Protein AF-A0A821N0Z8-F1 (afdb_monomer_lite)

Secondary structure (DSSP, 8-state):
-TTTTHHHH-TT---HHHHHHHHHHHHHHHHHHHHHTTTS-TTS--HHHHHHHHHHHHHHHHHHTTTS-TTSHHHHHHHHHHHHHHHH-GGGHHHHHHHHHHHHHHHHHHHHHHHHHHHHT-HHHHHHHHHHHHHHHHHHHHHH-THHHHHHHHHHHHHHHHHHHHHHHHHHHHTSSS--HHHHHHHHHHHHHHHHHHH-HHHHHHHHHHHHHHHHSSS---TT---HHHHHHHHHHHHHHHHHHHHHHHHHHHHH--TTHHHHHHHHHHHHHHHTTSHHHHHHHHHHHHHHHHHHHHHHHHHHHHHHHHHHHHSSTTS---HHHHHHHHHHHHTTTTHHHHSTTHHHHHHHHHHHHHHHHHHHHHHHHHTS--STT-THHHHHHHHHHHHHHHGGGGTTT-THHHHHHHHHHHHHHHHHHHHHHHHHHHS-SS-HHHHHHHHHHHHHHHHHHHHHHTSHHHHHHHHTT-S-HHHHHHHHHHHHHHHHHHHHHHHHHHHHHHHHHHHHHHHHHHHHHHHHHHHHHHHHTTTS--------SS-HHHHHHHHHTT-SSHHHHHHHHHHHHHHHHHHHHHHHHHHHHHHHHHHHHHHHHHHHHHHHHS-TTS--HHHHHHHHHTT-S-HHHHHHHHHHHHHHHHHHHH--S-----S---HHHHHHHHHHHHHHHTSS-HHHHHHHHHHHHHHHHHHHHHHHHHHHHHHHHHH--

Organism: NCBI:txid392032

Foldseek 3Di:
DVLLCCCQPPLVADDPVSLVVLLVVLVVLVVCCVVQVVPDPPPRCHSVNSVVVVVVSLVVSLVVCPPPQLLPSSNLRSLVSLVSNCVSPVVSVVVSVVSLVVLVVVLVVLLVQLLVCLVVLVQLSNLVSLVSLVSNLVSSCVRNHPVSVVSSVVSVVSSVCSLLVLLVVLVVLLPDLAHDLVSLVSLLVNLVSLVSNVVNVSNQVVLVVVVVVQVVDDDDDPPPSDGSVRSNVSSLVVVLVSLVVLLVVLVVLLVVPDLCSLVSNLRSLVRVVSNCVNPVSVVVNVVSNVVSLVVVLVSLVVLLVVLVVLLVVVVDPDDDNPLVVNLSSLVSLVVNPCNCVSVNPSSVVSLVVSQVSLVVVLVVLLVVLVPQDLALVCLVSLVVLLVSLVVLVSNVSCCVSHVVSVVSNVSSVVVSVVSLVVNLLVLCCVLPLFPNVLNVLVVVLVVLVVLLVVLVCPQPLNVLCVVVVHNDPVRLVVVLVVLVVVLVVLVVVLVVLVVVLVVVLVVLVVLLVVLVVVVVVLVVVVVVPPPDDDDDDDPDPRCPVSQVSCVVVVHRDNVVSVVVNVVSVVVSVVVSVVSVVSSVVSVVVSVVSVVSVVVSVVSVVPDPPDPPPVSCVSCVVVVHNDSVSSVVSSVVSVVVSVVSVVVPDDRDPVDDDDPVSLVSLLSSLVSQCPRPDPVSNVSSVVSNVSSVVSVVVVVVVVVVVVVCVVVVD

Radius of gyration: 53.94 Å; chains: 1; bounding box: 112×85×186 Å

pLDDT: mean 80.47, std 12.53, range [32.78, 97.31]

Structure (mmCIF, N/CA/C/O backbone):
data_AF-A0A821N0Z8-F1
#
_entry.id   AF-A0A821N0Z8-F1
#
loop_
_atom_site.group_PDB
_atom_site.id
_atom_site.type_symbol
_atom_site.label_atom_id
_atom_site.label_alt_id
_atom_site.label_comp_id
_atom_site.label_asym_id
_atom_site.label_entity_id
_atom_site.label_seq_id
_atom_site.pdbx_PDB_ins_code
_atom_site.Cartn_x
_atom_site.Cartn_y
_atom_site.Cartn_z
_atom_site.occupancy
_atom_site.B_iso_or_equiv
_atom_site.auth_seq_id
_atom_site.auth_comp_id
_atom_site.auth_asym_id
_atom_site.auth_atom_id
_atom_site.pdbx_PDB_model_num
ATOM 1 N N . MET A 1 1 ? 40.008 4.912 -78.728 1.00 46.69 1 MET A N 1
ATOM 2 C CA . MET A 1 1 ? 38.656 5.054 -78.137 1.00 46.69 1 MET A CA 1
ATOM 3 C C . MET A 1 1 ? 38.075 3.763 -77.554 1.00 46.69 1 MET A C 1
ATOM 5 O O . MET A 1 1 ? 37.610 3.833 -76.435 1.00 46.69 1 MET A O 1
ATOM 9 N N . LYS A 1 2 ? 38.125 2.577 -78.191 1.00 45.62 2 LYS A N 1
ATOM 10 C CA . LYS A 1 2 ? 37.533 1.353 -77.583 1.00 45.62 2 LYS A CA 1
ATOM 11 C C . LYS A 1 2 ? 38.086 0.972 -76.195 1.00 45.62 2 LYS A C 1
ATOM 13 O O . LYS A 1 2 ? 37.320 0.554 -75.345 1.00 45.62 2 LYS A O 1
ATOM 18 N N . LYS A 1 3 ? 39.383 1.174 -75.940 1.00 52.09 3 LYS A N 1
ATOM 19 C CA . LYS A 1 3 ? 39.965 1.010 -74.593 1.00 52.09 3 LYS A CA 1
ATOM 20 C C . LYS A 1 3 ? 39.626 2.163 -73.639 1.00 52.09 3 LYS A C 1
ATOM 22 O O . LYS A 1 3 ? 39.594 1.949 -72.439 1.00 52.09 3 LYS A O 1
ATOM 27 N N . ILE A 1 4 ? 39.293 3.345 -74.180 1.00 53.09 4 ILE A N 1
ATOM 28 C CA . ILE A 1 4 ? 38.950 4.546 -73.401 1.00 53.09 4 ILE A CA 1
ATOM 29 C C . ILE A 1 4 ? 37.638 4.365 -72.633 1.00 53.09 4 ILE A C 1
ATOM 31 O O . ILE A 1 4 ? 37.491 4.891 -71.535 1.00 53.09 4 ILE A O 1
ATOM 35 N N . ASN A 1 5 ? 36.736 3.545 -73.164 1.00 59.12 5 ASN A N 1
ATOM 36 C CA . ASN A 1 5 ? 35.463 3.237 -72.528 1.00 59.12 5 ASN A CA 1
ATOM 37 C C . ASN A 1 5 ? 35.571 2.193 -71.410 1.00 59.12 5 ASN A C 1
ATOM 39 O O . ASN A 1 5 ? 34.660 2.082 -70.595 1.00 59.12 5 ASN A O 1
ATOM 43 N N . ARG A 1 6 ? 36.689 1.457 -71.318 1.00 64.38 6 ARG A N 1
ATOM 44 C CA . ARG A 1 6 ? 36.864 0.416 -70.298 1.00 64.38 6 ARG A CA 1
ATOM 45 C C . ARG A 1 6 ? 36.821 0.995 -68.879 1.00 64.38 6 ARG A C 1
ATOM 47 O O . ARG A 1 6 ? 36.252 0.356 -68.006 1.00 64.38 6 ARG A O 1
ATOM 54 N N . ALA A 1 7 ? 37.308 2.223 -68.672 1.00 56.59 7 ALA A N 1
ATOM 55 C CA . ALA A 1 7 ? 37.169 2.962 -67.408 1.00 56.59 7 ALA A CA 1
ATOM 56 C C . ALA A 1 7 ? 35.724 3.085 -66.899 1.00 56.59 7 ALA A C 1
ATOM 58 O O . ALA A 1 7 ? 35.495 3.180 -65.693 1.00 56.59 7 ALA A O 1
ATOM 59 N N . PHE A 1 8 ? 34.770 3.120 -67.829 1.00 60.44 8 PHE A N 1
ATOM 60 C CA . PHE A 1 8 ? 33.375 3.467 -67.576 1.00 60.44 8 PHE A CA 1
ATOM 61 C C . PHE A 1 8 ? 32.435 2.260 -67.702 1.00 60.44 8 PHE A C 1
ATOM 63 O O . PHE A 1 8 ? 31.354 2.269 -67.123 1.00 60.44 8 PHE A O 1
ATOM 70 N N . GLU A 1 9 ? 32.858 1.216 -68.421 1.00 64.75 9 GLU A N 1
ATOM 71 C CA . GLU A 1 9 ? 32.050 0.029 -68.737 1.00 64.75 9 GLU A CA 1
ATOM 72 C C . GLU A 1 9 ? 32.566 -1.264 -68.062 1.00 64.75 9 GLU A C 1
ATOM 74 O O . GLU A 1 9 ? 31.839 -2.254 -67.997 1.00 64.75 9 GLU A O 1
ATOM 79 N N . SER A 1 10 ? 33.809 -1.290 -67.557 1.00 67.12 10 SER A N 1
ATOM 80 C CA . SER A 1 10 ? 34.429 -2.492 -66.970 1.00 67.12 10 SER A CA 1
ATOM 81 C C . SER A 1 10 ? 33.934 -2.782 -65.555 1.00 67.12 10 SER A C 1
ATOM 83 O O . SER A 1 10 ? 34.052 -1.943 -64.663 1.00 67.12 10 SER A O 1
ATOM 85 N N . GLN A 1 11 ? 33.482 -4.018 -65.331 1.00 66.31 11 GLN A N 1
ATOM 86 C CA . GLN A 1 11 ? 33.200 -4.555 -63.993 1.00 66.31 11 GLN A CA 1
ATOM 87 C C . GLN A 1 11 ? 34.471 -4.948 -63.222 1.00 66.31 11 GLN A C 1
ATOM 89 O O . GLN A 1 11 ? 34.406 -5.134 -62.015 1.00 66.31 11 GLN A O 1
ATOM 94 N N . ASP A 1 12 ? 35.624 -5.028 -63.892 1.00 69.81 12 ASP A N 1
ATOM 95 C CA . ASP A 1 12 ? 36.908 -5.394 -63.274 1.00 69.81 12 ASP A CA 1
ATOM 96 C C . ASP A 1 12 ? 37.743 -4.166 -62.860 1.00 69.81 12 ASP A C 1
ATOM 98 O O . ASP A 1 12 ? 38.875 -4.310 -62.400 1.00 69.81 12 ASP A O 1
ATOM 102 N N . GLY A 1 13 ? 37.224 -2.951 -63.080 1.00 75.75 13 GLY A N 1
ATOM 103 C CA . GLY A 1 13 ? 37.955 -1.700 -62.859 1.00 75.75 13 GLY A CA 1
ATOM 104 C C . GLY A 1 13 ? 39.044 -1.404 -63.898 1.00 75.75 13 GLY A C 1
ATOM 105 O O . GLY A 1 13 ? 39.190 -2.108 -64.905 1.00 75.75 13 GLY A O 1
ATOM 106 N N . LEU A 1 14 ? 39.765 -0.304 -63.669 1.00 80.31 14 LEU A N 1
ATOM 107 C CA . LEU A 1 14 ? 40.929 0.136 -64.440 1.00 80.31 14 LEU A CA 1
ATOM 108 C C . LEU A 1 14 ? 42.212 -0.559 -63.983 1.00 80.31 14 LEU A C 1
ATOM 110 O O . LEU A 1 14 ? 42.440 -0.743 -62.790 1.00 80.31 14 LEU A O 1
ATOM 114 N N . ARG A 1 15 ? 43.098 -0.884 -64.931 1.00 82.19 15 ARG A N 1
ATOM 115 C CA . ARG A 1 15 ? 44.465 -1.350 -64.647 1.00 82.19 15 ARG A CA 1
ATOM 116 C C . ARG A 1 15 ? 45.470 -0.214 -64.820 1.00 82.19 15 ARG A C 1
ATOM 118 O O . ARG A 1 15 ? 45.232 0.738 -65.560 1.00 82.19 15 ARG A O 1
ATOM 125 N N . GLU A 1 16 ? 46.640 -0.341 -64.198 1.00 79.25 16 GLU A N 1
ATOM 126 C CA . GLU A 1 16 ? 47.729 0.639 -64.350 1.00 79.25 16 GLU A CA 1
ATOM 127 C C . GLU A 1 16 ? 48.162 0.830 -65.812 1.00 79.25 16 GLU A C 1
ATOM 129 O O . GLU A 1 16 ? 48.446 1.951 -66.235 1.00 79.25 16 GLU A O 1
ATOM 134 N N . ASP A 1 17 ? 48.171 -0.248 -66.602 1.00 79.25 17 ASP A N 1
ATOM 135 C CA . ASP A 1 17 ? 48.477 -0.180 -68.033 1.00 79.25 17 ASP A CA 1
ATOM 136 C C . ASP A 1 17 ? 47.422 0.617 -68.806 1.00 79.25 17 ASP A C 1
ATOM 138 O O . ASP A 1 17 ? 47.779 1.374 -69.710 1.00 79.25 17 ASP A O 1
ATOM 142 N N . ASP A 1 18 ? 46.143 0.518 -68.418 1.00 77.12 18 ASP A N 1
ATOM 143 C CA . ASP A 1 18 ? 45.078 1.313 -69.031 1.00 77.12 18 ASP A CA 1
ATOM 144 C C . ASP A 1 18 ? 45.360 2.811 -68.788 1.00 77.12 18 ASP A C 1
ATOM 146 O O . ASP A 1 18 ? 45.341 3.606 -69.726 1.00 77.12 18 ASP A O 1
ATOM 150 N N . ILE A 1 19 ? 45.734 3.196 -67.560 1.00 79.88 19 ILE A N 1
ATOM 151 C CA . ILE A 1 19 ? 46.089 4.581 -67.174 1.00 79.88 19 ILE A CA 1
ATOM 152 C C . ILE A 1 19 ? 47.316 5.091 -67.916 1.00 79.88 19 ILE A C 1
ATOM 154 O O . ILE A 1 19 ? 47.328 6.228 -68.390 1.00 79.88 19 ILE A O 1
ATOM 158 N N . ARG A 1 20 ? 48.341 4.251 -68.059 1.00 80.88 20 ARG A N 1
ATOM 159 C CA . ARG A 1 20 ? 49.542 4.593 -68.823 1.00 80.88 20 ARG A CA 1
ATOM 160 C C . ARG A 1 20 ? 49.211 4.839 -70.291 1.00 80.88 20 ARG A C 1
ATOM 162 O O . ARG A 1 20 ? 49.702 5.803 -70.872 1.00 80.88 20 ARG A O 1
ATOM 169 N N . GLU A 1 21 ? 48.353 4.009 -70.881 1.00 77.38 21 GLU A N 1
ATOM 170 C CA . GLU A 1 21 ? 47.860 4.215 -72.243 1.00 77.38 21 GLU A CA 1
ATOM 171 C C . GLU A 1 21 ? 47.049 5.518 -72.367 1.00 77.38 21 GLU A C 1
ATOM 173 O O . GLU A 1 21 ? 47.262 6.265 -73.325 1.00 77.38 21 GLU A O 1
ATOM 178 N N . TYR A 1 22 ? 46.179 5.838 -71.398 1.00 77.25 22 TYR A N 1
ATOM 179 C CA . TYR A 1 22 ? 45.447 7.113 -71.366 1.00 77.25 22 TYR A CA 1
ATOM 180 C C . TYR A 1 22 ? 46.391 8.313 -71.320 1.00 77.25 22 TYR A C 1
ATOM 182 O O . TYR A 1 22 ? 46.238 9.250 -72.107 1.00 77.25 22 TYR A O 1
ATOM 190 N N . LYS A 1 23 ? 47.380 8.274 -70.424 1.00 80.94 23 LYS A N 1
ATOM 191 C CA . LYS A 1 23 ? 48.368 9.339 -70.259 1.00 80.94 23 LYS A CA 1
ATOM 192 C C . LYS A 1 23 ? 49.187 9.540 -71.535 1.00 80.94 23 LYS A C 1
ATOM 194 O O . LYS A 1 23 ? 49.240 10.654 -72.046 1.00 80.94 23 LYS A O 1
ATOM 199 N N . ASN A 1 24 ? 49.702 8.457 -72.120 1.00 82.62 24 ASN A N 1
ATOM 200 C CA . ASN A 1 24 ? 50.444 8.500 -73.383 1.00 82.62 24 ASN A CA 1
ATOM 201 C C . ASN A 1 24 ? 49.599 9.074 -74.532 1.00 82.62 24 ASN A C 1
ATOM 203 O O . ASN A 1 24 ? 50.109 9.831 -75.355 1.00 82.62 24 ASN A O 1
ATOM 207 N N . ALA A 1 25 ? 48.307 8.732 -74.601 1.00 77.12 25 ALA A N 1
ATOM 208 C CA . ALA A 1 25 ? 47.406 9.262 -75.621 1.00 77.12 25 ALA A CA 1
ATOM 209 C C . ALA A 1 25 ? 47.174 10.773 -75.457 1.00 77.12 25 ALA A C 1
ATOM 211 O O . ALA A 1 25 ? 47.201 11.501 -76.450 1.00 77.12 25 ALA A O 1
ATOM 212 N N . VAL A 1 26 ? 46.982 11.254 -74.224 1.00 77.25 26 VAL A N 1
ATOM 213 C CA . VAL A 1 26 ? 46.831 12.689 -73.931 1.00 77.25 26 VAL A CA 1
ATOM 214 C C . VAL A 1 26 ? 48.116 13.452 -74.247 1.00 77.25 26 VAL A C 1
ATOM 216 O O . VAL A 1 26 ? 48.057 14.456 -74.954 1.00 77.25 26 VAL A O 1
ATOM 219 N N . GLU A 1 27 ? 49.269 12.959 -73.795 1.00 80.56 27 GLU A N 1
ATOM 220 C CA . GLU A 1 27 ? 50.579 13.575 -74.045 1.00 80.56 27 GLU A CA 1
ATOM 221 C C . GLU A 1 27 ? 50.912 13.616 -75.544 1.00 80.56 27 GLU A C 1
ATOM 223 O O . GLU A 1 27 ? 51.384 14.633 -76.051 1.00 80.56 27 GLU A O 1
ATOM 228 N N . TYR A 1 28 ? 50.597 12.548 -76.285 1.00 80.44 28 TYR A N 1
ATOM 229 C CA . TYR A 1 28 ? 50.764 12.498 -77.738 1.00 80.44 28 TYR A CA 1
ATOM 230 C C . TYR A 1 28 ? 49.886 13.532 -78.458 1.00 80.44 28 TYR A C 1
ATOM 232 O O . TYR A 1 28 ? 50.368 14.258 -79.329 1.00 80.44 28 TYR A O 1
ATOM 240 N N . ILE A 1 29 ? 48.612 13.652 -78.065 1.00 76.00 29 ILE A N 1
ATOM 241 C CA . ILE A 1 29 ? 47.689 14.656 -78.614 1.00 76.00 29 ILE A CA 1
ATOM 242 C C . ILE A 1 29 ? 48.183 16.075 -78.296 1.00 76.00 29 ILE A C 1
ATOM 244 O O . ILE A 1 29 ? 48.187 16.931 -79.180 1.00 76.00 29 ILE A O 1
ATOM 248 N N . GLN A 1 30 ? 48.648 16.325 -77.068 1.00 76.50 30 GLN A N 1
ATOM 249 C CA . GLN A 1 30 ? 49.231 17.612 -76.674 1.00 76.50 30 GLN A CA 1
ATOM 250 C C . GLN A 1 30 ? 50.494 17.941 -77.487 1.00 76.50 30 GLN A C 1
ATOM 252 O O . GLN A 1 30 ? 50.648 19.073 -77.950 1.00 76.50 30 GLN A O 1
ATOM 257 N N . ALA A 1 31 ? 51.376 16.962 -77.710 1.00 76.88 31 ALA A N 1
ATOM 258 C CA . ALA A 1 31 ? 52.597 17.133 -78.494 1.00 76.88 31 ALA A CA 1
ATOM 259 C C . ALA A 1 31 ? 52.301 17.474 -79.965 1.00 76.88 31 ALA A C 1
ATOM 261 O O . ALA A 1 31 ? 52.900 18.405 -80.505 1.00 76.88 31 ALA A O 1
ATOM 262 N N . ILE A 1 32 ? 51.335 16.788 -80.589 1.00 73.56 32 ILE A N 1
ATOM 263 C CA . ILE A 1 32 ? 50.876 17.094 -81.954 1.00 73.56 32 ILE A CA 1
ATOM 264 C C . ILE A 1 32 ? 50.281 18.498 -82.025 1.00 73.56 32 ILE A C 1
ATOM 266 O O . ILE A 1 32 ? 50.625 19.268 -82.921 1.00 73.56 32 ILE A O 1
ATOM 270 N N . HIS A 1 33 ? 49.414 18.853 -81.075 1.00 70.75 33 HIS A N 1
ATOM 271 C CA . HIS A 1 33 ? 48.772 20.165 -81.046 1.00 70.75 33 HIS A CA 1
ATOM 272 C C . HIS A 1 33 ? 49.801 21.297 -80.889 1.00 70.75 33 HIS A C 1
ATOM 274 O O . HIS A 1 33 ? 49.669 22.345 -81.513 1.00 70.75 33 HIS A O 1
ATOM 280 N N . LYS A 1 34 ? 50.876 21.062 -80.124 1.00 71.81 34 LYS A N 1
ATOM 281 C CA . LYS A 1 34 ? 51.997 22.000 -79.965 1.00 71.81 34 LYS A CA 1
ATOM 282 C C . LYS A 1 34 ? 52.867 22.131 -81.223 1.00 71.81 34 LYS A C 1
ATOM 284 O O . LYS A 1 34 ? 53.392 23.209 -81.472 1.00 71.81 34 LYS A O 1
ATOM 289 N N . GLN A 1 35 ? 53.048 21.056 -81.993 1.00 70.38 35 GLN A N 1
ATOM 290 C CA . GLN A 1 35 ? 53.911 21.045 -83.186 1.00 70.38 35 GLN A CA 1
ATOM 291 C C . GLN A 1 35 ? 53.212 21.521 -84.465 1.00 70.38 35 GLN A C 1
ATOM 293 O O . GLN A 1 35 ? 53.870 22.041 -85.359 1.00 70.38 35 GLN A O 1
ATOM 298 N N . LEU A 1 36 ? 51.899 21.315 -84.573 1.00 65.75 36 LEU A N 1
ATOM 299 C CA . LEU A 1 36 ? 51.142 21.504 -85.814 1.00 65.75 36 LEU A CA 1
ATOM 300 C C . LEU A 1 36 ? 49.908 22.406 -85.633 1.00 65.75 36 LEU A C 1
ATOM 302 O O . LEU A 1 36 ? 49.113 22.540 -86.560 1.00 65.75 36 LEU A O 1
ATOM 306 N N . GLY A 1 37 ? 49.730 23.028 -84.462 1.00 61.16 37 GLY A N 1
ATOM 307 C CA . GLY A 1 37 ? 48.524 23.783 -84.097 1.00 61.16 37 GLY A CA 1
ATOM 308 C C . GLY A 1 37 ? 48.148 24.922 -85.052 1.00 61.16 37 GLY A C 1
ATOM 309 O O . GLY A 1 37 ? 46.964 25.164 -85.253 1.00 61.16 37 GLY A O 1
ATOM 310 N N . GLU A 1 38 ? 49.123 25.564 -85.705 1.00 59.81 38 GLU A N 1
ATOM 311 C CA . GLU A 1 38 ? 48.873 26.615 -86.710 1.00 59.81 38 GLU A CA 1
ATOM 312 C C . GLU A 1 38 ? 48.444 26.065 -88.088 1.00 59.81 38 GLU A C 1
ATOM 314 O O . GLU A 1 38 ? 47.926 26.806 -88.922 1.00 59.81 38 GLU A O 1
ATOM 319 N N . HIS A 1 39 ? 48.638 24.765 -88.341 1.00 60.44 39 HIS A N 1
ATOM 320 C CA . HIS A 1 39 ? 48.408 24.116 -89.641 1.00 60.44 39 HIS A CA 1
ATOM 321 C C . HIS A 1 39 ? 47.260 23.100 -89.643 1.00 60.44 39 HIS A C 1
ATOM 323 O O . HIS A 1 39 ? 46.876 22.601 -90.703 1.00 60.44 39 HIS A O 1
ATOM 329 N N . LEU A 1 40 ? 46.700 22.779 -88.478 1.00 58.94 40 LEU A N 1
ATOM 330 C CA . LEU A 1 40 ? 45.617 21.811 -88.344 1.00 58.94 40 LEU A CA 1
ATOM 331 C C . LEU A 1 40 ? 44.264 22.532 -88.309 1.00 58.94 40 LEU A C 1
ATOM 333 O O . LEU A 1 40 ? 43.976 23.299 -87.395 1.00 58.94 40 LEU A O 1
ATOM 337 N N . GLN A 1 41 ? 43.414 22.265 -89.308 1.00 55.91 41 GLN A N 1
ATOM 338 C CA . GLN A 1 41 ? 42.005 22.675 -89.285 1.00 55.91 41 GLN A CA 1
ATOM 339 C C . GLN A 1 41 ? 41.284 22.078 -88.063 1.00 55.91 41 GLN A C 1
ATOM 341 O O . GLN A 1 41 ? 41.662 21.018 -87.563 1.00 55.91 41 GLN A O 1
ATOM 346 N N . SER A 1 42 ? 40.217 22.756 -87.627 1.00 54.50 42 SER A N 1
ATOM 347 C CA . SER A 1 42 ? 39.401 22.591 -86.405 1.00 54.50 42 SER A CA 1
ATOM 348 C C . SER A 1 42 ? 38.807 21.197 -86.092 1.00 54.50 42 SER A C 1
ATOM 350 O O . SER A 1 42 ? 37.934 21.089 -85.235 1.00 54.50 42 SER A O 1
ATOM 352 N N . GLY A 1 43 ? 39.253 20.127 -86.754 1.00 55.53 43 GLY A N 1
ATOM 353 C CA . GLY A 1 43 ? 38.762 18.756 -86.600 1.00 55.53 43 GLY A CA 1
ATOM 354 C C . GLY A 1 43 ? 39.635 17.805 -85.767 1.00 55.53 43 GLY A C 1
ATOM 355 O O . GLY A 1 43 ? 39.252 16.646 -85.619 1.00 55.53 43 GLY A O 1
ATOM 356 N N . LEU A 1 44 ? 40.791 18.225 -85.229 1.00 58.38 44 LEU A N 1
ATOM 357 C CA . LEU A 1 44 ? 41.584 17.357 -84.342 1.00 58.38 44 LEU A CA 1
ATOM 358 C C . LEU A 1 44 ? 41.008 17.330 -82.919 1.00 58.38 44 LEU A C 1
ATOM 360 O O . LEU A 1 44 ? 40.762 18.376 -82.322 1.00 58.38 44 LEU A O 1
ATOM 364 N N . VAL A 1 45 ? 40.857 16.127 -82.354 1.00 62.16 45 VAL A N 1
ATOM 365 C CA . VAL A 1 45 ? 40.473 15.929 -80.947 1.00 62.16 45 VAL A CA 1
ATOM 366 C C . VAL A 1 45 ? 41.530 16.582 -80.059 1.00 62.16 45 VAL A C 1
ATOM 368 O O . VAL A 1 45 ? 42.670 16.125 -80.021 1.00 62.16 45 VAL A O 1
ATOM 371 N N . SER A 1 46 ? 41.167 17.659 -79.363 1.00 70.56 46 SER A N 1
ATOM 372 C CA . SER A 1 46 ? 42.049 18.296 -78.386 1.00 70.56 46 SER A CA 1
ATOM 373 C C . SER A 1 46 ? 42.134 17.453 -77.112 1.00 70.56 46 SER A C 1
ATOM 375 O O . SER A 1 46 ? 41.203 16.724 -76.762 1.00 70.56 46 SER A O 1
ATOM 377 N N . SER A 1 47 ? 43.241 17.570 -76.378 1.00 70.94 47 SER A N 1
ATOM 378 C CA . SER A 1 47 ? 43.378 16.964 -75.046 1.00 70.94 47 SER A CA 1
ATOM 379 C C . SER A 1 47 ? 42.265 17.424 -74.098 1.00 70.94 47 SER A C 1
ATOM 381 O O . SER A 1 47 ? 41.722 16.615 -73.351 1.00 70.94 47 SER A O 1
ATOM 383 N N . ALA A 1 48 ? 41.856 18.693 -74.203 1.00 74.12 48 ALA A N 1
ATOM 384 C CA . ALA A 1 48 ? 40.726 19.254 -73.469 1.00 74.12 48 ALA A CA 1
ATOM 385 C C . ALA A 1 48 ? 39.396 18.561 -73.815 1.00 74.12 48 ALA A C 1
ATOM 387 O O . ALA A 1 48 ? 38.618 18.260 -72.918 1.00 74.12 48 ALA A O 1
ATOM 388 N N . ALA A 1 49 ? 39.144 18.241 -75.090 1.00 75.88 49 ALA A N 1
ATOM 389 C CA . ALA A 1 49 ? 37.946 17.503 -75.492 1.00 75.88 49 ALA A CA 1
ATOM 390 C C . ALA A 1 49 ? 37.939 16.062 -74.950 1.00 75.88 49 ALA A C 1
ATOM 392 O O . ALA A 1 49 ? 36.875 15.529 -74.631 1.00 75.88 49 ALA A O 1
ATOM 393 N N . LEU A 1 50 ? 39.113 15.432 -74.815 1.00 76.88 50 LEU A N 1
ATOM 394 C CA . LEU A 1 50 ? 39.224 14.097 -74.229 1.00 76.88 50 LEU A CA 1
ATOM 395 C C . LEU A 1 50 ? 38.985 14.110 -72.713 1.00 76.88 50 LEU A C 1
ATOM 397 O O . LEU A 1 50 ? 38.220 13.282 -72.222 1.00 76.88 50 LEU A O 1
ATOM 401 N N . LEU A 1 51 ? 39.578 15.064 -71.989 1.00 78.88 51 LEU A N 1
ATOM 402 C CA . LEU A 1 51 ? 39.309 15.264 -70.561 1.00 78.88 51 LEU A CA 1
ATOM 403 C C . LEU A 1 51 ? 37.837 15.615 -70.317 1.00 78.88 51 LEU A C 1
ATOM 405 O O . LEU A 1 51 ? 37.210 15.029 -69.441 1.00 78.88 51 LEU A O 1
ATOM 409 N N . GLN A 1 52 ? 37.239 16.473 -71.149 1.00 82.44 52 GLN A N 1
ATOM 410 C CA . GLN A 1 52 ? 35.811 16.794 -71.071 1.00 82.44 52 GLN A CA 1
ATOM 411 C C . GLN A 1 52 ? 34.925 15.551 -71.251 1.00 82.44 52 GLN A C 1
ATOM 413 O O . GLN A 1 52 ? 33.917 15.407 -70.563 1.00 82.44 52 GLN A O 1
ATOM 418 N N . ASN A 1 53 ? 35.299 14.632 -72.146 1.00 82.00 53 ASN A N 1
ATOM 419 C CA . ASN A 1 53 ? 34.597 13.359 -72.307 1.00 82.00 53 ASN A CA 1
ATOM 420 C C . ASN A 1 53 ? 34.717 12.491 -71.041 1.00 82.00 53 ASN A C 1
ATOM 422 O O . ASN A 1 53 ? 33.716 11.955 -70.573 1.00 82.00 53 ASN A O 1
ATOM 426 N N . ILE A 1 54 ? 35.907 12.427 -70.433 1.00 82.56 54 ILE A N 1
ATOM 427 C CA . ILE A 1 54 ? 36.119 11.733 -69.153 1.00 82.56 54 ILE A CA 1
ATOM 428 C C . ILE A 1 54 ? 35.240 12.340 -68.049 1.00 82.56 54 ILE A C 1
ATOM 430 O O . ILE A 1 54 ? 34.552 11.587 -67.364 1.00 82.56 54 ILE A O 1
ATOM 434 N N . HIS A 1 55 ? 35.181 13.671 -67.920 1.00 84.62 55 HIS A N 1
ATOM 435 C CA . HIS A 1 55 ? 34.291 14.346 -66.964 1.00 84.62 55 HIS A CA 1
ATOM 436 C C . HIS A 1 55 ? 32.821 13.959 -67.171 1.00 84.62 55 HIS A C 1
ATOM 438 O O . HIS A 1 55 ? 32.144 13.579 -66.218 1.00 84.62 55 HIS A O 1
ATOM 444 N N . ILE A 1 56 ? 32.329 14.008 -68.416 1.00 84.62 56 ILE A N 1
ATOM 445 C CA . ILE A 1 56 ? 30.940 13.644 -68.741 1.00 84.62 56 ILE A CA 1
ATOM 446 C C . ILE A 1 56 ? 30.667 12.185 -68.364 1.00 84.62 56 ILE A C 1
ATOM 448 O O . ILE A 1 56 ? 29.655 11.896 -67.735 1.00 84.62 56 ILE A O 1
ATOM 452 N N . LYS A 1 57 ? 31.582 11.267 -68.689 1.00 84.75 57 LYS A N 1
ATOM 453 C CA . LYS A 1 57 ? 31.411 9.838 -68.403 1.00 84.75 57 LYS A CA 1
ATOM 454 C C . LYS A 1 57 ? 31.487 9.508 -66.914 1.00 84.75 57 LYS A C 1
ATOM 456 O O . LYS A 1 57 ? 30.722 8.668 -66.445 1.00 84.75 57 LYS A O 1
ATOM 461 N N . LEU A 1 58 ? 32.357 10.178 -66.157 1.00 86.44 58 LEU A N 1
ATOM 462 C CA . LEU A 1 58 ? 32.382 10.075 -64.694 1.00 86.44 58 LEU A CA 1
ATOM 463 C C . LEU A 1 58 ? 31.085 10.603 -64.080 1.00 86.44 58 LEU A C 1
ATOM 465 O O . LEU A 1 58 ? 30.559 9.993 -63.152 1.00 86.44 58 LEU A O 1
ATOM 469 N N . TRP A 1 59 ? 30.554 11.704 -64.615 1.00 86.56 59 TRP A N 1
ATOM 470 C CA . TRP A 1 59 ? 29.293 12.280 -64.164 1.00 86.56 59 TRP A CA 1
ATOM 471 C C . TRP A 1 59 ? 28.095 11.363 -64.449 1.00 86.56 59 TRP A C 1
ATOM 473 O O . TRP A 1 59 ? 27.331 11.081 -63.529 1.00 86.56 59 TRP A O 1
ATOM 483 N N . GLU A 1 60 ? 27.970 10.839 -65.673 1.00 86.00 60 GLU A N 1
ATOM 484 C CA . GLU A 1 60 ? 26.937 9.858 -66.046 1.00 86.00 60 GLU A CA 1
ATOM 485 C C . GLU A 1 60 ? 27.004 8.631 -65.132 1.00 86.00 60 GLU A C 1
ATOM 487 O O . GLU A 1 60 ? 26.010 8.244 -64.520 1.00 86.00 60 GLU A O 1
ATOM 492 N N . ARG A 1 61 ? 28.208 8.069 -64.954 1.00 85.69 61 ARG A N 1
ATOM 493 C CA . ARG A 1 61 ? 28.390 6.883 -64.117 1.00 85.69 61 ARG A CA 1
ATOM 494 C C . ARG A 1 61 ? 28.062 7.149 -62.652 1.00 85.69 61 ARG A C 1
ATOM 496 O O . ARG A 1 61 ? 27.491 6.286 -61.995 1.00 85.69 61 ARG A O 1
ATOM 503 N N . ARG A 1 62 ? 28.415 8.320 -62.125 1.00 86.62 62 ARG A N 1
ATOM 504 C CA . ARG A 1 62 ? 28.040 8.722 -60.766 1.00 86.62 62 ARG A CA 1
ATOM 505 C C . ARG A 1 62 ? 26.523 8.799 -60.616 1.00 86.62 62 ARG A C 1
ATOM 507 O O . ARG A 1 62 ? 26.014 8.293 -59.622 1.00 86.62 62 ARG A O 1
ATOM 514 N N . HIS A 1 63 ? 25.828 9.381 -61.591 1.00 86.69 63 HIS A N 1
ATOM 515 C CA . HIS A 1 63 ? 24.371 9.488 -61.573 1.00 86.69 63 HIS A CA 1
ATOM 516 C C . HIS A 1 63 ? 23.701 8.103 -61.589 1.00 86.69 63 HIS A C 1
ATOM 518 O O . HIS A 1 63 ? 22.810 7.847 -60.783 1.00 86.69 63 HIS A O 1
ATOM 524 N N . ASP A 1 64 ? 24.215 7.156 -62.382 1.00 86.69 64 ASP A N 1
ATOM 525 C CA . ASP A 1 64 ? 23.747 5.759 -62.369 1.00 86.69 64 ASP A CA 1
ATOM 526 C C . ASP A 1 64 ? 23.911 5.078 -60.994 1.00 86.69 64 ASP A C 1
ATOM 528 O O . ASP A 1 64 ? 23.182 4.145 -60.653 1.00 86.69 64 ASP A O 1
ATOM 532 N N . LEU A 1 65 ? 24.887 5.518 -60.193 1.00 88.19 65 LEU A N 1
ATOM 533 C CA . LEU A 1 65 ? 25.173 4.978 -58.862 1.00 88.19 65 LEU A CA 1
ATOM 534 C C . LEU A 1 65 ? 24.401 5.681 -57.733 1.00 88.19 65 LEU A C 1
ATOM 536 O O . LEU A 1 65 ? 24.464 5.225 -56.587 1.00 88.19 65 LEU A O 1
ATOM 540 N N . GLU A 1 66 ? 23.662 6.759 -58.011 1.00 84.06 66 GLU A N 1
ATOM 541 C CA . GLU A 1 66 ? 22.866 7.467 -56.997 1.00 84.06 66 GLU A CA 1
ATOM 542 C C . GLU A 1 66 ? 21.755 6.576 -56.418 1.00 84.06 66 GLU A C 1
ATOM 544 O O . GLU A 1 66 ? 21.497 6.632 -55.217 1.00 84.06 66 GLU A O 1
ATOM 549 N N . GLY A 1 67 ? 21.168 5.694 -57.237 1.00 80.44 67 GLY A N 1
ATOM 550 C CA . GLY A 1 67 ? 20.118 4.753 -56.823 1.00 80.44 67 GLY A CA 1
ATOM 551 C C . GLY A 1 67 ? 20.608 3.433 -56.214 1.00 80.44 67 GLY A C 1
ATOM 552 O O . GLY A 1 67 ? 19.793 2.658 -55.723 1.00 80.44 67 GLY A O 1
ATOM 553 N N . ASN A 1 68 ? 21.915 3.160 -56.236 1.00 87.31 68 ASN A N 1
ATOM 554 C CA . ASN A 1 68 ? 22.483 1.896 -55.752 1.00 87.31 68 ASN A CA 1
ATOM 555 C C . ASN A 1 68 ? 22.943 1.997 -54.303 1.00 87.31 68 ASN A C 1
ATOM 557 O O . ASN A 1 68 ? 23.421 3.047 -53.892 1.00 87.31 68 ASN A O 1
ATOM 561 N N . ASP A 1 69 ? 22.924 0.897 -53.555 1.00 89.12 69 ASP A N 1
ATOM 562 C CA . ASP A 1 69 ? 23.523 0.853 -52.218 1.00 89.12 69 ASP A CA 1
ATOM 563 C C . ASP A 1 69 ? 25.008 1.249 -52.233 1.00 89.12 69 ASP A C 1
ATOM 565 O O . ASP A 1 69 ? 25.768 0.843 -53.114 1.00 89.12 69 ASP A O 1
ATOM 569 N N . ILE A 1 70 ? 25.442 2.004 -51.216 1.00 91.31 70 ILE A N 1
ATOM 570 C CA . ILE A 1 70 ? 26.833 2.483 -51.096 1.00 91.31 70 ILE A CA 1
ATOM 571 C C . ILE A 1 70 ? 27.820 1.309 -51.070 1.00 91.31 70 ILE A C 1
ATOM 573 O O . ILE A 1 70 ? 28.913 1.396 -51.619 1.00 91.31 70 ILE A O 1
ATOM 577 N N . TYR A 1 71 ? 27.426 0.192 -50.459 1.00 90.62 71 TYR A N 1
ATOM 578 C CA . TYR A 1 71 ? 28.250 -1.007 -50.352 1.00 90.62 71 TYR A CA 1
ATOM 579 C C . TYR A 1 71 ? 28.210 -1.916 -51.593 1.00 90.62 71 TYR A C 1
ATOM 581 O O . TYR A 1 71 ? 28.708 -3.043 -51.552 1.00 90.62 71 TYR A O 1
ATOM 589 N N . CYS A 1 72 ? 27.600 -1.471 -52.694 1.00 89.50 72 CYS A N 1
ATOM 590 C CA . CYS A 1 72 ? 27.639 -2.197 -53.956 1.00 89.50 72 CYS A CA 1
ATOM 591 C C . CYS A 1 72 ? 29.075 -2.206 -54.521 1.00 89.50 72 CYS A C 1
ATOM 593 O O . CYS A 1 72 ? 29.700 -1.144 -54.580 1.00 89.50 72 CYS A O 1
ATOM 595 N N . PRO A 1 73 ? 29.585 -3.343 -55.043 1.00 87.19 73 PRO A N 1
ATOM 596 C CA . PRO A 1 73 ? 30.916 -3.408 -55.660 1.00 87.19 73 PRO A CA 1
ATOM 597 C C . PRO A 1 73 ? 31.147 -2.356 -56.756 1.00 87.19 73 PRO A C 1
ATOM 599 O O . PRO A 1 73 ? 32.260 -1.875 -56.945 1.00 87.19 73 PRO A O 1
ATOM 602 N N . SER A 1 74 ? 30.085 -1.941 -57.458 1.00 88.00 74 SER A N 1
ATOM 603 C CA . SER A 1 74 ? 30.175 -0.905 -58.496 1.00 88.00 74 SER A CA 1
ATOM 604 C C . SER A 1 74 ? 30.585 0.470 -57.954 1.00 88.00 74 SER A C 1
ATOM 606 O O . SER A 1 74 ? 31.191 1.241 -58.694 1.00 88.00 74 SER A O 1
ATOM 608 N N . VAL A 1 75 ? 30.266 0.781 -56.692 1.00 89.88 75 VAL A N 1
ATOM 609 C CA . VAL A 1 75 ? 30.666 2.033 -56.027 1.00 89.88 75 VAL A CA 1
ATOM 610 C C . VAL A 1 75 ? 32.152 2.001 -55.680 1.00 89.88 75 VAL A C 1
ATOM 612 O O . VAL A 1 75 ? 32.857 2.966 -55.967 1.00 89.88 75 VAL A O 1
ATOM 615 N N . GLU A 1 76 ? 32.639 0.881 -55.139 1.00 89.31 76 GLU A N 1
ATOM 616 C CA . GLU A 1 76 ? 34.062 0.668 -54.840 1.00 89.31 76 GLU A CA 1
ATOM 617 C C . GLU A 1 76 ? 34.916 0.797 -56.106 1.00 89.31 76 GLU A C 1
ATOM 619 O O . GLU A 1 76 ? 35.861 1.583 -56.152 1.00 89.31 76 GLU A O 1
ATOM 624 N N . ILE A 1 77 ? 34.522 0.097 -57.174 1.00 88.19 77 ILE A N 1
ATOM 625 C CA . ILE A 1 77 ? 35.214 0.145 -58.466 1.00 88.19 77 ILE A CA 1
ATOM 626 C C . ILE A 1 77 ? 35.180 1.555 -59.058 1.00 88.19 77 ILE A C 1
ATOM 628 O O . ILE A 1 77 ? 36.186 2.027 -59.582 1.00 88.19 77 ILE A O 1
ATOM 632 N N . PHE A 1 78 ? 34.039 2.248 -58.979 1.00 90.19 78 PHE A N 1
ATOM 633 C CA . PHE A 1 78 ? 33.929 3.619 -59.469 1.00 90.19 78 PHE A CA 1
ATOM 634 C C . PHE A 1 78 ? 34.890 4.557 -58.734 1.00 90.19 78 PHE A C 1
ATOM 636 O O . PHE A 1 78 ? 35.656 5.256 -59.398 1.00 90.19 78 PHE A O 1
ATOM 643 N N . LEU A 1 79 ? 34.890 4.538 -57.394 1.00 90.50 79 LEU A N 1
ATOM 644 C CA . LEU A 1 79 ? 35.773 5.363 -56.563 1.00 90.50 79 LEU A CA 1
ATOM 645 C C . LEU A 1 79 ? 37.254 5.045 -56.796 1.00 90.50 79 LEU A C 1
ATOM 647 O O . LEU A 1 79 ? 38.067 5.967 -56.886 1.00 90.50 79 LEU A O 1
ATOM 651 N N . LEU A 1 80 ? 37.602 3.769 -56.971 1.00 89.69 80 LEU A N 1
ATOM 652 C CA . LEU A 1 80 ? 38.952 3.353 -57.339 1.00 89.69 80 LEU A CA 1
ATOM 653 C C . LEU A 1 80 ? 39.344 3.888 -58.722 1.00 89.69 80 LEU A C 1
ATOM 655 O O . LEU A 1 80 ? 40.409 4.484 -58.865 1.00 89.69 80 LEU A O 1
ATOM 659 N N . ASN A 1 81 ? 38.475 3.756 -59.727 1.00 88.75 81 ASN A N 1
ATOM 660 C CA . ASN A 1 81 ? 38.752 4.234 -61.082 1.00 88.75 81 ASN A CA 1
ATOM 661 C C . ASN A 1 81 ? 38.984 5.751 -61.114 1.00 88.75 81 ASN A C 1
ATOM 663 O O . ASN A 1 81 ? 39.969 6.200 -61.700 1.00 88.75 81 ASN A O 1
ATOM 667 N N . ILE A 1 82 ? 38.121 6.547 -60.470 1.00 89.44 82 ILE A N 1
ATOM 668 C CA . ILE A 1 82 ? 38.300 8.006 -60.423 1.00 89.44 82 ILE A CA 1
ATOM 669 C C . ILE A 1 82 ? 39.541 8.398 -59.606 1.00 89.44 82 ILE A C 1
ATOM 671 O O . ILE A 1 82 ? 40.246 9.329 -59.988 1.00 89.44 82 ILE A O 1
ATOM 675 N N . TYR A 1 83 ? 39.872 7.651 -58.545 1.00 90.69 83 TYR A N 1
ATOM 676 C CA . TYR A 1 83 ? 41.100 7.848 -57.775 1.00 90.69 83 TYR A CA 1
ATOM 677 C C . TYR A 1 83 ? 42.349 7.608 -58.625 1.00 90.69 83 TYR A C 1
ATOM 679 O O . TYR A 1 83 ? 43.276 8.415 -58.614 1.00 90.69 83 TYR A O 1
ATOM 687 N N . MET A 1 84 ? 42.381 6.526 -59.401 1.00 88.25 84 MET A N 1
ATOM 688 C CA . MET A 1 84 ? 43.537 6.237 -60.240 1.00 88.25 84 MET A CA 1
ATOM 689 C C . MET A 1 84 ? 43.640 7.209 -61.432 1.00 88.25 84 MET A C 1
ATOM 691 O O . MET A 1 84 ? 44.743 7.606 -61.805 1.00 88.25 84 MET A O 1
ATOM 695 N N . LEU A 1 85 ? 42.509 7.643 -62.004 1.00 87.44 85 LEU A N 1
ATOM 696 C CA . LEU A 1 85 ? 42.486 8.658 -63.063 1.00 87.44 85 LEU A CA 1
ATOM 697 C C . LEU A 1 85 ? 42.981 10.022 -62.563 1.00 87.44 85 LEU A C 1
ATOM 699 O O . LEU A 1 85 ? 43.775 10.652 -63.260 1.00 87.44 85 LEU A O 1
ATOM 703 N N . LYS A 1 86 ? 42.592 10.456 -61.354 1.00 89.56 86 LYS A N 1
ATOM 704 C CA . LYS A 1 86 ? 43.055 11.737 -60.786 1.00 89.56 86 LYS A CA 1
ATOM 705 C C . LYS A 1 86 ? 44.566 11.765 -60.539 1.00 89.56 86 LYS A C 1
ATOM 707 O O . LYS A 1 86 ? 45.196 12.806 -60.660 1.00 89.56 86 LYS A O 1
ATOM 712 N N . ALA A 1 87 ? 45.169 10.610 -60.243 1.00 87.12 87 ALA A N 1
ATOM 713 C CA . ALA A 1 87 ? 46.617 10.497 -60.080 1.00 87.12 87 ALA A CA 1
ATOM 714 C C . ALA A 1 87 ? 47.382 10.725 -61.401 1.00 87.12 87 ALA A C 1
ATOM 716 O O . ALA A 1 87 ? 48.552 11.103 -61.378 1.00 87.12 87 ALA A O 1
ATOM 717 N N . ALA A 1 88 ? 46.733 10.495 -62.548 1.00 84.88 88 ALA A N 1
ATOM 718 C CA . ALA A 1 88 ? 47.291 10.767 -63.872 1.00 84.88 88 ALA A CA 1
ATOM 719 C C . ALA A 1 88 ? 46.890 12.142 -64.434 1.00 84.88 88 ALA A C 1
ATOM 721 O O . ALA A 1 88 ? 47.654 12.699 -65.224 1.00 84.88 88 ALA A O 1
ATOM 722 N N . PHE A 1 89 ? 45.731 12.673 -64.028 1.00 86.75 89 PHE A N 1
ATOM 723 C CA . PHE A 1 89 ? 45.146 13.932 -64.502 1.00 86.75 89 PHE A CA 1
ATOM 724 C C . PHE A 1 89 ? 44.629 14.760 -63.316 1.00 86.75 89 PHE A C 1
ATOM 726 O O . PHE A 1 89 ? 43.556 14.483 -62.776 1.00 86.75 89 PHE A O 1
ATOM 733 N N . GLU A 1 90 ? 45.387 15.782 -62.912 1.00 86.38 90 GLU A N 1
ATOM 734 C CA . GLU A 1 90 ? 45.078 16.623 -61.744 1.00 86.38 90 GLU A CA 1
ATOM 735 C C . GLU A 1 90 ? 43.738 17.367 -61.895 1.00 86.38 90 GLU A C 1
ATOM 737 O O . GLU A 1 90 ? 43.051 17.635 -60.909 1.00 86.38 90 GLU A O 1
ATOM 742 N N . GLU A 1 91 ? 43.300 17.624 -63.131 1.00 87.12 91 GLU A N 1
ATOM 743 C CA . GLU A 1 91 ? 42.019 18.261 -63.447 1.00 87.12 91 GLU A CA 1
ATOM 744 C C . GLU A 1 91 ? 40.802 17.482 -62.908 1.00 87.12 91 GLU A C 1
ATOM 746 O O . GLU A 1 91 ? 39.742 18.070 -62.692 1.00 87.12 91 GLU A O 1
ATOM 751 N N . LEU A 1 92 ? 40.955 16.178 -62.640 1.00 89.00 92 LEU A N 1
ATOM 752 C CA . LEU A 1 92 ? 39.903 15.305 -62.103 1.00 89.00 92 LEU A CA 1
ATOM 753 C C . LEU A 1 92 ? 39.824 15.308 -60.566 1.00 89.00 92 LEU A C 1
ATOM 755 O O . LEU A 1 92 ? 38.960 14.634 -59.995 1.00 89.00 92 LEU A O 1
ATOM 759 N N . GLU A 1 93 ? 40.691 16.052 -59.868 1.00 91.50 93 GLU A N 1
ATOM 760 C CA . GLU A 1 93 ? 40.674 16.123 -58.400 1.00 91.50 93 GLU A CA 1
ATOM 761 C C . GLU A 1 93 ? 39.325 16.640 -57.879 1.00 91.50 93 GLU A C 1
ATOM 763 O O . GLU A 1 93 ? 38.800 16.132 -56.884 1.00 91.50 93 GLU A O 1
ATOM 768 N N . LEU A 1 94 ? 38.723 17.607 -58.580 1.00 90.75 94 LEU A N 1
ATOM 769 C CA . LEU A 1 94 ? 37.422 18.167 -58.217 1.00 90.75 94 LEU A CA 1
ATOM 770 C C . LEU A 1 94 ? 36.301 17.125 -58.326 1.00 90.75 94 LEU A C 1
ATOM 772 O O . LEU A 1 94 ? 35.478 17.036 -57.414 1.00 90.75 94 LEU A O 1
ATOM 776 N N . ASP A 1 95 ? 36.272 16.308 -59.382 1.00 90.19 95 ASP A N 1
ATOM 777 C CA . ASP A 1 95 ? 35.267 15.250 -59.549 1.00 90.19 95 ASP A CA 1
ATOM 778 C C . ASP A 1 95 ? 35.433 14.126 -58.528 1.00 90.19 95 ASP A C 1
ATOM 780 O O . ASP A 1 95 ? 34.435 13.612 -58.006 1.00 90.19 95 ASP A O 1
ATOM 784 N N . TYR A 1 96 ? 36.681 13.776 -58.197 1.00 92.50 96 TYR A N 1
ATOM 785 C CA . TYR A 1 96 ? 36.979 12.840 -57.117 1.00 92.50 96 TYR A CA 1
ATOM 786 C C . TYR A 1 96 ? 36.462 13.369 -55.780 1.00 92.50 96 TYR A C 1
ATOM 788 O O . TYR A 1 96 ? 35.670 12.700 -55.116 1.00 92.50 96 TYR A O 1
ATOM 796 N N . CYS A 1 97 ? 36.838 14.597 -55.413 1.00 91.75 97 CYS A N 1
ATOM 797 C CA . CYS A 1 97 ? 36.398 15.236 -54.175 1.00 91.75 97 CYS A CA 1
ATOM 798 C C . CYS A 1 97 ? 34.871 15.333 -54.097 1.00 91.75 97 CYS A C 1
ATOM 800 O O . CYS A 1 97 ? 34.287 15.046 -53.051 1.00 91.75 97 CYS A O 1
ATOM 802 N N . LYS A 1 98 ? 34.212 15.689 -55.206 1.00 91.50 98 LYS A N 1
ATOM 803 C CA . LYS A 1 98 ? 32.752 15.758 -55.286 1.00 91.50 98 LYS A CA 1
ATOM 804 C C . LYS A 1 98 ? 32.126 14.381 -55.072 1.00 91.50 98 LYS A C 1
ATOM 806 O O . LYS A 1 98 ? 31.190 14.261 -54.292 1.00 91.50 98 LYS A O 1
ATOM 811 N N . SER A 1 99 ? 32.643 13.337 -55.720 1.00 91.44 99 SER A N 1
ATOM 812 C CA . SER A 1 99 ? 32.157 11.955 -55.571 1.00 91.44 99 SER A CA 1
ATOM 813 C C . SER A 1 99 ? 32.319 11.435 -54.150 1.00 91.44 99 SER A C 1
ATOM 815 O O . SER A 1 99 ? 31.359 10.941 -53.566 1.00 91.44 99 SER A O 1
ATOM 817 N N . CYS A 1 100 ? 33.497 11.633 -53.564 1.00 92.25 100 CYS A N 1
ATOM 818 C CA . CYS A 1 100 ? 33.773 11.332 -52.166 1.00 92.25 100 CYS A CA 1
ATOM 819 C C . CYS A 1 100 ? 32.796 12.049 -51.225 1.00 92.25 100 CYS A C 1
ATOM 821 O O . CYS A 1 100 ? 32.235 11.419 -50.330 1.00 92.25 100 CYS A O 1
ATOM 823 N N . LYS A 1 101 ? 32.540 13.343 -51.448 1.00 92.44 101 LYS A N 1
ATOM 824 C CA . LYS A 1 101 ? 31.582 14.108 -50.647 1.00 92.44 101 LYS A CA 1
ATOM 825 C C . LYS A 1 101 ? 30.165 13.541 -50.748 1.00 92.44 101 LYS A C 1
ATOM 827 O O . LYS A 1 101 ? 29.549 13.303 -49.720 1.00 92.44 101 LYS A O 1
ATOM 832 N N . ASP A 1 102 ? 29.671 13.270 -51.952 1.00 91.75 102 ASP A N 1
ATOM 833 C CA . ASP A 1 102 ? 28.319 12.732 -52.145 1.00 91.75 102 ASP A CA 1
ATOM 834 C C . ASP A 1 102 ? 28.118 11.375 -51.455 1.00 91.75 102 ASP A C 1
ATOM 836 O O . ASP A 1 102 ? 27.107 11.162 -50.788 1.00 91.75 102 ASP A O 1
ATOM 840 N N . PHE A 1 103 ? 29.082 10.456 -51.570 1.00 93.06 103 PHE A N 1
ATOM 841 C CA . PHE A 1 103 ? 28.988 9.174 -50.869 1.00 93.06 103 PHE A CA 1
ATOM 842 C C . PHE A 1 103 ? 29.134 9.325 -49.352 1.00 93.06 103 PHE A C 1
ATOM 844 O O . PHE A 1 103 ? 28.458 8.601 -48.622 1.00 93.06 103 PHE A O 1
ATOM 851 N N . ASN A 1 104 ? 29.942 10.277 -48.868 1.00 93.06 104 ASN A N 1
ATOM 852 C CA . ASN A 1 104 ? 29.969 10.616 -47.445 1.00 93.06 104 ASN A CA 1
ATOM 853 C C . ASN A 1 104 ? 28.602 11.128 -46.968 1.00 93.06 104 ASN A C 1
ATOM 855 O O . ASN A 1 104 ? 28.104 10.653 -45.954 1.00 93.06 104 ASN A O 1
ATOM 859 N N . ASP A 1 105 ? 27.979 12.053 -47.700 1.00 93.50 105 ASP A N 1
ATOM 860 C CA . ASP A 1 105 ? 26.686 12.634 -47.325 1.00 93.50 105 ASP A CA 1
ATOM 861 C C . ASP A 1 105 ? 25.594 11.547 -47.280 1.00 93.50 105 ASP A C 1
ATOM 863 O O . ASP A 1 105 ? 24.782 11.500 -46.357 1.00 93.50 105 ASP A O 1
ATOM 867 N N . ARG A 1 106 ? 25.615 10.599 -48.225 1.00 93.50 106 ARG A N 1
ATOM 868 C CA . ARG A 1 106 ? 24.720 9.429 -48.215 1.00 93.50 106 ARG A CA 1
ATOM 869 C C . ARG A 1 106 ? 24.999 8.480 -47.048 1.00 93.50 106 ARG A C 1
ATOM 871 O O . ARG A 1 106 ? 24.064 7.939 -46.464 1.00 93.50 106 ARG A O 1
ATOM 878 N N . PHE A 1 107 ? 26.266 8.276 -46.696 1.00 94.69 107 PHE A N 1
ATOM 879 C CA . PHE A 1 107 ? 26.643 7.489 -45.523 1.00 94.69 107 PHE A CA 1
ATOM 880 C C . PHE A 1 107 ? 26.158 8.156 -44.226 1.00 94.69 107 PHE A C 1
ATOM 882 O O . PHE A 1 107 ? 25.627 7.480 -43.348 1.00 94.69 107 PHE A O 1
ATOM 889 N N . ASP A 1 108 ? 26.255 9.483 -44.134 1.00 94.75 108 ASP A N 1
ATOM 890 C CA . ASP A 1 108 ? 25.734 10.263 -43.008 1.00 94.75 108 ASP A CA 1
ATOM 891 C C . ASP A 1 108 ? 24.208 10.150 -42.878 1.00 94.75 108 ASP A C 1
ATOM 893 O O . ASP A 1 108 ? 23.688 10.084 -41.763 1.00 94.75 108 ASP A O 1
ATOM 897 N N . VAL A 1 109 ? 23.484 10.041 -43.998 1.00 95.50 109 VAL A N 1
ATOM 898 C CA . VAL A 1 109 ? 22.046 9.727 -43.984 1.00 95.50 109 VAL A CA 1
ATOM 899 C C . VAL A 1 109 ? 21.784 8.345 -43.379 1.00 95.50 109 VAL A C 1
ATOM 901 O O . VAL A 1 109 ? 20.896 8.238 -42.539 1.00 95.50 109 VAL A O 1
ATOM 904 N N . LEU A 1 110 ? 22.567 7.313 -43.723 1.00 95.50 110 LEU A N 1
ATOM 905 C CA . LEU A 1 110 ? 22.413 5.979 -43.119 1.00 95.50 110 LEU A CA 1
ATOM 906 C C . LEU A 1 110 ? 22.645 6.004 -41.604 1.00 95.50 110 LEU A C 1
ATOM 908 O O . LEU A 1 110 ? 21.850 5.439 -40.856 1.00 95.50 110 LEU A O 1
ATOM 912 N N . VAL A 1 111 ? 23.704 6.681 -41.148 1.00 96.00 111 VAL A N 1
ATOM 913 C CA . VAL A 1 111 ? 24.001 6.844 -39.712 1.00 96.00 111 VAL A CA 1
ATOM 914 C C . VAL A 1 111 ? 22.850 7.555 -39.002 1.00 96.00 111 VAL A C 1
ATOM 916 O O . VAL A 1 111 ? 22.399 7.109 -37.948 1.00 96.00 111 VAL A O 1
ATOM 919 N N . LYS A 1 112 ? 22.311 8.622 -39.602 1.00 96.31 112 LYS A N 1
ATOM 920 C CA . LYS A 1 112 ? 21.155 9.334 -39.051 1.00 96.31 112 LYS A CA 1
ATOM 921 C C . LYS A 1 112 ? 19.912 8.442 -38.977 1.00 96.31 112 LYS A C 1
ATOM 923 O O . LYS A 1 112 ? 19.268 8.407 -37.935 1.00 96.31 112 LYS A O 1
ATOM 928 N N . SER A 1 113 ? 19.608 7.687 -40.032 1.00 96.69 113 SER A N 1
ATOM 929 C CA . SER A 1 113 ? 18.497 6.729 -40.025 1.00 96.69 113 SER A CA 1
ATOM 930 C C . SER A 1 113 ? 18.669 5.670 -38.938 1.00 96.69 113 SER A C 1
ATOM 932 O O . SER A 1 113 ? 17.707 5.350 -38.248 1.00 96.69 113 SER A O 1
ATOM 934 N N . ALA A 1 114 ? 19.890 5.175 -38.716 1.00 96.75 114 ALA A N 1
ATOM 935 C CA . ALA A 1 114 ? 20.163 4.259 -37.613 1.00 96.75 114 ALA A CA 1
ATOM 936 C C . ALA A 1 114 ? 19.851 4.887 -36.252 1.00 96.75 114 ALA A C 1
ATOM 938 O O . ALA A 1 114 ? 19.227 4.238 -35.419 1.00 96.75 114 ALA A O 1
ATOM 939 N N . HIS A 1 115 ? 20.234 6.146 -36.031 1.00 96.00 115 HIS A N 1
ATOM 940 C CA . HIS A 1 115 ? 19.908 6.849 -34.789 1.00 96.00 115 HIS A CA 1
ATOM 941 C C . HIS A 1 115 ? 18.391 6.955 -34.578 1.00 96.00 115 HIS A C 1
ATOM 943 O O . HIS A 1 115 ? 17.912 6.677 -33.478 1.00 96.00 115 HIS A O 1
ATOM 949 N N . ASP A 1 116 ? 17.638 7.301 -35.623 1.00 96.25 116 ASP A N 1
ATOM 950 C CA . ASP A 1 116 ? 16.180 7.430 -35.555 1.00 96.25 116 ASP A CA 1
ATOM 951 C C . ASP A 1 116 ? 15.505 6.075 -35.245 1.00 96.25 116 ASP A C 1
ATOM 953 O O . ASP A 1 116 ? 14.639 5.999 -34.367 1.00 96.25 116 ASP A O 1
ATOM 957 N N . PHE A 1 117 ? 15.957 4.984 -35.879 1.00 97.31 117 PHE A N 1
ATOM 958 C CA . PHE A 1 117 ? 15.460 3.626 -35.609 1.00 97.31 117 PHE A CA 1
ATOM 959 C C . PHE A 1 117 ? 15.832 3.112 -34.210 1.00 97.31 117 PHE A C 1
ATOM 961 O O . PHE A 1 117 ? 15.024 2.459 -33.548 1.00 97.31 117 PHE A O 1
ATOM 968 N N . ILE A 1 118 ? 17.028 3.448 -33.708 1.00 96.06 118 ILE A N 1
ATOM 969 C CA . ILE A 1 118 ? 17.443 3.114 -32.336 1.00 96.06 118 ILE A CA 1
ATOM 970 C C . ILE A 1 118 ? 16.508 3.787 -31.325 1.00 96.06 118 ILE A C 1
ATOM 972 O O . ILE A 1 118 ? 16.025 3.130 -30.405 1.00 96.06 118 ILE A O 1
ATOM 976 N N . LEU A 1 119 ? 16.213 5.079 -31.507 1.00 93.88 119 LEU A N 1
ATOM 977 C CA . LEU A 1 119 ? 15.358 5.842 -30.592 1.00 93.88 119 LEU A CA 1
ATOM 978 C C . LEU A 1 119 ? 13.895 5.376 -30.599 1.00 93.88 119 LEU A C 1
ATOM 980 O O . LEU A 1 119 ? 13.216 5.488 -29.578 1.00 93.88 119 LEU A O 1
ATOM 984 N N . THR A 1 120 ? 13.419 4.852 -31.728 1.00 94.69 120 THR A N 1
ATOM 985 C CA . THR A 1 120 ? 12.055 4.319 -31.897 1.00 94.69 120 THR A CA 1
ATOM 986 C C . THR A 1 120 ? 11.931 2.829 -31.554 1.00 94.69 120 THR A C 1
ATOM 988 O O . THR A 1 120 ? 10.816 2.319 -31.483 1.00 94.69 120 THR A O 1
ATOM 991 N N . ASN A 1 121 ? 13.042 2.157 -31.220 1.00 95.38 121 ASN A N 1
ATOM 992 C CA . ASN A 1 121 ? 13.121 0.725 -30.889 1.00 95.38 121 ASN A CA 1
ATOM 993 C C . ASN A 1 121 ? 12.705 -0.213 -32.045 1.00 95.38 121 ASN A C 1
ATOM 995 O O . ASN A 1 121 ? 12.234 -1.328 -31.812 1.00 95.38 121 ASN A O 1
ATOM 999 N N . GLU A 1 122 ? 12.904 0.218 -33.291 1.00 95.38 122 GLU A N 1
ATOM 1000 C CA . GLU A 1 122 ? 12.635 -0.562 -34.508 1.00 95.38 122 GLU A CA 1
ATOM 1001 C C . GLU A 1 122 ? 13.812 -1.517 -34.796 1.00 95.38 122 GLU A C 1
ATOM 1003 O O . GLU A 1 122 ? 14.665 -1.285 -35.650 1.00 95.38 122 GLU A O 1
ATOM 1008 N N . PHE A 1 123 ? 13.948 -2.574 -33.986 1.00 95.62 123 PHE A N 1
ATOM 1009 C CA . PHE A 1 123 ? 15.185 -3.369 -33.922 1.00 95.62 123 PHE A CA 1
ATOM 1010 C C . PHE A 1 123 ? 15.521 -4.180 -35.182 1.00 95.62 123 PHE A C 1
ATOM 1012 O O . PHE A 1 123 ? 16.704 -4.445 -35.422 1.00 95.62 123 PHE A O 1
ATOM 1019 N N . ASN A 1 124 ? 14.531 -4.552 -35.998 1.00 94.25 124 ASN A N 1
ATOM 1020 C CA . ASN A 1 124 ? 14.790 -5.216 -37.279 1.00 94.25 124 ASN A CA 1
ATOM 1021 C C . ASN A 1 124 ? 15.457 -4.239 -38.256 1.00 94.25 124 ASN A C 1
ATOM 1023 O O . ASN A 1 124 ? 16.463 -4.558 -38.887 1.00 94.25 124 ASN A O 1
ATOM 1027 N N . GLU A 1 125 ? 14.934 -3.021 -38.310 1.00 95.62 125 GLU A N 1
ATOM 1028 C CA . GLU A 1 125 ? 15.405 -1.912 -39.124 1.00 95.62 125 GLU A CA 1
ATOM 1029 C C . GLU A 1 125 ? 16.801 -1.473 -38.664 1.00 95.62 125 GLU A C 1
ATOM 1031 O O . GLU A 1 125 ? 17.699 -1.294 -39.491 1.00 95.62 125 GLU A O 1
ATOM 1036 N N . VAL A 1 126 ? 17.032 -1.415 -37.344 1.00 96.19 126 VAL A N 1
ATOM 1037 C CA . VAL A 1 126 ? 18.363 -1.200 -36.749 1.00 96.19 126 VAL A CA 1
ATOM 1038 C C . VAL A 1 126 ? 19.363 -2.269 -37.209 1.00 96.19 126 VAL A C 1
ATOM 1040 O O . VAL A 1 126 ? 20.496 -1.940 -37.564 1.00 96.19 126 VAL A O 1
ATOM 1043 N N . ALA A 1 127 ? 18.985 -3.550 -37.229 1.00 94.69 127 ALA A N 1
ATOM 1044 C CA . ALA A 1 127 ? 19.893 -4.626 -37.630 1.00 94.69 127 ALA A CA 1
ATOM 1045 C C . ALA A 1 127 ? 20.312 -4.535 -39.111 1.00 94.69 127 ALA A C 1
ATOM 1047 O O . ALA A 1 127 ? 21.475 -4.808 -39.444 1.00 94.69 127 ALA A O 1
ATOM 1048 N N . GLU A 1 128 ? 19.387 -4.135 -39.986 1.00 94.31 128 GLU A N 1
ATOM 1049 C CA . GLU A 1 128 ? 19.638 -3.958 -41.418 1.00 94.31 128 GLU A CA 1
ATOM 1050 C C . GLU A 1 128 ? 20.464 -2.699 -41.708 1.00 94.31 128 GLU A C 1
ATOM 1052 O O . GLU A 1 128 ? 21.471 -2.766 -42.420 1.00 94.31 128 GLU A O 1
ATOM 1057 N N . ILE A 1 129 ? 20.122 -1.559 -41.099 1.00 95.44 129 ILE A N 1
ATOM 1058 C CA . ILE A 1 129 ? 20.862 -0.308 -41.314 1.00 95.44 129 ILE A CA 1
ATOM 1059 C C . ILE A 1 129 ? 22.285 -0.390 -40.738 1.00 95.44 129 ILE A C 1
ATOM 1061 O O . ILE A 1 129 ? 23.227 0.063 -41.384 1.00 95.44 129 ILE A O 1
ATOM 1065 N N . ILE A 1 130 ? 22.492 -1.040 -39.583 1.00 94.44 130 ILE A N 1
ATOM 1066 C CA . ILE A 1 130 ? 23.834 -1.262 -3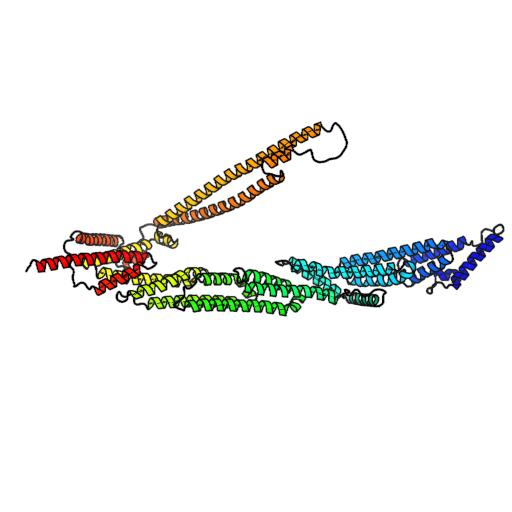9.015 1.00 94.44 130 ILE A CA 1
ATOM 1067 C C . ILE A 1 130 ? 24.681 -2.128 -39.953 1.00 94.44 130 ILE A C 1
ATOM 1069 O O . ILE A 1 130 ? 25.876 -1.867 -40.117 1.00 94.44 130 ILE A O 1
ATOM 1073 N N . LEU A 1 131 ? 24.085 -3.131 -40.608 1.00 93.50 131 LEU A N 1
ATOM 1074 C CA . LEU A 1 131 ? 24.783 -3.922 -41.621 1.00 93.50 131 LEU A CA 1
ATOM 1075 C C . LEU A 1 131 ? 25.165 -3.071 -42.833 1.00 93.50 131 LEU A C 1
ATOM 1077 O O . LEU A 1 131 ? 26.293 -3.176 -43.319 1.00 93.50 131 LEU A O 1
ATOM 1081 N N . ALA A 1 132 ? 24.243 -2.239 -43.320 1.00 93.94 132 ALA A N 1
ATOM 1082 C CA . ALA A 1 132 ? 24.501 -1.336 -44.434 1.00 93.94 132 ALA A CA 1
ATOM 1083 C C . ALA A 1 132 ? 25.629 -0.350 -44.098 1.00 93.94 132 ALA A C 1
ATOM 1085 O O . ALA A 1 132 ? 26.540 -0.180 -44.908 1.00 93.94 132 ALA A O 1
ATOM 1086 N N . ILE A 1 133 ? 25.634 0.229 -42.892 1.0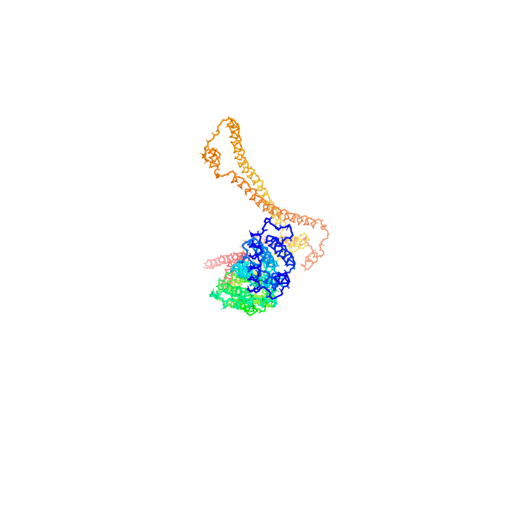0 94.62 133 ILE A N 1
ATOM 1087 C CA . ILE A 1 133 ? 26.706 1.103 -42.393 1.00 94.62 133 ILE A CA 1
ATOM 1088 C C . ILE A 1 133 ? 28.034 0.340 -42.338 1.00 94.62 133 ILE A C 1
ATOM 1090 O O . ILE A 1 133 ? 29.031 0.827 -42.862 1.00 94.62 133 ILE A O 1
ATOM 1094 N N . TYR A 1 134 ? 28.057 -0.873 -41.776 1.00 92.38 134 TYR A N 1
ATOM 1095 C CA . TYR A 1 134 ? 29.268 -1.697 -41.714 1.00 92.38 134 TYR A CA 1
ATOM 1096 C C . TYR A 1 134 ? 29.850 -1.995 -43.103 1.00 92.38 134 TYR A C 1
ATOM 1098 O O . TYR A 1 134 ? 31.044 -1.821 -43.342 1.00 92.38 134 TYR A O 1
ATOM 1106 N N . LYS A 1 135 ? 29.018 -2.443 -44.047 1.00 92.12 135 LYS A N 1
ATOM 1107 C CA . LYS A 1 135 ? 29.491 -2.755 -45.400 1.00 92.12 135 LYS A CA 1
ATOM 1108 C C . LYS A 1 135 ? 29.944 -1.489 -46.137 1.00 92.12 135 LYS A C 1
ATOM 1110 O O . LYS A 1 135 ? 30.959 -1.514 -46.828 1.00 92.12 135 LYS A O 1
ATOM 1115 N N . SER A 1 136 ? 29.225 -0.380 -45.961 1.00 93.44 136 SER A N 1
ATOM 1116 C CA . SER A 1 136 ? 29.538 0.896 -46.614 1.00 93.44 136 SER A CA 1
ATOM 1117 C C . SER A 1 136 ? 30.820 1.518 -46.063 1.00 93.44 136 SER A C 1
ATOM 1119 O O . SER A 1 136 ? 31.610 2.059 -46.832 1.00 93.44 136 SER A O 1
ATOM 1121 N N . SER A 1 137 ? 31.077 1.398 -44.755 1.00 92.06 137 SER A N 1
ATOM 1122 C CA . SER A 1 137 ? 32.302 1.923 -44.146 1.00 92.06 137 SER A CA 1
ATOM 1123 C C . SER A 1 137 ? 33.543 1.227 -44.701 1.00 92.06 137 SER A C 1
ATOM 1125 O O . SER A 1 137 ? 34.538 1.897 -44.971 1.00 92.06 137 SER A O 1
ATOM 1127 N N . ARG A 1 138 ? 33.466 -0.083 -44.980 1.00 89.12 138 ARG A N 1
ATOM 1128 C CA . ARG A 1 138 ? 34.554 -0.838 -45.624 1.00 89.12 138 ARG A CA 1
ATOM 1129 C C . ARG A 1 138 ? 34.861 -0.350 -47.037 1.00 89.12 138 ARG A C 1
ATOM 1131 O O . ARG A 1 138 ? 36.032 -0.164 -47.349 1.00 89.12 138 ARG A O 1
ATOM 1138 N N . VAL A 1 139 ? 33.831 -0.113 -47.852 1.00 90.25 139 VAL A N 1
ATOM 1139 C CA . VAL A 1 139 ? 33.989 0.412 -49.222 1.00 90.25 139 VAL A CA 1
ATOM 1140 C C . VAL A 1 139 ? 34.585 1.822 -49.208 1.00 90.25 139 VAL A C 1
ATOM 1142 O O . VAL A 1 139 ? 35.473 2.144 -49.992 1.00 90.25 139 VAL A O 1
ATOM 1145 N N . LEU A 1 140 ? 34.129 2.676 -48.291 1.00 91.50 140 LEU A N 1
ATOM 1146 C CA . LEU A 1 140 ? 34.522 4.084 -48.256 1.00 91.50 140 LEU A CA 1
ATOM 1147 C C . LEU A 1 140 ? 35.853 4.352 -47.538 1.00 91.50 140 LEU A C 1
ATOM 1149 O O . LEU A 1 140 ? 36.470 5.390 -47.785 1.00 91.50 140 LEU A O 1
ATOM 1153 N N . LYS A 1 141 ? 36.325 3.439 -46.678 1.00 90.06 141 LYS A N 1
ATOM 1154 C CA . LYS A 1 141 ? 37.531 3.619 -45.848 1.00 90.06 141 LYS A CA 1
ATOM 1155 C C . LYS A 1 141 ? 38.763 4.037 -46.650 1.00 90.06 141 LYS A C 1
ATOM 1157 O O . LYS A 1 141 ? 39.471 4.957 -46.240 1.00 90.06 141 LYS A O 1
ATOM 1162 N N . ALA A 1 142 ? 39.005 3.395 -47.794 1.00 86.94 142 ALA A N 1
ATOM 1163 C CA . ALA A 1 142 ? 40.170 3.671 -48.638 1.00 86.94 142 ALA A CA 1
ATOM 1164 C C . ALA A 1 142 ? 40.166 5.089 -49.244 1.00 86.94 142 ALA A C 1
ATOM 1166 O O . ALA A 1 142 ? 41.217 5.605 -49.616 1.00 86.94 142 ALA A O 1
ATOM 1167 N N . HIS A 1 143 ? 38.996 5.732 -49.312 1.00 89.00 143 HIS A N 1
ATOM 1168 C CA . HIS A 1 143 ? 38.795 7.007 -50.001 1.00 89.00 143 HIS A CA 1
ATOM 1169 C C . HIS A 1 143 ? 38.521 8.181 -49.056 1.00 89.00 143 HIS A C 1
ATOM 1171 O O . HIS A 1 143 ? 38.887 9.316 -49.363 1.00 89.00 143 HIS A O 1
AT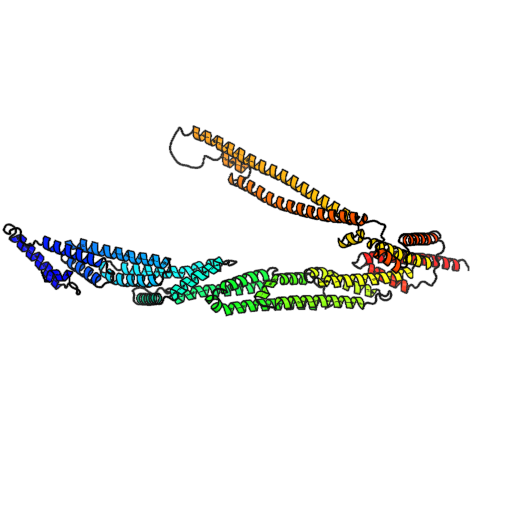OM 1177 N N . LEU A 1 144 ? 37.880 7.914 -47.915 1.00 86.00 144 LEU A N 1
ATOM 1178 C CA . LEU A 1 144 ? 37.328 8.922 -47.006 1.00 86.00 144 LEU A CA 1
ATOM 1179 C C . LEU A 1 144 ? 37.892 8.857 -45.578 1.00 86.00 144 LEU A C 1
ATOM 1181 O O . LEU A 1 144 ? 37.410 9.586 -44.710 1.00 86.00 144 LEU A O 1
ATOM 1185 N N . SER A 1 145 ? 38.944 8.060 -45.354 1.00 85.50 145 SER A N 1
ATOM 1186 C CA . SER A 1 145 ? 39.654 7.817 -44.083 1.00 85.50 145 SER A CA 1
ATOM 1187 C C . SER A 1 145 ? 39.015 6.794 -43.135 1.00 85.50 145 SER A C 1
ATOM 1189 O O . SER A 1 145 ? 37.860 6.394 -43.281 1.00 85.50 145 SER A O 1
ATOM 1191 N N . GLU A 1 146 ? 39.784 6.409 -42.108 1.00 79.50 146 GLU A N 1
ATOM 1192 C CA . GLU A 1 146 ? 39.363 5.491 -41.037 1.00 79.50 146 GLU A CA 1
ATOM 1193 C C . GLU A 1 146 ? 38.169 6.006 -40.219 1.00 79.50 146 GLU A C 1
ATOM 1195 O O . GLU A 1 146 ? 37.457 5.208 -39.616 1.00 79.50 146 GLU A O 1
ATOM 1200 N N . LYS A 1 147 ? 37.855 7.309 -40.296 1.00 83.69 147 LYS A N 1
ATOM 1201 C CA . LYS A 1 147 ? 36.692 7.921 -39.629 1.00 83.69 147 LYS A CA 1
ATOM 1202 C C . LYS A 1 147 ? 35.351 7.279 -40.010 1.00 83.69 147 LYS A C 1
ATOM 1204 O O . LYS A 1 147 ? 34.368 7.448 -39.294 1.00 83.69 147 LYS A O 1
ATOM 1209 N N . MET A 1 148 ? 35.283 6.553 -41.131 1.00 87.56 148 MET A N 1
ATOM 1210 C CA . MET A 1 148 ? 34.087 5.788 -41.510 1.00 87.56 148 MET A CA 1
ATOM 1211 C C . MET A 1 148 ? 33.845 4.585 -40.594 1.00 87.56 148 MET A C 1
ATOM 1213 O O . MET A 1 148 ? 32.696 4.274 -40.277 1.00 87.56 148 MET A O 1
ATOM 1217 N N . GLU A 1 149 ? 34.909 3.919 -40.144 1.00 85.12 149 GLU A N 1
ATOM 1218 C CA . GLU A 1 149 ? 34.805 2.837 -39.161 1.00 85.12 149 GLU A CA 1
ATOM 1219 C C . GLU A 1 149 ? 34.462 3.384 -37.771 1.00 85.12 149 GLU A C 1
ATOM 1221 O O . GLU A 1 149 ? 33.706 2.741 -37.042 1.00 85.12 149 GLU A O 1
ATOM 1226 N N . ASP A 1 150 ? 34.935 4.589 -37.434 1.00 86.75 150 ASP A N 1
ATOM 1227 C CA . ASP A 1 150 ? 34.560 5.274 -36.191 1.00 86.75 150 ASP A CA 1
ATOM 1228 C C . ASP A 1 150 ? 33.057 5.571 -36.151 1.00 86.75 150 ASP A C 1
ATOM 1230 O O . ASP A 1 150 ? 32.397 5.203 -35.188 1.00 86.75 150 ASP A O 1
ATOM 1234 N N . LYS A 1 151 ? 32.468 6.106 -37.230 1.00 89.44 151 LYS A N 1
ATOM 1235 C CA . LYS A 1 151 ? 31.010 6.337 -37.309 1.00 89.44 151 LYS A CA 1
ATOM 1236 C C . LYS A 1 151 ? 30.189 5.052 -37.123 1.00 89.44 151 LYS A C 1
ATOM 1238 O O . LYS A 1 151 ? 29.153 5.068 -36.457 1.00 89.44 151 LYS A O 1
ATOM 1243 N N . TYR A 1 152 ? 30.642 3.930 -37.690 1.00 90.12 152 TYR A N 1
ATOM 1244 C CA . TYR A 1 152 ? 30.022 2.619 -37.457 1.00 90.12 152 TYR A CA 1
ATOM 1245 C C . TYR A 1 152 ? 30.102 2.213 -35.978 1.00 90.12 152 TYR A C 1
ATOM 1247 O O . TYR A 1 152 ? 29.090 1.836 -35.384 1.00 90.12 152 TYR A O 1
ATOM 1255 N N . ARG A 1 153 ? 31.291 2.334 -35.376 1.00 88.00 153 ARG A N 1
ATOM 1256 C CA . ARG A 1 153 ? 31.530 2.043 -33.958 1.00 88.00 153 ARG A CA 1
ATOM 1257 C C . ARG A 1 153 ? 30.649 2.907 -33.057 1.00 88.00 153 ARG A C 1
ATOM 1259 O O . ARG A 1 153 ? 29.993 2.372 -32.169 1.00 88.00 153 ARG A O 1
ATOM 1266 N N . ASP A 1 154 ? 30.585 4.205 -33.323 1.00 90.25 154 ASP A N 1
ATOM 1267 C CA . ASP A 1 154 ? 29.790 5.175 -32.571 1.00 90.25 154 ASP A CA 1
ATOM 1268 C C . ASP A 1 154 ? 28.293 4.857 -32.651 1.00 90.25 154 ASP A C 1
ATOM 1270 O O . ASP A 1 154 ? 27.608 4.871 -31.630 1.00 90.25 154 ASP A O 1
ATOM 1274 N N . THR A 1 155 ? 27.796 4.473 -33.833 1.00 91.94 155 THR A N 1
ATOM 1275 C CA . THR A 1 155 ? 26.404 4.018 -34.015 1.00 91.94 155 THR A CA 1
ATOM 1276 C C . THR A 1 155 ? 26.115 2.777 -33.163 1.00 91.94 155 THR A C 1
ATOM 1278 O O . THR A 1 155 ? 25.066 2.668 -32.527 1.00 91.94 155 THR A O 1
ATOM 1281 N N . PHE A 1 156 ? 27.063 1.838 -33.104 1.00 90.31 156 PHE A N 1
ATOM 1282 C CA . PHE A 1 156 ? 26.923 0.627 -32.298 1.00 90.31 156 PHE A CA 1
ATOM 1283 C C . PHE A 1 156 ? 26.959 0.924 -30.790 1.00 90.31 156 PHE A C 1
ATOM 1285 O O . PHE A 1 156 ? 26.169 0.381 -30.015 1.00 90.31 156 PHE A O 1
ATOM 1292 N N . VAL A 1 157 ? 27.854 1.819 -30.364 1.00 89.00 157 VAL A N 1
ATOM 1293 C CA . VAL A 1 157 ? 27.944 2.304 -28.980 1.00 89.00 157 VAL A CA 1
ATOM 1294 C C . VAL A 1 157 ? 26.672 3.052 -28.579 1.00 89.00 157 VAL A C 1
ATOM 1296 O O . VAL A 1 157 ? 26.199 2.875 -27.458 1.00 89.00 157 VAL A O 1
ATOM 1299 N N . LEU A 1 158 ? 26.070 3.829 -29.484 1.00 92.25 158 LEU A N 1
ATOM 1300 C CA . LEU A 1 158 ? 24.783 4.483 -29.252 1.00 92.25 158 LEU A CA 1
ATOM 1301 C C . LEU A 1 158 ? 23.687 3.458 -28.933 1.00 92.25 158 LEU A C 1
ATOM 1303 O O . LEU A 1 158 ? 22.980 3.624 -27.942 1.00 92.25 158 LEU A O 1
ATOM 1307 N N . LEU A 1 159 ? 23.575 2.384 -29.724 1.00 93.62 159 LEU A N 1
ATOM 1308 C CA . LEU A 1 159 ? 22.608 1.311 -29.475 1.00 93.62 159 LEU A CA 1
ATOM 1309 C C . LEU A 1 159 ? 22.843 0.638 -28.114 1.00 93.62 159 LEU A C 1
ATOM 1311 O O . LEU A 1 159 ? 21.903 0.457 -27.342 1.00 93.62 159 LEU A O 1
ATOM 1315 N N . LEU A 1 160 ? 24.097 0.302 -27.796 1.00 90.31 160 LEU A N 1
ATOM 1316 C CA . LEU A 1 160 ? 24.469 -0.270 -26.498 1.00 90.31 160 LEU A CA 1
ATOM 1317 C C . LEU A 1 160 ? 24.068 0.641 -25.335 1.00 90.31 160 LEU A C 1
ATOM 1319 O O . LEU A 1 160 ? 23.467 0.182 -24.364 1.00 90.31 160 LEU A O 1
ATOM 1323 N N . ASN A 1 161 ? 24.387 1.931 -25.434 1.00 91.12 161 ASN A N 1
ATOM 1324 C CA . ASN A 1 161 ? 24.061 2.914 -24.407 1.00 91.12 161 ASN A CA 1
ATOM 1325 C C . ASN A 1 161 ? 22.549 3.100 -24.274 1.00 91.12 161 ASN A C 1
ATOM 1327 O O . ASN A 1 161 ? 22.048 3.157 -23.156 1.00 91.12 161 ASN A O 1
ATOM 1331 N N . HIS A 1 162 ? 21.813 3.139 -25.387 1.00 93.88 162 HIS A N 1
ATOM 1332 C CA . HIS A 1 162 ? 20.352 3.232 -25.387 1.00 93.88 162 HIS A CA 1
ATOM 1333 C C . HIS A 1 162 ? 19.708 2.066 -24.631 1.00 93.88 162 HIS A C 1
ATOM 1335 O O . HIS A 1 162 ? 18.881 2.290 -23.749 1.00 93.88 162 HIS A O 1
ATOM 1341 N N . LEU A 1 163 ? 20.148 0.833 -24.898 1.00 94.25 163 LEU A N 1
ATOM 1342 C CA . LEU A 1 163 ? 19.637 -0.354 -24.209 1.00 94.25 163 LEU A CA 1
ATOM 1343 C C . LEU A 1 163 ? 20.049 -0.391 -22.726 1.00 94.25 163 LEU A C 1
ATOM 1345 O O . LEU A 1 163 ? 19.224 -0.675 -21.858 1.00 94.25 163 LEU A O 1
ATOM 1349 N N . ASN A 1 164 ? 21.302 -0.052 -22.406 1.00 90.75 164 ASN A N 1
ATOM 1350 C CA . ASN A 1 164 ? 21.774 0.008 -21.017 1.00 90.75 164 ASN A CA 1
ATOM 1351 C C . ASN A 1 164 ? 21.053 1.089 -20.193 1.00 90.75 164 ASN A C 1
ATOM 1353 O O . ASN A 1 164 ? 20.785 0.876 -19.010 1.00 90.75 164 ASN A O 1
ATOM 1357 N N . ASN A 1 165 ? 20.669 2.206 -20.813 1.00 91.69 165 ASN A N 1
ATOM 1358 C CA . ASN A 1 165 ? 19.969 3.312 -20.158 1.00 91.69 165 ASN A CA 1
ATOM 1359 C C . ASN A 1 165 ? 18.618 2.881 -19.557 1.00 91.69 165 ASN A C 1
ATOM 1361 O O . ASN A 1 165 ? 18.191 3.435 -18.548 1.00 91.69 165 ASN A O 1
ATOM 1365 N N . PHE A 1 166 ? 17.947 1.855 -20.095 1.00 93.06 166 PHE A N 1
ATOM 1366 C CA . PHE A 1 166 ? 16.742 1.311 -19.451 1.00 93.06 166 PHE A CA 1
ATOM 1367 C C . PHE A 1 166 ? 17.042 0.732 -18.062 1.00 93.06 166 PHE A C 1
ATOM 1369 O O . PHE A 1 166 ? 16.261 0.927 -17.132 1.00 93.06 166 PHE A O 1
ATOM 1376 N N . SER A 1 167 ? 18.207 0.099 -17.889 1.00 87.31 167 SER A N 1
ATOM 1377 C CA . SER A 1 167 ? 18.654 -0.401 -16.582 1.00 87.31 167 SER A CA 1
ATOM 1378 C C . SER A 1 167 ? 18.980 0.720 -15.599 1.00 87.31 167 SER A C 1
ATOM 1380 O O . SER A 1 167 ? 18.815 0.528 -14.397 1.00 87.31 167 SER A O 1
ATOM 1382 N N . GLU A 1 168 ? 19.463 1.867 -16.073 1.00 89.06 168 GLU A N 1
ATOM 1383 C CA . GLU A 1 168 ? 19.727 3.049 -15.238 1.00 89.06 168 GLU A CA 1
ATOM 1384 C C . GLU A 1 168 ? 18.419 3.756 -14.859 1.00 89.06 168 GLU A C 1
ATOM 1386 O O . GLU A 1 168 ? 18.193 4.077 -13.696 1.00 89.06 168 GLU A O 1
ATOM 1391 N N . LYS A 1 169 ? 17.491 3.905 -15.810 1.00 91.38 169 LYS A N 1
ATOM 1392 C CA . LYS A 1 169 ? 16.163 4.498 -15.582 1.00 91.38 169 LYS A CA 1
ATOM 1393 C C . LYS A 1 169 ? 15.272 3.681 -14.646 1.00 91.38 169 LYS A C 1
ATOM 1395 O O . LYS A 1 169 ? 14.348 4.245 -14.063 1.00 91.38 169 LYS A O 1
ATOM 1400 N N . ALA A 1 170 ? 15.518 2.380 -14.504 1.00 89.81 170 ALA A N 1
ATOM 1401 C CA . ALA A 1 170 ? 14.777 1.526 -13.581 1.00 89.81 170 ALA A CA 1
ATOM 1402 C C . ALA A 1 170 ? 15.167 1.740 -12.108 1.00 89.81 170 ALA A C 1
ATOM 1404 O O . ALA A 1 170 ? 14.311 1.595 -11.239 1.00 89.81 170 ALA A O 1
ATOM 1405 N N . GLU A 1 171 ? 16.413 2.122 -11.807 1.00 88.44 171 GLU A N 1
ATOM 1406 C CA . GLU A 1 171 ? 16.882 2.336 -10.426 1.00 88.44 171 GLU A CA 1
ATOM 1407 C C . GLU A 1 171 ? 16.027 3.333 -9.630 1.00 88.44 171 GLU A C 1
ATOM 1409 O O . GLU A 1 171 ? 15.487 2.938 -8.597 1.00 88.44 171 GLU A O 1
ATOM 1414 N N . PRO A 1 172 ? 15.782 4.573 -10.099 1.00 89.69 172 PRO A N 1
ATOM 1415 C CA . PRO A 1 172 ? 14.977 5.530 -9.343 1.00 89.69 172 PRO A CA 1
ATOM 1416 C C . PRO A 1 172 ? 13.511 5.106 -9.202 1.00 89.69 172 PRO A C 1
ATOM 1418 O O . PRO A 1 172 ? 12.810 5.647 -8.350 1.00 89.69 172 PRO A O 1
ATOM 1421 N N . ILE A 1 173 ? 13.022 4.179 -10.036 1.00 90.31 173 ILE A N 1
ATOM 1422 C CA . ILE A 1 173 ? 11.690 3.589 -9.877 1.00 90.31 173 ILE A CA 1
ATOM 1423 C C . ILE A 1 173 ? 11.721 2.597 -8.715 1.00 90.31 173 ILE A C 1
ATOM 1425 O O . ILE A 1 173 ? 10.898 2.704 -7.810 1.00 90.31 173 ILE A O 1
ATOM 1429 N N . LEU A 1 174 ? 12.690 1.680 -8.713 1.00 87.56 174 LEU A N 1
ATOM 1430 C CA . LEU A 1 174 ? 12.849 0.657 -7.677 1.00 87.56 174 LEU A CA 1
ATOM 1431 C C . LEU A 1 174 ? 13.232 1.252 -6.310 1.00 87.56 174 LEU A C 1
ATOM 1433 O O . LEU A 1 174 ? 12.849 0.711 -5.280 1.00 87.56 174 LEU A O 1
ATOM 1437 N N . ASP A 1 175 ? 13.906 2.400 -6.270 1.00 85.00 175 ASP A N 1
ATOM 1438 C CA . ASP A 1 175 ? 14.260 3.080 -5.016 1.00 85.00 175 ASP A CA 1
ATOM 1439 C C . ASP A 1 175 ? 13.083 3.807 -4.344 1.00 85.00 175 ASP A C 1
ATOM 1441 O O . ASP A 1 175 ? 13.203 4.277 -3.205 1.00 85.00 175 ASP A O 1
ATOM 1445 N N . LYS A 1 176 ? 11.923 3.906 -5.009 1.00 84.25 176 LYS A N 1
ATOM 1446 C CA . LYS A 1 176 ? 10.738 4.536 -4.419 1.00 84.25 176 LYS A CA 1
ATOM 1447 C C . LYS A 1 176 ? 10.281 3.788 -3.171 1.00 84.25 176 LYS A C 1
ATOM 1449 O O . LYS A 1 176 ? 10.336 2.567 -3.066 1.00 84.25 176 LYS A O 1
ATOM 1454 N N . VAL A 1 177 ? 9.738 4.560 -2.231 1.00 72.75 177 VAL A N 1
ATOM 1455 C CA . VAL A 1 177 ? 9.117 4.029 -1.008 1.00 72.75 177 VAL A CA 1
ATOM 1456 C C . VAL A 1 177 ? 7.871 3.195 -1.324 1.00 72.75 177 VAL A C 1
ATOM 1458 O O . VAL A 1 177 ? 7.522 2.317 -0.542 1.00 72.75 177 VAL A O 1
ATOM 1461 N N . ARG A 1 178 ? 7.191 3.495 -2.437 1.00 81.06 178 ARG A N 1
ATOM 1462 C CA . ARG A 1 178 ? 6.006 2.777 -2.906 1.00 81.06 178 ARG A CA 1
ATOM 1463 C C . ARG A 1 178 ? 5.914 2.845 -4.420 1.00 81.06 178 ARG A C 1
ATOM 1465 O O . ARG A 1 178 ? 6.070 3.931 -4.987 1.00 81.06 178 ARG A O 1
ATOM 1472 N N . LEU A 1 179 ? 5.595 1.717 -5.039 1.00 86.25 179 LEU A N 1
ATOM 1473 C CA . LEU A 1 179 ? 5.340 1.650 -6.470 1.00 86.25 179 LEU A CA 1
ATOM 1474 C C . LEU A 1 179 ? 3.859 1.903 -6.751 1.00 86.25 179 LEU A C 1
ATOM 1476 O O . LEU A 1 179 ? 2.974 1.486 -6.003 1.00 86.25 179 LEU A O 1
ATOM 1480 N N . ASN A 1 180 ? 3.581 2.626 -7.831 1.00 86.75 180 ASN A N 1
ATOM 1481 C CA . ASN A 1 180 ? 2.227 2.776 -8.359 1.00 86.75 180 ASN A CA 1
ATOM 1482 C C . ASN A 1 180 ? 2.067 1.996 -9.675 1.00 86.75 180 ASN A C 1
ATOM 1484 O O . ASN A 1 180 ? 3.038 1.504 -10.249 1.00 86.75 180 ASN A O 1
ATOM 1488 N N . ASP A 1 181 ? 0.837 1.902 -10.177 1.00 84.88 181 ASP A N 1
ATOM 1489 C CA . ASP A 1 181 ? 0.555 1.154 -11.408 1.00 84.88 181 ASP A CA 1
ATOM 1490 C C . ASP A 1 181 ? 1.308 1.707 -12.633 1.00 84.88 181 ASP A C 1
ATOM 1492 O O . ASP A 1 181 ? 1.709 0.936 -13.505 1.00 84.88 181 ASP A O 1
ATOM 1496 N N . ASN A 1 182 ? 1.567 3.022 -12.691 1.00 89.00 182 ASN A N 1
ATOM 1497 C CA . ASN A 1 182 ? 2.348 3.623 -13.778 1.00 89.00 182 ASN A CA 1
ATOM 1498 C C . ASN A 1 182 ? 3.824 3.212 -13.712 1.00 89.00 182 ASN A C 1
ATOM 1500 O O . ASN A 1 182 ? 4.441 2.985 -14.751 1.00 89.00 182 ASN A O 1
ATOM 1504 N N . ASP A 1 183 ? 4.386 3.093 -12.509 1.00 90.56 183 ASP A N 1
ATOM 1505 C CA . ASP A 1 183 ? 5.762 2.643 -12.300 1.00 90.56 183 ASP A CA 1
ATOM 1506 C C . ASP A 1 183 ? 5.945 1.209 -12.804 1.00 90.56 183 ASP A C 1
ATOM 1508 O O . ASP A 1 183 ? 6.883 0.922 -13.547 1.00 90.56 183 ASP A O 1
ATOM 1512 N N . VAL A 1 184 ? 5.005 0.320 -12.472 1.00 88.62 184 VAL A N 1
ATOM 1513 C CA . VAL A 1 184 ? 5.046 -1.074 -12.934 1.00 88.62 184 VAL A CA 1
ATOM 1514 C C . VAL A 1 184 ? 4.800 -1.178 -14.433 1.00 88.62 184 VAL A C 1
ATOM 1516 O O . VAL A 1 184 ? 5.491 -1.941 -15.107 1.00 88.62 184 VAL A O 1
ATOM 1519 N N . LYS A 1 185 ? 3.891 -0.368 -14.985 1.00 91.44 185 LYS A N 1
ATOM 1520 C CA . LYS A 1 185 ? 3.700 -0.281 -16.435 1.00 91.44 185 LYS A CA 1
ATOM 1521 C C . LYS A 1 185 ? 4.987 0.150 -17.145 1.00 91.44 185 LYS A C 1
ATOM 1523 O O . LYS A 1 185 ? 5.370 -0.476 -18.124 1.00 91.44 185 LYS A O 1
ATOM 1528 N N . THR A 1 186 ? 5.685 1.150 -16.607 1.00 93.44 186 THR A N 1
ATOM 1529 C CA . THR A 1 186 ? 6.963 1.637 -17.152 1.00 93.44 186 THR A CA 1
ATOM 1530 C C . THR A 1 186 ? 8.041 0.550 -17.107 1.00 93.44 186 THR A C 1
ATOM 1532 O O . THR A 1 186 ? 8.751 0.338 -18.086 1.00 93.44 186 THR A O 1
ATOM 1535 N N . LEU A 1 187 ? 8.152 -0.185 -15.992 1.00 93.25 187 LEU A N 1
ATOM 1536 C CA . LEU A 1 187 ? 9.079 -1.317 -15.889 1.00 93.25 187 LEU A CA 1
ATOM 1537 C C . LEU A 1 187 ? 8.746 -2.421 -16.900 1.00 93.25 187 LEU A C 1
ATOM 1539 O O . LEU A 1 187 ? 9.660 -2.964 -17.516 1.00 93.25 187 LEU A O 1
ATOM 1543 N N . ASN A 1 188 ? 7.462 -2.731 -17.098 1.00 93.12 188 ASN A N 1
ATOM 1544 C CA . ASN A 1 188 ? 7.034 -3.709 -18.094 1.00 93.12 188 ASN A CA 1
ATOM 1545 C C . ASN A 1 188 ? 7.382 -3.258 -19.520 1.00 93.12 188 ASN A C 1
ATOM 1547 O O . ASN A 1 188 ? 7.948 -4.038 -20.275 1.00 93.12 188 ASN A O 1
ATOM 1551 N N . GLU A 1 189 ? 7.136 -1.989 -19.861 1.00 94.31 189 GLU A N 1
ATOM 1552 C CA . GLU A 1 189 ? 7.525 -1.407 -21.154 1.00 94.31 189 GLU A CA 1
ATOM 1553 C C . GLU A 1 189 ? 9.041 -1.528 -21.397 1.00 94.31 189 GLU A C 1
ATOM 1555 O O . GLU A 1 189 ? 9.467 -1.906 -22.487 1.00 94.31 189 GLU A O 1
ATOM 1560 N N . TYR A 1 190 ? 9.874 -1.279 -20.380 1.00 95.25 190 TYR A N 1
ATOM 1561 C CA . TYR A 1 190 ? 11.327 -1.461 -20.494 1.00 95.25 190 TYR A CA 1
ATOM 1562 C C . TYR A 1 190 ? 11.719 -2.925 -20.716 1.00 95.25 190 TYR A C 1
ATOM 1564 O O . TYR A 1 190 ? 12.585 -3.207 -21.547 1.00 95.25 190 TYR A O 1
ATOM 1572 N N . ILE A 1 191 ? 11.082 -3.861 -20.006 1.00 93.75 191 ILE A N 1
ATOM 1573 C CA . ILE A 1 191 ? 11.310 -5.298 -20.198 1.00 93.75 191 ILE A CA 1
ATOM 1574 C C . ILE A 1 191 ? 10.917 -5.711 -21.616 1.00 93.75 191 ILE A C 1
ATOM 1576 O O . ILE A 1 191 ? 11.680 -6.438 -22.251 1.00 93.75 191 ILE A O 1
ATOM 1580 N N . ASP A 1 192 ? 9.774 -5.247 -22.119 1.00 94.25 192 ASP A N 1
ATOM 1581 C CA . ASP A 1 192 ? 9.279 -5.577 -23.457 1.00 94.25 192 ASP A CA 1
ATOM 1582 C C . ASP A 1 192 ? 10.234 -5.065 -24.548 1.00 94.25 192 ASP A C 1
ATOM 1584 O O . ASP A 1 192 ? 10.564 -5.806 -25.476 1.00 94.25 192 ASP A O 1
ATOM 1588 N N . ILE A 1 193 ? 10.766 -3.844 -24.406 1.00 95.19 193 ILE A N 1
ATOM 1589 C CA . ILE A 1 193 ? 11.777 -3.293 -25.325 1.00 95.19 193 ILE A CA 1
ATOM 1590 C C . ILE A 1 193 ? 13.056 -4.140 -25.299 1.00 95.19 193 ILE A C 1
ATOM 1592 O O . ILE A 1 193 ? 13.545 -4.565 -26.348 1.00 95.19 193 ILE A O 1
ATOM 1596 N N . LEU A 1 194 ? 13.600 -4.424 -24.111 1.00 95.00 194 LEU A N 1
ATOM 1597 C CA . LEU A 1 194 ? 14.826 -5.219 -23.976 1.00 95.00 194 LEU A CA 1
ATOM 1598 C C . LEU A 1 194 ? 14.635 -6.659 -24.471 1.00 95.00 194 LEU A C 1
ATOM 1600 O O . LEU A 1 194 ? 15.555 -7.243 -25.048 1.00 95.00 194 LEU A O 1
ATOM 1604 N N . ARG A 1 195 ? 13.445 -7.233 -24.267 1.00 94.19 195 ARG A N 1
ATOM 1605 C CA . ARG A 1 195 ? 13.066 -8.547 -24.787 1.00 94.19 195 ARG A CA 1
ATOM 1606 C C . ARG A 1 195 ? 13.009 -8.534 -26.306 1.00 94.19 195 ARG A C 1
ATOM 1608 O O . ARG A 1 195 ? 13.629 -9.395 -26.914 1.00 94.19 195 ARG A O 1
ATOM 1615 N N . SER A 1 196 ? 12.355 -7.541 -26.905 1.00 94.38 196 SER A N 1
ATOM 1616 C CA . SER A 1 196 ? 12.281 -7.380 -28.361 1.00 94.38 196 SER A CA 1
ATOM 1617 C C . SER A 1 196 ? 13.678 -7.286 -28.989 1.00 94.38 196 SER A C 1
ATOM 1619 O O . SER A 1 196 ? 13.996 -8.028 -29.921 1.00 94.38 196 SER A O 1
ATOM 1621 N N . ALA A 1 197 ? 14.572 -6.474 -28.409 1.00 94.31 197 ALA A N 1
ATOM 1622 C CA . ALA A 1 197 ? 15.965 -6.392 -28.851 1.00 94.31 197 ALA A CA 1
ATOM 1623 C C . ALA A 1 197 ? 16.671 -7.753 -28.758 1.00 94.31 197 ALA A C 1
ATOM 1625 O O . ALA A 1 197 ? 17.326 -8.189 -29.703 1.00 94.31 197 ALA A O 1
ATOM 1626 N N . LYS A 1 198 ? 16.517 -8.444 -27.622 1.00 93.25 198 LYS A N 1
ATOM 1627 C CA . LYS A 1 198 ? 17.100 -9.767 -27.381 1.00 93.25 198 LYS A CA 1
ATOM 1628 C C . LYS A 1 198 ? 16.555 -10.827 -28.340 1.00 93.25 198 LYS A C 1
ATOM 1630 O O . LYS A 1 198 ? 17.329 -11.668 -28.774 1.00 93.25 198 LYS A O 1
ATOM 1635 N N . GLU A 1 199 ? 15.265 -10.839 -28.645 1.00 93.12 199 GLU A N 1
ATOM 1636 C CA . GLU A 1 199 ? 14.624 -11.864 -29.483 1.00 93.12 199 GLU A CA 1
ATOM 1637 C C . GLU A 1 199 ? 14.838 -11.632 -30.984 1.00 93.12 199 GLU A C 1
ATOM 1639 O O . GLU A 1 199 ? 14.679 -12.556 -31.782 1.00 93.12 199 GLU A O 1
ATOM 1644 N N . THR A 1 200 ? 15.280 -10.434 -31.374 1.00 94.44 200 THR A N 1
ATOM 1645 C CA . THR A 1 200 ? 15.634 -10.108 -32.758 1.00 94.44 200 THR A CA 1
ATOM 1646 C C . THR A 1 200 ? 16.935 -10.817 -33.161 1.00 94.44 200 THR A C 1
ATOM 1648 O O . THR A 1 200 ? 18.041 -10.350 -32.879 1.00 94.44 200 THR A O 1
ATOM 1651 N N . SER A 1 201 ? 16.818 -11.963 -33.841 1.00 91.94 201 SER A N 1
ATOM 1652 C CA . SER A 1 201 ? 17.962 -12.814 -34.208 1.00 91.94 201 SER A CA 1
ATOM 1653 C C . SER A 1 201 ? 18.979 -12.103 -35.102 1.00 91.94 201 SER A C 1
ATOM 1655 O O . SER A 1 201 ? 20.182 -12.216 -34.882 1.00 91.94 201 SER A O 1
ATOM 1657 N N . THR A 1 202 ? 18.510 -11.308 -36.067 1.00 92.31 202 THR A N 1
ATOM 1658 C CA . THR A 1 202 ? 19.378 -10.522 -36.956 1.00 92.31 202 THR A CA 1
ATOM 1659 C C . THR A 1 202 ? 20.225 -9.527 -36.171 1.00 92.31 202 THR A C 1
ATOM 1661 O O . THR A 1 202 ? 21.407 -9.364 -36.467 1.00 92.31 202 THR A O 1
ATOM 1664 N N . LEU A 1 203 ? 19.661 -8.906 -35.131 1.00 92.62 203 LEU A N 1
ATOM 1665 C CA . LEU A 1 203 ? 20.381 -7.988 -34.256 1.00 92.62 203 LEU A CA 1
ATOM 1666 C C . LEU A 1 203 ? 21.416 -8.726 -33.400 1.00 92.62 203 LEU A C 1
ATOM 1668 O O . LEU A 1 203 ? 22.546 -8.249 -33.281 1.00 92.62 203 LEU A O 1
ATOM 1672 N N . GLN A 1 204 ? 21.082 -9.906 -32.861 1.00 90.44 204 GLN A N 1
ATOM 1673 C CA . GLN A 1 204 ? 22.056 -10.743 -32.148 1.00 90.44 204 GLN A CA 1
ATOM 1674 C C . GLN A 1 204 ? 23.278 -11.060 -33.021 1.00 90.44 204 GLN A C 1
ATOM 1676 O O . GLN A 1 204 ? 24.414 -10.900 -32.568 1.00 90.44 204 GLN A O 1
ATOM 1681 N N . ASP A 1 205 ? 23.060 -11.423 -34.286 1.00 89.31 205 ASP A N 1
ATOM 1682 C CA . ASP A 1 205 ? 24.143 -11.707 -35.230 1.00 89.31 205 ASP A CA 1
ATOM 1683 C C . ASP A 1 205 ? 25.032 -10.474 -35.473 1.00 89.31 205 ASP A C 1
ATOM 1685 O O . ASP A 1 205 ? 26.260 -10.593 -35.572 1.00 89.31 205 ASP A O 1
ATOM 1689 N N . ARG A 1 206 ? 24.451 -9.261 -35.517 1.00 89.81 206 ARG A N 1
ATOM 1690 C CA . ARG A 1 206 ? 25.234 -8.010 -35.616 1.00 89.81 206 ARG A CA 1
ATOM 1691 C C . ARG A 1 206 ? 26.092 -7.770 -34.380 1.00 89.81 206 ARG A C 1
ATOM 1693 O O . ARG A 1 206 ? 27.243 -7.363 -34.527 1.00 89.81 206 ARG A O 1
ATOM 1700 N N . PHE A 1 207 ? 25.576 -8.057 -33.187 1.00 87.81 207 PHE A N 1
ATOM 1701 C CA . PHE A 1 207 ? 26.345 -7.978 -31.941 1.00 87.81 207 PHE A CA 1
ATOM 1702 C C . PHE A 1 207 ? 27.517 -8.953 -31.909 1.00 87.81 207 PHE A C 1
ATOM 1704 O O . PHE A 1 207 ? 28.605 -8.567 -31.481 1.00 87.81 207 PHE A O 1
ATOM 1711 N N . LEU A 1 208 ? 27.327 -10.182 -32.389 1.00 85.81 208 LEU A N 1
ATOM 1712 C CA . LEU A 1 208 ? 28.411 -11.159 -32.500 1.00 85.81 208 LEU A CA 1
ATOM 1713 C C . LEU A 1 208 ? 29.478 -10.694 -33.494 1.00 85.81 208 LEU A C 1
ATOM 1715 O O . LEU A 1 208 ? 30.659 -10.671 -33.153 1.00 85.81 208 LEU A O 1
ATOM 1719 N N . THR A 1 209 ? 29.054 -10.229 -34.672 1.00 84.25 209 THR A N 1
ATOM 1720 C CA . THR A 1 209 ? 29.959 -9.709 -35.711 1.00 84.25 209 THR A CA 1
ATOM 1721 C C . THR A 1 209 ? 30.789 -8.533 -35.185 1.00 84.25 209 THR A C 1
ATOM 1723 O O . THR A 1 209 ? 32.009 -8.503 -35.336 1.00 84.25 209 THR A O 1
ATOM 1726 N N . TYR A 1 210 ? 30.149 -7.574 -34.512 1.00 84.44 210 TYR A N 1
ATOM 1727 C CA . TYR A 1 210 ? 30.834 -6.427 -33.919 1.00 84.44 210 TYR A CA 1
ATOM 1728 C C . TYR A 1 210 ? 31.803 -6.840 -32.800 1.00 84.44 210 TYR A C 1
ATOM 1730 O O . TYR A 1 210 ? 32.929 -6.346 -32.734 1.00 84.44 210 TYR A O 1
ATOM 1738 N N . ALA A 1 211 ? 31.416 -7.795 -31.949 1.00 81.56 211 ALA A N 1
ATOM 1739 C CA . ALA A 1 211 ? 32.288 -8.323 -30.901 1.00 81.56 211 ALA A CA 1
ATOM 1740 C C . ALA A 1 211 ? 33.533 -9.032 -31.469 1.00 81.56 211 ALA A C 1
ATOM 1742 O O . ALA A 1 211 ? 34.623 -8.909 -30.909 1.00 81.56 211 ALA A O 1
ATOM 1743 N N . GLU A 1 212 ? 33.398 -9.759 -32.580 1.00 80.19 212 GLU A N 1
ATOM 1744 C CA . GLU A 1 212 ? 34.528 -10.359 -33.299 1.00 80.19 212 GLU A CA 1
ATOM 1745 C C . GLU A 1 212 ? 35.448 -9.300 -33.912 1.00 80.19 212 GLU A C 1
ATOM 1747 O O . GLU A 1 212 ? 36.671 -9.419 -33.826 1.00 80.19 212 GLU A O 1
ATOM 1752 N N . MET A 1 213 ? 34.885 -8.226 -34.469 1.00 77.12 213 MET A N 1
ATOM 1753 C CA . MET A 1 213 ? 35.678 -7.102 -34.968 1.00 77.12 213 MET A CA 1
ATOM 1754 C C . MET A 1 213 ? 36.483 -6.421 -33.860 1.00 77.12 213 MET A C 1
ATOM 1756 O O . MET A 1 213 ? 37.659 -6.124 -34.061 1.00 77.12 213 MET A O 1
ATOM 1760 N N . LEU A 1 214 ? 35.886 -6.217 -32.681 1.00 74.25 214 LEU A N 1
ATOM 1761 C CA . LEU A 1 214 ? 36.583 -5.653 -31.522 1.00 74.25 214 LEU A CA 1
ATOM 1762 C C . LEU A 1 214 ? 37.731 -6.547 -31.034 1.00 74.25 214 LEU A C 1
ATOM 1764 O O . LEU A 1 214 ? 38.760 -6.030 -30.614 1.00 74.25 214 LEU A O 1
ATOM 1768 N N . LYS A 1 215 ? 37.591 -7.876 -31.121 1.00 71.75 215 LYS A N 1
ATOM 1769 C CA . LYS A 1 215 ? 38.660 -8.831 -30.767 1.00 71.75 215 LYS A CA 1
ATOM 1770 C C . LYS A 1 215 ? 39.863 -8.769 -31.708 1.00 71.75 215 LYS A C 1
ATOM 1772 O O . LYS A 1 215 ? 40.979 -9.035 -31.275 1.00 71.75 215 LYS A O 1
ATOM 1777 N N . ASN A 1 216 ? 39.628 -8.442 -32.977 1.00 67.88 216 ASN A N 1
ATOM 1778 C CA . ASN A 1 216 ? 40.639 -8.470 -34.034 1.00 67.88 216 ASN A CA 1
ATOM 1779 C C . ASN A 1 216 ? 41.221 -7.078 -34.369 1.00 67.88 216 ASN A C 1
ATOM 1781 O O . ASN A 1 216 ? 42.098 -6.980 -35.226 1.00 67.88 216 ASN A O 1
ATOM 1785 N N . GLY A 1 217 ? 40.731 -6.003 -33.739 1.00 63.41 217 GLY A N 1
ATOM 1786 C CA . GLY A 1 217 ? 41.156 -4.621 -33.989 1.00 63.41 217 GLY A CA 1
ATOM 1787 C C . GLY A 1 217 ? 42.275 -4.119 -33.058 1.00 63.41 217 GLY A C 1
ATOM 1788 O O . GLY A 1 217 ? 42.533 -4.712 -32.010 1.00 63.41 217 GLY A O 1
ATOM 1789 N N . PRO A 1 218 ? 42.943 -2.997 -33.399 1.00 48.59 218 PRO A N 1
ATOM 1790 C CA . PRO A 1 218 ? 43.917 -2.350 -32.526 1.00 48.59 218 PRO A CA 1
ATOM 1791 C C . PRO A 1 218 ? 43.177 -1.603 -31.409 1.00 48.59 218 PRO A C 1
ATOM 1793 O O . PRO A 1 218 ? 42.795 -0.443 -31.542 1.00 48.59 218 PRO A O 1
ATOM 1796 N N . GLY A 1 219 ? 42.918 -2.303 -30.312 1.00 53.00 219 GLY A N 1
ATOM 1797 C CA . GLY A 1 219 ? 42.258 -1.753 -29.137 1.00 53.00 219 GLY A CA 1
ATOM 1798 C C . GLY A 1 219 ? 41.719 -2.881 -28.279 1.00 53.00 219 GLY A C 1
ATOM 1799 O O . GLY A 1 219 ? 40.950 -3.710 -28.753 1.00 53.00 219 GLY A O 1
ATOM 1800 N N . THR A 1 220 ? 42.153 -2.929 -27.025 1.00 47.22 220 THR A N 1
ATOM 1801 C CA . THR A 1 220 ? 41.635 -3.844 -26.010 1.00 47.22 220 THR A CA 1
ATOM 1802 C C . THR A 1 220 ? 40.110 -3.805 -26.020 1.00 47.22 220 THR A C 1
ATOM 1804 O O . THR A 1 220 ? 39.518 -2.723 -25.964 1.00 47.22 220 THR A O 1
ATOM 1807 N N . LEU A 1 221 ? 39.479 -4.985 -26.078 1.00 50.47 221 LEU A N 1
ATOM 1808 C CA . LEU A 1 221 ? 38.102 -5.171 -25.631 1.00 50.47 221 LEU A CA 1
ATOM 1809 C C . LEU A 1 221 ? 37.935 -4.337 -24.362 1.00 50.47 221 LEU A C 1
ATOM 1811 O O . LEU A 1 221 ? 38.626 -4.575 -23.374 1.00 50.47 221 LEU A O 1
ATOM 1815 N N . SER A 1 222 ? 37.065 -3.331 -24.397 1.00 54.75 222 SER A N 1
ATOM 1816 C CA . SER A 1 222 ? 36.577 -2.788 -23.142 1.00 54.75 222 SER A CA 1
ATOM 1817 C C . SER A 1 222 ? 35.986 -3.981 -22.398 1.00 54.75 222 SER A C 1
ATOM 1819 O O . SER A 1 222 ? 35.073 -4.624 -22.922 1.00 54.75 222 SER A O 1
ATOM 1821 N N . ASP A 1 223 ? 36.493 -4.272 -21.199 1.00 55.34 223 ASP A N 1
ATOM 1822 C CA . ASP A 1 223 ? 35.968 -5.314 -20.302 1.00 55.34 223 ASP A CA 1
ATOM 1823 C C . ASP A 1 223 ? 34.449 -5.156 -20.029 1.00 55.34 223 ASP A C 1
ATOM 1825 O O . ASP A 1 223 ? 33.818 -6.030 -19.444 1.00 55.34 223 ASP A O 1
ATOM 1829 N N . ASN A 1 224 ? 33.839 -4.062 -20.506 1.00 62.34 224 ASN A N 1
ATOM 1830 C CA . ASN A 1 224 ? 32.437 -3.702 -20.351 1.00 62.34 224 ASN A CA 1
ATOM 1831 C C . ASN A 1 224 ? 31.544 -3.989 -21.577 1.00 62.34 224 ASN A C 1
ATOM 1833 O O . ASN A 1 224 ? 30.383 -3.573 -21.563 1.00 62.34 224 ASN A O 1
ATOM 1837 N N . PHE A 1 225 ? 32.012 -4.659 -22.643 1.00 74.31 225 PHE A N 1
ATOM 1838 C CA . PHE A 1 225 ? 31.100 -5.044 -23.734 1.00 74.31 225 PHE A CA 1
ATOM 1839 C C . PHE A 1 225 ? 30.110 -6.114 -23.256 1.00 74.31 225 PHE A C 1
ATOM 1841 O O . PHE A 1 225 ? 30.490 -7.254 -22.984 1.00 74.31 225 PHE A O 1
ATOM 1848 N N . LYS A 1 226 ? 28.826 -5.748 -23.195 1.00 81.19 226 LYS A N 1
ATOM 1849 C CA . LYS A 1 226 ? 27.727 -6.650 -22.838 1.00 81.19 226 LYS A CA 1
ATOM 1850 C C . LYS A 1 226 ? 26.934 -7.030 -24.078 1.00 81.19 226 LYS A C 1
ATOM 1852 O O . LYS A 1 226 ? 26.517 -6.166 -24.847 1.00 81.19 226 LYS A O 1
ATOM 1857 N N . ASN A 1 227 ? 26.695 -8.325 -24.265 1.00 85.81 227 ASN A N 1
ATOM 1858 C CA . ASN A 1 227 ? 25.769 -8.788 -25.296 1.00 85.81 227 ASN A CA 1
ATOM 1859 C C . ASN A 1 227 ? 24.304 -8.542 -24.877 1.00 85.81 227 ASN A C 1
ATOM 1861 O O . ASN A 1 227 ? 24.013 -8.284 -23.711 1.00 85.81 227 ASN A O 1
ATOM 1865 N N . LEU A 1 228 ? 23.365 -8.664 -25.819 1.00 89.75 228 LEU A N 1
ATOM 1866 C CA . LEU A 1 228 ? 21.940 -8.401 -25.567 1.00 89.75 228 LEU A CA 1
ATOM 1867 C C . LEU A 1 228 ? 21.344 -9.278 -24.454 1.00 89.75 228 LEU A C 1
ATOM 1869 O O . LEU A 1 228 ? 20.548 -8.801 -23.647 1.00 89.75 228 LEU A O 1
ATOM 1873 N N . ASN A 1 229 ? 21.766 -10.543 -24.362 1.00 90.88 229 ASN A N 1
ATOM 1874 C CA . ASN A 1 229 ? 21.332 -11.440 -23.290 1.00 90.88 229 ASN A CA 1
ATOM 1875 C C . ASN A 1 229 ? 21.822 -10.965 -21.917 1.00 90.88 229 ASN A C 1
ATOM 1877 O O . ASN A 1 229 ? 21.071 -11.040 -20.950 1.00 90.88 229 ASN A O 1
ATOM 1881 N N . GLN A 1 230 ? 23.062 -10.479 -21.827 1.00 90.12 230 GLN A N 1
ATOM 1882 C CA . GLN A 1 230 ? 23.632 -9.917 -20.605 1.00 90.12 230 GLN A CA 1
ATOM 1883 C C . GLN A 1 230 ? 22.911 -8.630 -20.208 1.00 90.12 230 GLN A C 1
ATOM 1885 O O . GLN A 1 230 ? 22.490 -8.534 -19.067 1.00 90.12 230 GLN A O 1
ATOM 1890 N N . ILE A 1 231 ? 22.672 -7.699 -21.140 1.00 91.19 231 ILE A N 1
ATOM 1891 C CA . ILE A 1 231 ? 21.931 -6.455 -20.854 1.00 91.19 231 ILE A CA 1
ATOM 1892 C C . ILE A 1 231 ? 20.529 -6.771 -20.311 1.00 91.19 231 ILE A C 1
ATOM 1894 O O . ILE A 1 231 ? 20.120 -6.233 -19.283 1.00 91.19 231 ILE A O 1
ATOM 1898 N N . TYR A 1 232 ? 19.812 -7.691 -20.963 1.00 93.25 232 TYR A N 1
ATOM 1899 C CA . TYR A 1 232 ? 18.502 -8.145 -20.499 1.00 93.25 232 TYR A CA 1
ATOM 1900 C C . TYR A 1 232 ? 18.578 -8.791 -19.107 1.00 93.25 232 TYR A C 1
ATOM 1902 O O . TYR A 1 232 ? 17.794 -8.460 -18.221 1.00 93.25 232 TYR A O 1
ATOM 1910 N N . ASN A 1 233 ? 19.519 -9.712 -18.890 1.00 91.69 233 ASN A N 1
ATOM 1911 C CA . ASN A 1 233 ? 19.641 -10.416 -17.614 1.00 91.69 233 ASN A CA 1
ATOM 1912 C C . ASN A 1 233 ? 20.052 -9.480 -16.470 1.00 91.69 233 ASN A C 1
ATOM 1914 O O . ASN A 1 233 ? 19.512 -9.621 -15.378 1.00 91.69 233 ASN A O 1
ATOM 1918 N N . ASP A 1 234 ? 20.936 -8.515 -16.722 1.00 90.81 234 ASP A N 1
ATOM 1919 C CA . ASP A 1 234 ? 21.356 -7.510 -15.743 1.00 90.81 234 ASP A CA 1
ATOM 1920 C C . ASP A 1 234 ? 20.165 -6.660 -15.281 1.00 90.81 234 ASP A C 1
ATOM 1922 O O . ASP A 1 234 ? 20.013 -6.399 -14.085 1.00 90.81 234 ASP A O 1
ATOM 1926 N N . PHE A 1 235 ? 19.283 -6.273 -16.211 1.00 93.25 235 PHE A N 1
ATOM 1927 C CA . PHE A 1 235 ? 18.043 -5.567 -15.889 1.00 93.25 235 PHE A CA 1
ATOM 1928 C C . PHE A 1 235 ? 17.151 -6.403 -14.958 1.00 93.25 235 PHE A C 1
ATOM 1930 O O . PHE A 1 235 ? 16.709 -5.928 -13.910 1.00 93.25 235 PHE A O 1
ATOM 1937 N N . ILE A 1 236 ? 16.924 -7.675 -15.306 1.00 92.62 236 ILE A N 1
ATOM 1938 C CA . ILE A 1 236 ? 16.122 -8.596 -14.489 1.00 92.62 236 ILE A CA 1
ATOM 1939 C C . ILE A 1 236 ? 16.768 -8.808 -13.111 1.00 92.62 236 ILE A C 1
ATOM 1941 O O . ILE A 1 236 ? 16.069 -8.821 -12.098 1.00 92.62 236 ILE A O 1
ATOM 1945 N N . GLU A 1 237 ? 18.095 -8.930 -13.042 1.00 91.38 237 GLU A N 1
ATOM 1946 C CA . GLU A 1 237 ? 18.827 -9.111 -11.787 1.00 91.38 237 GLU A CA 1
ATOM 1947 C C . GLU A 1 237 ? 18.678 -7.904 -10.850 1.00 91.38 237 GLU A C 1
ATOM 1949 O O . GLU A 1 237 ? 18.581 -8.092 -9.637 1.00 91.38 237 GLU A O 1
ATOM 1954 N N . LYS A 1 238 ? 18.580 -6.671 -11.370 1.00 90.75 238 LYS A N 1
ATOM 1955 C CA . LYS A 1 238 ? 18.271 -5.493 -10.537 1.00 90.75 238 LYS A CA 1
ATOM 1956 C C . LYS A 1 238 ? 16.906 -5.612 -9.857 1.00 90.75 238 LYS A C 1
ATOM 1958 O O . LYS A 1 238 ? 16.796 -5.333 -8.664 1.00 90.75 238 LYS A O 1
ATOM 1963 N N . ILE A 1 239 ? 15.887 -6.083 -10.576 1.00 91.88 239 ILE A N 1
ATOM 1964 C CA . ILE A 1 239 ? 14.553 -6.307 -10.000 1.00 91.88 239 ILE A CA 1
ATOM 1965 C C . ILE A 1 239 ? 14.596 -7.436 -8.960 1.00 91.88 239 ILE A C 1
ATOM 1967 O O . ILE A 1 239 ? 14.005 -7.317 -7.889 1.00 91.88 239 ILE A O 1
ATOM 1971 N N . VAL A 1 240 ? 15.348 -8.510 -9.218 1.00 91.31 240 VAL A N 1
ATOM 1972 C CA . VAL A 1 240 ? 15.546 -9.588 -8.231 1.00 91.31 240 VAL A CA 1
ATOM 1973 C C . VAL A 1 240 ? 16.239 -9.062 -6.966 1.00 91.31 240 VAL A C 1
ATOM 1975 O O . VAL A 1 240 ? 15.776 -9.335 -5.859 1.00 91.31 240 VAL A O 1
ATOM 1978 N N . LYS A 1 241 ? 17.284 -8.236 -7.102 1.00 91.31 241 LYS A N 1
ATOM 1979 C CA . LYS A 1 241 ? 17.962 -7.593 -5.961 1.00 91.31 241 LYS A CA 1
ATOM 1980 C C . LYS A 1 241 ? 17.017 -6.709 -5.154 1.00 91.31 241 LYS A C 1
ATOM 1982 O O . LYS A 1 241 ? 17.110 -6.692 -3.929 1.00 91.31 241 LYS A O 1
ATOM 1987 N N . TYR A 1 242 ? 16.088 -6.011 -5.804 1.00 91.88 242 TYR A N 1
ATOM 1988 C CA . TYR A 1 242 ? 15.054 -5.245 -5.112 1.00 91.88 242 TYR A CA 1
ATOM 1989 C C . TYR A 1 242 ? 14.150 -6.140 -4.241 1.00 91.88 242 TYR A C 1
ATOM 1991 O O . TYR A 1 242 ? 13.882 -5.808 -3.087 1.00 91.88 242 TYR A O 1
ATOM 1999 N N . PHE A 1 243 ? 13.768 -7.328 -4.720 1.00 92.50 243 PHE A N 1
ATOM 2000 C CA . PHE A 1 243 ? 13.016 -8.308 -3.919 1.00 92.50 243 PHE A CA 1
ATOM 2001 C C . PHE A 1 243 ? 13.814 -8.796 -2.703 1.00 92.50 243 PHE A C 1
ATOM 2003 O O . PHE A 1 243 ? 13.260 -8.936 -1.608 1.00 92.50 243 PHE A O 1
ATOM 2010 N N . ASP A 1 244 ? 15.118 -9.020 -2.866 1.00 90.31 244 ASP A N 1
ATOM 2011 C CA . ASP A 1 244 ? 15.994 -9.391 -1.753 1.00 90.31 244 ASP A CA 1
ATOM 2012 C C . ASP A 1 244 ? 16.115 -8.252 -0.727 1.00 90.31 244 ASP A C 1
ATOM 2014 O O . ASP A 1 244 ? 16.059 -8.496 0.481 1.00 90.31 244 ASP A O 1
ATOM 2018 N N . GLN A 1 245 ? 16.197 -6.996 -1.181 1.00 90.25 245 GLN A N 1
ATOM 2019 C CA . GLN A 1 245 ? 16.177 -5.823 -0.303 1.00 90.25 245 GLN A CA 1
ATOM 2020 C C . GLN A 1 245 ? 14.857 -5.696 0.462 1.00 90.25 245 GLN A C 1
ATOM 2022 O O . GLN A 1 245 ? 14.882 -5.410 1.660 1.00 90.25 245 GLN A O 1
ATOM 2027 N N . ILE A 1 246 ? 13.712 -5.941 -0.187 1.00 90.25 246 ILE A N 1
ATOM 2028 C CA . ILE A 1 246 ? 12.411 -5.986 0.490 1.00 90.25 246 ILE A CA 1
ATOM 2029 C C . ILE A 1 246 ? 12.426 -7.045 1.597 1.00 90.25 246 ILE A C 1
ATOM 2031 O O . ILE A 1 246 ? 12.052 -6.751 2.732 1.00 90.25 246 ILE A O 1
ATOM 2035 N N . ASN A 1 247 ? 12.912 -8.252 1.306 1.00 88.31 247 ASN A N 1
ATOM 2036 C CA . ASN A 1 247 ? 12.993 -9.327 2.295 1.00 88.31 247 ASN A CA 1
ATOM 2037 C C . ASN A 1 247 ? 13.874 -8.935 3.500 1.00 88.31 247 ASN A C 1
ATOM 2039 O O . ASN A 1 247 ? 13.509 -9.186 4.648 1.00 88.31 247 ASN A O 1
ATOM 2043 N N . ILE A 1 248 ? 15.007 -8.264 3.263 1.00 88.94 248 ILE A N 1
ATOM 2044 C CA . ILE A 1 248 ? 15.869 -7.732 4.333 1.00 88.94 248 ILE A CA 1
ATOM 2045 C C . ILE A 1 248 ? 15.133 -6.664 5.158 1.00 88.94 248 ILE A C 1
ATOM 2047 O O . ILE A 1 248 ? 15.174 -6.711 6.388 1.00 88.94 248 ILE A O 1
ATOM 2051 N N . ARG A 1 249 ? 14.425 -5.728 4.509 1.00 88.50 249 ARG A N 1
ATOM 2052 C CA . ARG A 1 249 ? 13.639 -4.684 5.194 1.00 88.50 249 ARG A CA 1
ATOM 2053 C C . ARG A 1 249 ? 12.547 -5.291 6.072 1.00 88.50 249 ARG A C 1
ATOM 2055 O O . ARG A 1 249 ? 12.416 -4.890 7.224 1.00 88.50 249 ARG A O 1
ATOM 2062 N N . ILE A 1 250 ? 11.814 -6.282 5.563 1.00 87.94 250 ILE A N 1
ATOM 2063 C CA . ILE A 1 250 ? 10.767 -6.992 6.311 1.00 87.94 250 ILE A CA 1
ATOM 2064 C C . ILE A 1 250 ? 11.354 -7.674 7.553 1.00 87.94 250 ILE A C 1
ATOM 2066 O O . ILE A 1 250 ? 10.810 -7.516 8.643 1.00 87.94 250 ILE A O 1
ATOM 2070 N N . LYS A 1 251 ? 12.500 -8.357 7.429 1.00 86.12 251 LYS A N 1
ATOM 2071 C CA . LYS A 1 251 ? 13.189 -8.948 8.590 1.00 86.12 251 LYS A CA 1
ATOM 2072 C C . LYS A 1 251 ? 13.546 -7.906 9.650 1.00 86.12 251 LYS A C 1
ATOM 2074 O O . LYS A 1 251 ? 13.237 -8.105 10.819 1.00 86.12 251 LYS A O 1
ATOM 2079 N N . GLY A 1 252 ? 14.121 -6.774 9.241 1.00 85.69 252 GLY A N 1
ATOM 2080 C CA . GLY A 1 252 ? 14.448 -5.686 10.166 1.00 85.69 252 GLY A CA 1
ATOM 2081 C C . GLY A 1 252 ? 13.218 -5.030 10.810 1.00 85.69 252 GLY A C 1
ATOM 2082 O O . GLY A 1 252 ? 13.317 -4.498 11.913 1.00 85.69 252 GLY A O 1
ATOM 2083 N N . LEU A 1 253 ? 12.053 -5.065 10.155 1.00 86.38 253 LEU A N 1
ATOM 2084 C CA . LEU A 1 253 ? 10.794 -4.597 10.742 1.00 86.38 253 LEU A CA 1
ATOM 2085 C C . LEU A 1 253 ? 10.285 -5.546 11.835 1.00 86.38 253 LEU A C 1
ATOM 2087 O O . LEU A 1 253 ? 9.804 -5.066 12.860 1.00 86.38 253 LEU A O 1
ATOM 2091 N N . PHE A 1 254 ? 10.448 -6.863 11.671 1.00 82.06 254 PHE A N 1
ATOM 2092 C CA . PHE A 1 254 ? 10.080 -7.832 12.710 1.00 82.06 254 PHE A CA 1
ATOM 2093 C C . PHE A 1 254 ? 10.883 -7.658 14.003 1.00 82.06 254 PHE A C 1
ATOM 2095 O O . PHE A 1 254 ? 10.330 -7.821 15.086 1.00 82.06 254 PHE A O 1
ATOM 2102 N N . GLU A 1 255 ? 12.157 -7.278 13.906 1.00 81.06 255 GLU A N 1
ATOM 2103 C CA . GLU A 1 255 ? 13.032 -7.090 15.072 1.00 81.06 255 GLU A CA 1
ATOM 2104 C C . GLU A 1 255 ? 12.680 -5.846 15.907 1.00 81.06 255 GLU A C 1
ATOM 2106 O O . GLU A 1 255 ? 12.933 -5.820 17.110 1.00 81.06 255 GLU A O 1
ATOM 2111 N N . LYS A 1 256 ? 12.084 -4.812 15.297 1.00 76.81 256 LYS A N 1
ATOM 2112 C CA . LYS A 1 256 ? 11.795 -3.528 15.967 1.00 76.81 256 LYS A CA 1
ATOM 2113 C C . LYS A 1 256 ? 1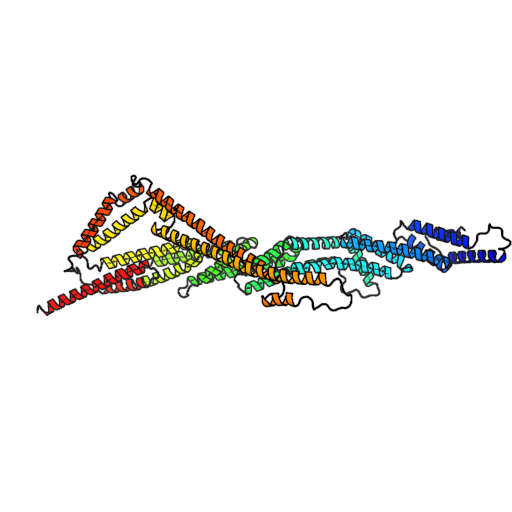0.524 -3.536 16.820 1.00 76.81 256 LYS A C 1
ATOM 2115 O O . LYS A 1 256 ? 10.407 -2.721 17.726 1.00 76.81 256 LYS A O 1
ATOM 2120 N N . ASN A 1 257 ? 9.594 -4.455 16.557 1.00 66.44 257 ASN A N 1
ATOM 2121 C CA . ASN A 1 257 ? 8.351 -4.652 17.319 1.00 66.44 257 ASN A CA 1
ATOM 2122 C C . ASN A 1 257 ? 7.459 -3.391 17.509 1.00 66.44 257 ASN A C 1
ATOM 2124 O O . ASN A 1 257 ? 6.683 -3.297 18.469 1.00 66.44 257 ASN A O 1
ATOM 2128 N N . ASP A 1 258 ? 7.550 -2.431 16.579 1.00 67.75 258 ASP A N 1
ATOM 2129 C CA . ASP A 1 258 ? 6.769 -1.185 16.564 1.00 67.75 258 ASP A CA 1
ATOM 2130 C C . ASP A 1 258 ? 5.279 -1.416 16.223 1.00 67.75 258 ASP A C 1
ATOM 2132 O O . ASP A 1 258 ? 4.907 -2.389 15.566 1.00 67.75 258 ASP A O 1
ATOM 2136 N N . ASP A 1 259 ? 4.403 -0.479 16.616 1.00 65.50 259 ASP A N 1
ATOM 2137 C CA . ASP A 1 259 ? 2.945 -0.568 16.387 1.00 65.50 259 ASP A CA 1
ATOM 2138 C C . ASP A 1 259 ? 2.543 -0.635 14.897 1.00 65.50 259 ASP A C 1
ATOM 2140 O O . ASP A 1 259 ? 1.479 -1.158 14.577 1.00 65.50 259 ASP A O 1
ATOM 2144 N N . TYR A 1 260 ? 3.393 -0.145 13.988 1.00 73.00 260 TYR A N 1
ATOM 2145 C CA . TYR A 1 260 ? 3.099 0.020 12.554 1.00 73.00 260 TYR A CA 1
ATOM 2146 C C . TYR A 1 260 ? 3.833 -0.991 11.659 1.00 73.00 260 TYR A C 1
ATOM 2148 O O . TYR A 1 260 ? 3.953 -0.787 10.449 1.00 73.00 260 TYR A O 1
ATOM 2156 N N . VAL A 1 261 ? 4.402 -2.051 12.243 1.00 80.69 261 VAL A N 1
ATOM 2157 C CA . VAL A 1 261 ? 5.217 -3.039 11.515 1.00 80.69 261 VAL A CA 1
ATOM 2158 C C . VAL A 1 261 ? 4.396 -3.762 10.448 1.00 80.69 261 VAL A C 1
ATOM 2160 O O . VAL A 1 261 ? 4.819 -3.826 9.296 1.00 80.69 261 VAL A O 1
ATOM 2163 N N . LEU A 1 262 ? 3.197 -4.240 10.790 1.00 79.38 262 LEU A N 1
ATOM 2164 C CA . LEU A 1 262 ? 2.357 -5.013 9.865 1.00 79.38 262 LEU A CA 1
ATOM 2165 C C . LEU A 1 262 ? 1.862 -4.176 8.674 1.00 79.38 262 LEU A C 1
ATOM 2167 O O . LEU A 1 262 ? 1.831 -4.684 7.558 1.00 79.38 262 LEU A O 1
ATOM 2171 N N . GLU A 1 263 ? 1.567 -2.887 8.871 1.00 81.25 263 GLU A N 1
ATOM 2172 C CA . GLU A 1 263 ? 1.186 -1.968 7.783 1.00 81.25 263 GLU A CA 1
ATOM 2173 C C . GLU A 1 263 ? 2.354 -1.659 6.834 1.00 81.25 263 GLU A C 1
ATOM 2175 O O . GLU A 1 263 ? 2.167 -1.453 5.635 1.00 81.25 263 GLU A O 1
ATOM 2180 N N . GLN A 1 264 ? 3.582 -1.590 7.354 1.00 84.56 264 GLN A N 1
ATOM 2181 C CA . GLN A 1 264 ? 4.770 -1.392 6.520 1.00 84.56 264 GLN A CA 1
ATOM 2182 C C . GLN A 1 264 ? 5.092 -2.646 5.709 1.00 84.56 264 GLN A C 1
ATOM 2184 O O . GLN A 1 264 ? 5.423 -2.545 4.529 1.00 84.56 264 GLN A O 1
ATOM 2189 N N . ILE A 1 265 ? 4.953 -3.821 6.323 1.00 87.19 265 ILE A N 1
ATOM 2190 C CA . ILE A 1 265 ? 5.137 -5.100 5.637 1.00 87.19 265 ILE A CA 1
ATOM 2191 C C . ILE A 1 265 ? 4.076 -5.278 4.548 1.00 87.19 265 ILE A C 1
ATOM 2193 O O . ILE A 1 265 ? 4.437 -5.688 3.449 1.00 87.19 265 ILE A O 1
ATOM 2197 N N . GLU A 1 266 ? 2.814 -4.909 4.799 1.00 86.25 266 GLU A N 1
ATOM 2198 C CA . GLU A 1 266 ? 1.755 -4.942 3.780 1.00 86.25 266 GLU A CA 1
ATOM 2199 C C . GLU A 1 266 ? 2.165 -4.184 2.519 1.00 86.25 266 GLU A C 1
ATOM 2201 O O . GLU A 1 266 ? 2.058 -4.704 1.411 1.00 86.25 266 GLU A O 1
ATOM 2206 N N . LYS A 1 267 ? 2.669 -2.955 2.687 1.00 86.12 267 LYS A N 1
ATOM 2207 C CA . LYS A 1 267 ? 3.086 -2.103 1.567 1.00 86.12 267 LYS A CA 1
ATOM 2208 C C . LYS A 1 267 ? 4.206 -2.758 0.762 1.00 86.12 267 LYS A C 1
ATOM 2210 O O . LYS A 1 267 ? 4.121 -2.807 -0.458 1.00 86.12 267 LYS A O 1
ATOM 2215 N N . LEU A 1 268 ? 5.205 -3.314 1.446 1.00 89.12 268 LEU A N 1
ATOM 2216 C CA . LEU A 1 268 ? 6.336 -3.985 0.807 1.00 89.12 268 LEU A CA 1
ATOM 2217 C C . LEU A 1 268 ? 5.919 -5.259 0.056 1.00 89.12 268 LEU A C 1
ATOM 2219 O O . LEU A 1 268 ? 6.371 -5.485 -1.062 1.00 89.12 268 LEU A O 1
ATOM 2223 N N . VAL A 1 269 ? 5.048 -6.083 0.645 1.00 89.19 269 VAL A N 1
ATOM 2224 C CA . VAL A 1 269 ? 4.524 -7.290 -0.016 1.00 89.19 269 VAL A CA 1
ATOM 2225 C C . VAL A 1 269 ? 3.636 -6.909 -1.203 1.00 89.19 269 VAL A C 1
ATOM 2227 O O . VAL A 1 269 ? 3.759 -7.507 -2.267 1.00 89.19 269 VAL A O 1
ATOM 2230 N N . SER A 1 270 ? 2.826 -5.856 -1.071 1.00 88.38 270 SER A N 1
ATOM 2231 C CA . SER A 1 270 ? 2.021 -5.328 -2.174 1.00 88.38 270 SER A CA 1
ATOM 2232 C C . SER A 1 270 ? 2.884 -4.852 -3.344 1.00 88.38 270 SER A C 1
ATOM 2234 O O . SER A 1 270 ? 2.516 -5.096 -4.489 1.00 88.38 270 SER A O 1
ATOM 2236 N N . ASP A 1 271 ? 4.019 -4.191 -3.098 1.00 88.56 271 ASP A N 1
ATOM 2237 C CA . ASP A 1 271 ? 4.938 -3.787 -4.172 1.00 88.56 271 ASP A CA 1
ATOM 2238 C C . ASP A 1 271 ? 5.498 -5.022 -4.908 1.00 88.56 271 ASP A C 1
ATOM 2240 O O . ASP A 1 271 ? 5.548 -5.043 -6.143 1.00 88.56 271 ASP A O 1
ATOM 2244 N N . MET A 1 272 ? 5.838 -6.092 -4.172 1.00 90.81 272 MET A N 1
ATOM 2245 C CA . MET A 1 272 ? 6.249 -7.371 -4.771 1.00 90.81 272 MET A CA 1
ATOM 2246 C C . MET A 1 272 ? 5.130 -7.983 -5.625 1.00 90.81 272 MET A C 1
ATOM 2248 O O . MET A 1 272 ? 5.398 -8.431 -6.739 1.00 90.81 272 MET A O 1
ATOM 2252 N N . ASP A 1 273 ? 3.888 -7.990 -5.135 1.00 89.19 273 ASP A N 1
ATOM 2253 C CA . ASP A 1 273 ? 2.732 -8.554 -5.843 1.00 89.19 273 ASP A CA 1
ATOM 2254 C C . ASP A 1 273 ? 2.449 -7.831 -7.161 1.00 89.19 273 ASP A C 1
ATOM 2256 O O . ASP A 1 273 ? 2.197 -8.471 -8.183 1.00 89.19 273 ASP A O 1
ATOM 2260 N N . ILE A 1 274 ? 2.510 -6.496 -7.163 1.00 88.62 274 ILE A N 1
ATOM 2261 C CA . ILE A 1 274 ? 2.238 -5.705 -8.368 1.00 88.62 274 ILE A CA 1
ATOM 2262 C C . ILE A 1 274 ? 3.340 -5.945 -9.408 1.00 88.62 274 ILE A C 1
ATOM 2264 O O . ILE A 1 274 ? 3.013 -6.173 -10.572 1.00 88.62 274 ILE A O 1
ATOM 2268 N N . ILE A 1 275 ? 4.619 -5.977 -9.010 1.00 89.88 275 ILE A N 1
ATOM 2269 C CA . ILE A 1 275 ? 5.722 -6.290 -9.936 1.00 89.88 275 ILE A CA 1
ATOM 2270 C C . ILE A 1 275 ? 5.604 -7.723 -10.485 1.00 89.88 275 ILE A C 1
ATOM 2272 O O . ILE A 1 275 ? 5.854 -7.955 -11.668 1.00 89.88 275 ILE A O 1
ATOM 2276 N N . ARG A 1 276 ? 5.194 -8.694 -9.658 1.00 91.75 276 ARG A N 1
ATOM 2277 C CA . ARG A 1 276 ? 5.018 -10.101 -10.068 1.00 91.75 276 ARG A CA 1
ATOM 2278 C C . ARG A 1 276 ? 3.898 -10.322 -11.083 1.00 91.75 276 ARG A C 1
ATOM 2280 O O . ARG A 1 276 ? 3.810 -11.418 -11.620 1.00 91.75 276 ARG A O 1
ATOM 2287 N N . LYS A 1 277 ? 3.083 -9.311 -11.406 1.00 88.88 277 LYS A N 1
ATOM 2288 C CA . LYS A 1 277 ? 2.171 -9.381 -12.562 1.00 88.88 277 LYS A CA 1
ATOM 2289 C C . LYS A 1 277 ? 2.921 -9.522 -13.892 1.00 88.88 277 LYS A C 1
ATOM 2291 O O . LYS A 1 277 ? 2.316 -9.941 -14.872 1.00 88.88 277 LYS A O 1
ATOM 2296 N N . ILE A 1 278 ? 4.210 -9.173 -13.924 1.00 87.56 278 ILE A N 1
ATOM 2297 C CA . ILE A 1 278 ? 5.095 -9.372 -15.072 1.00 87.56 278 ILE A CA 1
ATOM 2298 C C . ILE A 1 278 ? 5.599 -10.832 -15.057 1.00 87.56 278 ILE A C 1
ATOM 2300 O O . ILE A 1 278 ? 6.363 -11.187 -14.148 1.00 87.56 278 ILE A O 1
ATOM 2304 N N . PRO A 1 279 ? 5.221 -11.683 -16.034 1.00 86.62 279 PRO A N 1
ATOM 2305 C CA . PRO A 1 279 ? 5.470 -13.130 -15.985 1.00 86.62 279 PRO A CA 1
ATOM 2306 C C . PRO A 1 279 ? 6.945 -13.522 -15.812 1.00 86.62 279 PRO A C 1
ATOM 2308 O O . PRO A 1 279 ? 7.281 -14.440 -15.063 1.00 86.62 279 PRO A O 1
ATOM 2311 N N . GLU A 1 280 ? 7.870 -12.817 -16.463 1.00 85.94 280 GLU A N 1
ATOM 2312 C CA . GLU A 1 280 ? 9.302 -13.129 -16.394 1.00 85.94 280 GLU A CA 1
ATOM 2313 C C . GLU A 1 280 ? 9.876 -12.860 -15.003 1.00 85.94 280 GLU A C 1
ATOM 2315 O O . GLU A 1 280 ? 10.751 -13.593 -14.525 1.00 85.94 280 GLU A O 1
ATOM 2320 N N . ILE A 1 281 ? 9.370 -11.817 -14.341 1.00 91.50 281 ILE A N 1
ATOM 2321 C CA . ILE A 1 281 ? 9.767 -11.471 -12.980 1.00 91.50 281 ILE A CA 1
ATOM 2322 C C . ILE A 1 281 ? 9.159 -12.453 -11.990 1.00 91.50 281 ILE A C 1
ATOM 2324 O O . ILE A 1 281 ? 9.852 -12.876 -11.062 1.00 91.50 281 ILE A O 1
ATOM 2328 N N . GLU A 1 282 ? 7.907 -12.869 -12.194 1.00 91.62 282 GLU A N 1
ATOM 2329 C CA . GLU A 1 282 ? 7.241 -13.871 -11.361 1.00 91.62 282 GLU A CA 1
ATOM 2330 C C . GLU A 1 282 ? 8.103 -15.132 -11.214 1.00 91.62 282 GLU A C 1
ATOM 2332 O O . GLU A 1 282 ? 8.423 -15.554 -10.094 1.00 91.62 282 GLU A O 1
ATOM 2337 N N . VAL A 1 283 ? 8.550 -15.689 -12.344 1.00 90.06 283 VAL A N 1
ATOM 2338 C CA . VAL A 1 283 ? 9.368 -16.907 -12.386 1.00 90.06 283 VAL A CA 1
ATOM 2339 C C . VAL A 1 283 ? 10.696 -16.696 -11.659 1.00 90.06 283 VAL A C 1
ATOM 2341 O O . VAL A 1 283 ? 11.078 -17.503 -10.810 1.00 90.06 283 VAL A O 1
ATOM 2344 N N . LYS A 1 284 ? 11.394 -15.590 -11.941 1.00 90.62 284 LYS A N 1
ATOM 2345 C CA . LYS A 1 284 ? 12.729 -15.312 -11.385 1.00 90.62 284 LYS A CA 1
ATOM 2346 C C . LYS A 1 284 ? 12.718 -14.970 -9.897 1.00 90.62 284 LYS A C 1
ATOM 2348 O O . LYS A 1 284 ? 13.695 -15.248 -9.209 1.00 90.62 284 LYS A O 1
ATOM 2353 N N . THR A 1 285 ? 11.622 -14.414 -9.391 1.00 91.88 285 THR A N 1
ATOM 2354 C CA . THR A 1 285 ? 11.503 -13.970 -7.993 1.00 91.88 285 THR A CA 1
ATOM 2355 C C . THR A 1 285 ? 10.727 -14.936 -7.101 1.00 91.88 285 THR A C 1
ATOM 2357 O O . THR A 1 285 ? 10.665 -14.717 -5.893 1.00 91.88 285 THR A O 1
ATOM 2360 N N . SER A 1 286 ? 10.153 -16.017 -7.650 1.00 89.56 286 SER A N 1
ATOM 2361 C CA . SER A 1 286 ? 9.300 -16.959 -6.903 1.00 89.56 286 SER A CA 1
ATOM 2362 C C . SER A 1 286 ? 9.949 -17.476 -5.622 1.00 89.56 286 SER A C 1
ATOM 2364 O O . SER A 1 286 ? 9.335 -17.401 -4.562 1.00 89.56 286 SER A O 1
ATOM 2366 N N . GLY A 1 287 ? 11.209 -17.917 -5.674 1.00 88.94 287 GLY A N 1
ATOM 2367 C CA . GLY A 1 287 ? 11.909 -18.415 -4.485 1.00 88.94 287 GLY A CA 1
ATOM 2368 C C . GLY A 1 287 ? 12.025 -17.376 -3.361 1.00 88.94 287 GLY A C 1
ATOM 2369 O O . GLY A 1 287 ? 11.745 -17.692 -2.204 1.00 88.94 287 GLY A O 1
ATOM 2370 N N . THR A 1 288 ? 12.404 -16.136 -3.691 1.00 89.38 288 THR A N 1
ATOM 2371 C CA . THR A 1 288 ? 12.508 -15.043 -2.709 1.00 89.38 288 THR A CA 1
ATOM 2372 C C . THR A 1 288 ? 11.130 -14.638 -2.197 1.00 89.38 288 THR A C 1
ATOM 2374 O O . THR A 1 288 ? 10.954 -14.511 -0.989 1.00 89.38 288 THR A O 1
ATOM 2377 N N . TYR A 1 289 ? 10.141 -14.507 -3.082 1.00 91.69 289 TYR A N 1
ATOM 2378 C CA . TYR A 1 289 ? 8.773 -14.139 -2.722 1.00 91.69 289 TYR A CA 1
ATOM 2379 C C . TYR A 1 289 ? 8.134 -15.143 -1.755 1.00 91.69 289 TYR A C 1
ATOM 2381 O O . TYR A 1 289 ? 7.712 -14.751 -0.670 1.00 91.69 289 TYR A O 1
ATOM 2389 N N . TYR A 1 290 ? 8.147 -16.442 -2.079 1.00 88.38 290 TYR A N 1
ATOM 2390 C CA . TYR A 1 290 ? 7.598 -17.471 -1.188 1.00 88.38 290 TYR A CA 1
ATOM 2391 C C . TYR A 1 290 ? 8.306 -17.490 0.166 1.00 88.38 290 TYR A C 1
ATOM 2393 O O . TYR A 1 290 ? 7.658 -17.633 1.198 1.00 88.38 290 TYR A O 1
ATOM 2401 N N . ARG A 1 291 ? 9.629 -17.286 0.192 1.00 87.75 291 ARG A N 1
ATOM 2402 C CA . ARG A 1 291 ? 10.378 -17.174 1.450 1.00 87.75 291 ARG A CA 1
ATOM 2403 C C . ARG A 1 291 ? 9.949 -15.954 2.265 1.00 87.75 291 ARG A C 1
ATOM 2405 O O . ARG A 1 291 ? 9.849 -16.056 3.482 1.00 87.75 291 ARG A O 1
ATOM 2412 N N . THR A 1 292 ? 9.707 -14.814 1.621 1.00 88.19 292 THR A N 1
ATOM 2413 C CA . THR A 1 292 ? 9.189 -13.613 2.286 1.00 88.19 292 THR A CA 1
ATOM 2414 C C . THR A 1 292 ? 7.810 -13.878 2.886 1.00 88.19 292 THR A C 1
ATOM 2416 O O . THR A 1 292 ? 7.608 -13.606 4.066 1.00 88.19 292 THR A O 1
ATOM 2419 N N . VAL A 1 293 ? 6.895 -14.476 2.118 1.00 85.62 293 VAL A N 1
ATOM 2420 C CA . VAL A 1 293 ? 5.556 -14.865 2.591 1.00 85.62 293 VAL A CA 1
ATOM 2421 C C . VAL A 1 293 ? 5.637 -15.825 3.781 1.00 85.62 293 VAL A C 1
ATOM 2423 O O . VAL A 1 293 ? 4.967 -15.621 4.792 1.00 85.62 293 VAL A O 1
ATOM 2426 N N . GLU A 1 294 ? 6.506 -16.832 3.711 1.00 84.75 294 GLU A N 1
ATOM 2427 C CA . GLU A 1 294 ? 6.737 -17.769 4.812 1.00 84.75 294 GLU A CA 1
ATOM 2428 C C . GLU A 1 294 ? 7.315 -17.093 6.059 1.00 84.75 294 GLU A C 1
ATOM 2430 O O . GLU A 1 294 ? 6.899 -17.408 7.172 1.00 84.75 294 GLU A O 1
ATOM 2435 N N . ASN A 1 295 ? 8.213 -16.116 5.904 1.00 85.19 295 ASN A N 1
ATOM 2436 C CA . ASN A 1 295 ? 8.719 -15.336 7.036 1.00 85.19 295 ASN A CA 1
ATOM 2437 C C . ASN A 1 295 ? 7.600 -14.518 7.699 1.00 85.19 295 ASN A C 1
ATOM 2439 O O . ASN A 1 295 ? 7.515 -14.488 8.925 1.00 85.19 295 ASN A O 1
ATOM 2443 N N . VAL A 1 296 ? 6.722 -13.894 6.902 1.00 84.38 296 VAL A N 1
ATOM 2444 C CA . VAL A 1 296 ? 5.535 -13.183 7.410 1.00 84.38 296 VAL A CA 1
ATOM 2445 C C . VAL A 1 296 ? 4.626 -14.139 8.174 1.00 84.38 296 VAL A C 1
ATOM 2447 O O . VAL A 1 296 ? 4.221 -13.840 9.296 1.00 84.38 296 VAL A O 1
ATOM 2450 N N . ARG A 1 297 ? 4.372 -15.330 7.625 1.00 78.75 297 ARG A N 1
ATOM 2451 C CA . ARG A 1 297 ? 3.594 -16.375 8.297 1.00 78.75 297 ARG A CA 1
ATOM 2452 C C . ARG A 1 297 ? 4.241 -16.828 9.610 1.00 78.75 297 ARG A C 1
ATOM 2454 O O . ARG A 1 297 ? 3.548 -16.965 10.614 1.00 78.75 297 ARG A O 1
ATOM 2461 N N . GLY A 1 298 ? 5.557 -17.032 9.625 1.00 81.12 298 GLY A N 1
ATOM 2462 C CA . GLY A 1 298 ? 6.310 -17.405 10.823 1.00 81.12 298 GLY A CA 1
ATOM 2463 C C . GLY A 1 298 ? 6.230 -16.343 11.923 1.00 81.12 298 GLY A C 1
ATOM 2464 O O . GLY A 1 298 ? 6.005 -16.679 13.084 1.00 81.12 298 GLY A O 1
ATOM 2465 N N . TYR A 1 299 ? 6.325 -15.061 11.562 1.00 79.56 299 TYR A N 1
ATOM 2466 C CA . TYR A 1 299 ? 6.121 -13.963 12.509 1.00 79.56 299 TYR A CA 1
ATOM 2467 C C . TYR A 1 299 ? 4.694 -13.945 13.071 1.00 79.56 299 TYR A C 1
ATOM 2469 O O . TYR A 1 299 ? 4.504 -13.762 14.269 1.00 79.56 299 TYR A O 1
ATOM 2477 N N . MET A 1 300 ? 3.685 -14.223 12.243 1.00 74.62 300 MET A N 1
ATOM 2478 C CA . MET A 1 300 ? 2.300 -14.336 12.712 1.00 74.62 300 MET A CA 1
ATOM 2479 C C . MET A 1 300 ? 2.104 -15.486 13.703 1.00 74.62 300 MET A C 1
ATOM 2481 O O . MET A 1 300 ? 1.428 -15.312 14.712 1.00 74.62 300 MET A O 1
ATOM 2485 N N . GLN A 1 301 ? 2.736 -16.638 13.467 1.00 75.00 301 GLN A N 1
ATOM 2486 C CA . GLN A 1 301 ? 2.734 -17.746 14.428 1.00 75.00 301 GLN A CA 1
ATOM 2487 C C . GLN A 1 301 ? 3.453 -17.383 15.734 1.00 75.00 301 GLN A C 1
ATOM 2489 O O . GLN A 1 301 ? 3.081 -17.875 16.797 1.00 75.00 301 GLN A O 1
ATOM 2494 N N . HIS A 1 302 ? 4.474 -16.524 15.678 1.00 77.12 302 HIS A N 1
ATOM 2495 C CA . HIS A 1 302 ? 5.115 -15.995 16.879 1.00 77.12 302 HIS A CA 1
ATOM 2496 C C . HIS A 1 302 ? 4.171 -15.066 17.648 1.00 77.12 302 HIS A C 1
ATOM 2498 O O . HIS A 1 302 ? 3.971 -15.272 18.838 1.00 77.12 302 HIS A O 1
ATOM 2504 N N . LEU A 1 303 ? 3.521 -14.112 16.971 1.00 73.19 303 LEU A N 1
ATOM 2505 C CA . LEU A 1 303 ? 2.507 -13.246 17.588 1.00 73.19 303 LEU A CA 1
ATOM 2506 C C . LEU A 1 303 ? 1.347 -14.050 18.188 1.00 73.19 303 LEU A C 1
ATOM 2508 O O . LEU A 1 303 ? 0.829 -13.688 19.242 1.00 73.19 303 LEU A O 1
ATOM 2512 N N . GLN A 1 304 ? 0.958 -15.150 17.539 1.00 71.81 304 GLN A N 1
ATOM 2513 C CA . GLN A 1 304 ? -0.008 -16.100 18.076 1.00 71.81 304 GLN A CA 1
ATOM 2514 C C . GLN A 1 304 ? 0.474 -16.711 19.387 1.00 71.81 304 GLN A C 1
ATOM 2516 O O . GLN A 1 304 ? -0.232 -16.620 20.386 1.00 71.81 304 GLN A O 1
ATOM 2521 N N . LYS A 1 305 ? 1.674 -17.298 19.400 1.00 73.81 305 LYS A N 1
ATOM 2522 C CA . LYS A 1 305 ? 2.247 -17.895 20.611 1.00 73.81 305 LYS A CA 1
ATOM 2523 C C . LYS A 1 305 ? 2.429 -16.871 21.724 1.00 73.81 305 LYS A C 1
ATOM 2525 O O . LYS A 1 305 ? 2.195 -17.203 22.878 1.00 73.81 305 LYS A O 1
ATOM 2530 N N . ASP A 1 306 ? 2.802 -15.638 21.393 1.00 70.06 306 ASP A N 1
ATOM 2531 C CA . ASP A 1 306 ? 2.907 -14.551 22.366 1.00 70.06 306 ASP A CA 1
ATOM 2532 C C . ASP A 1 306 ? 1.536 -14.216 22.967 1.00 70.06 306 ASP A C 1
ATOM 2534 O O . ASP A 1 306 ? 1.419 -14.050 24.179 1.00 70.06 306 ASP A O 1
ATOM 2538 N N . ALA A 1 307 ? 0.483 -14.157 22.145 1.00 67.25 307 ALA A N 1
ATOM 2539 C CA . ALA A 1 307 ? -0.882 -13.948 22.620 1.00 67.25 307 ALA A CA 1
ATOM 2540 C C . ALA A 1 307 ? -1.376 -15.123 23.483 1.00 67.25 307 ALA A C 1
ATOM 2542 O O . ALA A 1 307 ? -1.909 -14.891 24.566 1.00 67.25 307 ALA A O 1
ATOM 2543 N N . GLU A 1 308 ? -1.150 -16.366 23.050 1.00 67.06 308 GLU A N 1
ATOM 2544 C CA . GLU A 1 308 ? -1.476 -17.592 23.796 1.00 67.06 308 GLU A CA 1
ATOM 2545 C C . GLU A 1 308 ? -0.722 -17.658 25.133 1.00 67.06 308 GLU A C 1
ATOM 2547 O O . GLU A 1 308 ? -1.307 -17.987 26.162 1.00 67.06 308 GLU A O 1
ATOM 2552 N N . GLN A 1 309 ? 0.561 -17.289 25.154 1.00 70.75 309 GLN A N 1
ATOM 2553 C CA . GLN A 1 309 ? 1.372 -17.241 26.369 1.00 70.75 309 GLN A CA 1
ATOM 2554 C C . GLN A 1 309 ? 0.876 -16.150 27.323 1.00 70.75 309 GLN A C 1
ATOM 2556 O O . GLN A 1 309 ? 0.718 -16.412 28.515 1.00 70.75 309 GLN A O 1
ATOM 2561 N N . LEU A 1 310 ? 0.563 -14.955 26.806 1.00 67.62 310 LEU A N 1
ATOM 2562 C CA . LEU A 1 310 ? -0.043 -13.883 27.596 1.00 67.62 310 LEU A CA 1
ATOM 2563 C C . LEU A 1 310 ? -1.372 -14.328 28.205 1.00 67.62 310 LEU A C 1
ATOM 2565 O O . LEU A 1 310 ? -1.614 -13.999 29.362 1.00 67.62 310 LEU A O 1
ATOM 2569 N N . LEU A 1 311 ? -2.195 -15.074 27.455 1.00 64.25 311 LEU A N 1
ATOM 2570 C CA . LEU A 1 311 ? -3.462 -15.663 27.905 1.00 64.25 311 LEU A CA 1
ATOM 2571 C C . LEU A 1 311 ? -3.248 -16.745 28.979 1.00 64.25 311 LEU A C 1
ATOM 2573 O O . LEU A 1 311 ? -3.900 -16.715 30.021 1.00 64.25 311 LEU A O 1
ATOM 2577 N N . ALA A 1 312 ? -2.290 -17.653 28.786 1.00 66.94 312 ALA A N 1
ATOM 2578 C CA . ALA A 1 312 ? -1.943 -18.692 29.757 1.00 66.94 312 ALA A CA 1
ATOM 2579 C C . ALA A 1 312 ? -1.373 -18.113 31.064 1.00 66.94 312 ALA A C 1
ATOM 2581 O O . ALA A 1 312 ? -1.624 -18.638 32.153 1.00 66.94 312 ALA A O 1
ATOM 2582 N N . ASP A 1 313 ? -0.636 -17.006 30.980 1.00 65.81 313 ASP A N 1
ATOM 2583 C CA . ASP A 1 313 ? -0.157 -16.280 32.153 1.00 65.81 313 ASP A CA 1
ATOM 2584 C C . ASP A 1 313 ? -1.295 -15.549 32.892 1.00 65.81 313 ASP A C 1
ATOM 2586 O O . ASP A 1 313 ? -1.162 -15.292 34.090 1.00 65.81 313 ASP A O 1
ATOM 2590 N N . MET A 1 314 ? -2.452 -15.310 32.251 1.00 61.94 314 MET A N 1
ATOM 2591 C CA . MET A 1 314 ? -3.665 -14.802 32.926 1.00 61.94 314 MET A CA 1
ATOM 2592 C C . MET A 1 314 ? -4.312 -15.846 33.841 1.00 61.94 314 MET A C 1
ATOM 2594 O O . MET A 1 314 ? -4.885 -15.483 34.870 1.00 61.94 314 MET A O 1
ATOM 2598 N N . ASP A 1 315 ? -4.192 -17.135 33.506 1.00 56.53 315 ASP A N 1
ATOM 2599 C CA . ASP A 1 315 ? -4.722 -18.245 34.313 1.00 56.53 315 ASP A CA 1
ATOM 2600 C C . ASP A 1 315 ? -3.905 -18.459 35.614 1.00 56.53 315 ASP A C 1
ATOM 2602 O O . ASP A 1 315 ? -4.382 -19.090 36.566 1.00 56.53 315 ASP A O 1
ATOM 2606 N N . LYS A 1 316 ? -2.687 -17.900 35.723 1.00 60.97 316 LYS A N 1
ATOM 2607 C CA . LYS A 1 316 ? -1.844 -17.997 36.929 1.00 60.97 316 LYS A CA 1
ATOM 2608 C C . LYS A 1 316 ? -2.146 -16.866 37.920 1.00 60.97 316 LYS A C 1
ATOM 2610 O O . LYS A 1 316 ? -1.964 -15.686 37.645 1.00 60.97 316 LYS A O 1
ATOM 2615 N N . LYS A 1 317 ? -2.543 -17.246 39.141 1.00 51.16 317 LYS A N 1
ATOM 2616 C CA . LYS A 1 317 ? -3.019 -16.393 40.257 1.00 51.16 317 LYS A CA 1
ATOM 2617 C C . LYS A 1 317 ? -2.078 -15.275 40.776 1.00 51.16 317 LYS A C 1
ATOM 2619 O O . LYS A 1 317 ? -2.418 -14.672 41.788 1.00 51.16 317 LYS A O 1
ATOM 2624 N N . SER A 1 318 ? -0.929 -14.981 40.165 1.00 46.50 318 SER A N 1
ATOM 2625 C CA . SER A 1 318 ? 0.142 -14.195 40.812 1.00 46.50 318 SER A CA 1
ATOM 2626 C C . SER A 1 318 ? 0.690 -12.982 40.044 1.00 46.50 318 SER A C 1
ATOM 2628 O O . SER A 1 318 ? 1.633 -12.365 40.531 1.00 46.50 318 SER A O 1
ATOM 2630 N N . GLY A 1 319 ? 0.139 -12.606 38.888 1.00 50.53 319 GLY A N 1
ATOM 2631 C CA . GLY A 1 319 ? 0.576 -11.412 38.146 1.00 50.53 319 GLY A CA 1
ATOM 2632 C C . GLY A 1 319 ? -0.566 -10.430 37.905 1.00 50.53 319 GLY A C 1
ATOM 2633 O O . GLY A 1 319 ? -1.689 -10.857 37.647 1.00 50.53 319 GLY A O 1
ATOM 2634 N N . SER A 1 320 ? -0.292 -9.122 37.963 1.00 53.16 320 SER A N 1
ATOM 2635 C CA . SER A 1 320 ? -1.218 -8.117 37.438 1.00 53.16 320 SER A CA 1
ATOM 2636 C C . SER A 1 320 ? -1.379 -8.358 35.938 1.00 53.16 320 SER A C 1
ATOM 2638 O O . SER A 1 320 ? -0.464 -8.150 35.140 1.00 53.16 320 SER A O 1
ATOM 2640 N N . THR A 1 321 ? -2.531 -8.887 35.545 1.00 61.25 321 THR A N 1
ATOM 2641 C CA . THR A 1 321 ? -2.801 -9.208 34.149 1.00 61.25 321 THR A CA 1
ATOM 2642 C C . THR A 1 321 ? -2.830 -7.917 33.338 1.00 61.25 321 THR A C 1
ATOM 2644 O O . THR A 1 321 ? -3.692 -7.061 33.535 1.00 61.25 321 THR A O 1
ATOM 2647 N N . ASN A 1 322 ? -1.870 -7.745 32.427 1.00 67.38 322 ASN A N 1
ATOM 2648 C CA . ASN A 1 322 ? -1.780 -6.541 31.610 1.00 67.38 322 ASN A CA 1
ATOM 2649 C C . ASN A 1 322 ? -2.717 -6.642 30.396 1.00 67.38 322 ASN A C 1
ATOM 2651 O O . ASN A 1 322 ? -2.275 -6.769 29.252 1.00 67.38 322 ASN A O 1
ATOM 2655 N N . TYR A 1 323 ? -4.027 -6.563 30.643 1.00 72.69 323 TYR A N 1
ATOM 2656 C CA . TYR A 1 323 ? -5.049 -6.558 29.593 1.00 72.69 323 TYR A CA 1
ATOM 2657 C C . TYR A 1 323 ? -4.823 -5.440 28.561 1.00 72.69 323 TYR A C 1
ATOM 2659 O O . TYR A 1 323 ? -5.233 -5.576 27.411 1.00 72.69 323 TYR A O 1
ATOM 2667 N N . SER A 1 324 ? -4.116 -4.361 28.928 1.00 70.75 324 SER A N 1
ATOM 2668 C CA . SER A 1 324 ? -3.758 -3.282 27.997 1.00 70.75 324 SER A CA 1
ATOM 2669 C C . SER A 1 324 ? -2.762 -3.732 26.928 1.00 70.75 324 SER A C 1
ATOM 2671 O O . SER A 1 324 ? -2.888 -3.346 25.766 1.00 70.75 324 SER A O 1
ATOM 2673 N N . HIS A 1 325 ? -1.831 -4.622 27.283 1.00 72.56 325 HIS A N 1
ATOM 2674 C CA . HIS A 1 325 ? -0.900 -5.219 26.332 1.00 72.56 325 HIS A CA 1
ATOM 2675 C C . HIS A 1 325 ? -1.622 -6.159 25.359 1.00 72.56 325 HIS A C 1
ATOM 2677 O O . HIS A 1 325 ? -1.371 -6.112 24.152 1.00 72.56 325 HIS A O 1
ATOM 2683 N N . LEU A 1 326 ? -2.572 -6.962 25.855 1.00 74.94 326 LEU A N 1
ATOM 2684 C CA . LEU A 1 326 ? -3.390 -7.822 24.998 1.00 74.94 326 LEU A CA 1
ATOM 2685 C C . LEU A 1 326 ? -4.313 -6.997 24.089 1.00 74.94 326 LEU A C 1
ATOM 2687 O O . LEU A 1 326 ? -4.404 -7.286 22.900 1.00 74.94 326 LEU A O 1
ATOM 2691 N N . ALA A 1 327 ? -4.932 -5.929 24.599 1.00 74.06 327 ALA A N 1
ATOM 2692 C CA . ALA A 1 327 ? -5.776 -5.037 23.804 1.00 74.06 327 ALA A CA 1
ATOM 2693 C C . ALA A 1 327 ? -4.985 -4.360 22.675 1.00 74.06 327 ALA A C 1
ATOM 2695 O O . ALA A 1 327 ? -5.453 -4.297 21.535 1.00 74.06 327 ALA A O 1
ATOM 2696 N N . ARG A 1 328 ? -3.756 -3.911 22.962 1.00 71.56 328 ARG A N 1
ATOM 2697 C CA . ARG A 1 328 ? -2.845 -3.347 21.956 1.00 71.56 328 ARG A CA 1
ATOM 2698 C C . ARG A 1 328 ? -2.453 -4.392 20.912 1.00 71.56 328 ARG A C 1
ATOM 2700 O O . ARG A 1 328 ? -2.544 -4.116 19.721 1.00 71.56 328 ARG A O 1
ATOM 2707 N N . SER A 1 329 ? -2.093 -5.600 21.346 1.00 72.62 329 SER A N 1
ATOM 2708 C CA . SER A 1 329 ? -1.724 -6.710 20.452 1.00 72.62 329 SER A CA 1
ATOM 2709 C C . SER A 1 329 ? -2.895 -7.136 19.559 1.00 72.62 329 SER A C 1
ATOM 2711 O O . SER A 1 329 ? -2.739 -7.270 18.349 1.00 72.62 329 SER A O 1
ATOM 2713 N N . SER A 1 330 ? -4.097 -7.245 20.125 1.00 72.62 330 SER A N 1
ATOM 2714 C CA . SER A 1 330 ? -5.330 -7.544 19.392 1.00 72.62 330 SER A CA 1
ATOM 2715 C C . SER A 1 330 ? -5.685 -6.441 18.388 1.00 72.62 330 SER A C 1
ATOM 2717 O O . SER A 1 330 ? -6.084 -6.739 17.265 1.00 72.62 330 SER A O 1
ATOM 2719 N N . SER A 1 331 ? -5.469 -5.170 18.741 1.00 71.81 331 SER A N 1
ATOM 2720 C CA . SER A 1 331 ? -5.678 -4.041 17.822 1.00 71.81 331 SER A CA 1
ATOM 2721 C C . SER A 1 331 ? -4.697 -4.066 16.644 1.00 71.81 331 SER A C 1
ATOM 2723 O O . SER A 1 331 ? -5.109 -3.847 15.508 1.00 71.81 331 SER A O 1
ATOM 2725 N N . ARG A 1 332 ? -3.417 -4.395 16.888 1.00 70.94 332 ARG A N 1
ATOM 2726 C CA . ARG A 1 332 ? -2.410 -4.581 15.825 1.00 70.94 332 ARG A CA 1
ATOM 2727 C C . ARG A 1 332 ? -2.806 -5.713 14.875 1.00 70.94 332 ARG A C 1
ATOM 2729 O O . ARG A 1 332 ? -2.728 -5.545 13.662 1.00 70.94 332 ARG A O 1
ATOM 2736 N N . LEU A 1 333 ? -3.273 -6.837 15.423 1.00 72.06 333 LEU A N 1
ATOM 2737 C CA . LEU A 1 333 ? -3.764 -7.964 14.631 1.00 72.06 333 LEU A CA 1
ATOM 2738 C C . LEU A 1 333 ? -5.012 -7.583 13.827 1.00 72.06 333 LEU A C 1
ATOM 2740 O O . LEU A 1 333 ? -5.100 -7.939 12.662 1.00 72.06 333 LEU A O 1
ATOM 2744 N N . LYS A 1 334 ? -5.946 -6.801 14.383 1.00 69.88 334 LYS A N 1
ATOM 2745 C CA . LYS A 1 334 ? -7.153 -6.348 13.666 1.00 69.88 334 LYS A CA 1
ATOM 2746 C C . LYS A 1 334 ? -6.844 -5.653 12.331 1.00 69.88 334 LYS A C 1
ATOM 2748 O O . LYS A 1 334 ? -7.566 -5.859 11.365 1.00 69.88 334 LYS A O 1
ATOM 2753 N N . ASN A 1 335 ? -5.746 -4.904 12.256 1.00 66.94 335 ASN A N 1
ATOM 2754 C CA . ASN A 1 335 ? -5.318 -4.211 11.035 1.00 66.94 335 ASN A CA 1
ATOM 2755 C C . ASN A 1 335 ? -4.519 -5.105 10.063 1.00 66.94 335 ASN A C 1
ATOM 2757 O O . ASN A 1 335 ? -4.054 -4.639 9.027 1.00 66.94 335 ASN A O 1
ATOM 2761 N N . ALA A 1 336 ? -4.346 -6.388 10.384 1.00 70.56 336 ALA A N 1
ATOM 2762 C CA . ALA A 1 336 ? -3.555 -7.347 9.623 1.00 70.56 336 ALA A CA 1
ATOM 2763 C C . ALA A 1 336 ? -4.411 -8.295 8.762 1.00 70.56 336 ALA A C 1
ATOM 2765 O O . ALA A 1 336 ? -3.922 -9.322 8.300 1.00 70.56 336 ALA A O 1
ATOM 2766 N N . GLU A 1 337 ? -5.681 -7.956 8.515 1.00 73.69 337 GLU A N 1
ATOM 2767 C CA . GLU A 1 337 ? -6.609 -8.761 7.702 1.00 73.69 337 GLU A CA 1
ATOM 2768 C C . GLU A 1 337 ? -6.074 -9.027 6.282 1.00 73.69 337 GLU A C 1
ATOM 2770 O O . GLU A 1 337 ? -6.332 -10.078 5.691 1.00 73.69 337 GLU A O 1
ATOM 2775 N N . TRP A 1 338 ? -5.246 -8.117 5.752 1.00 75.06 338 TRP A N 1
ATOM 2776 C CA . TRP A 1 338 ? -4.581 -8.272 4.458 1.00 75.06 338 TRP A CA 1
ATOM 2777 C C . TRP A 1 338 ? -3.761 -9.560 4.341 1.00 75.06 338 TRP A C 1
ATOM 2779 O O . TRP A 1 338 ? -3.575 -10.052 3.228 1.00 75.06 338 TRP A O 1
ATOM 2789 N N . ILE A 1 339 ? -3.312 -10.124 5.464 1.00 70.50 339 ILE A N 1
ATOM 2790 C CA . ILE A 1 339 ? -2.526 -11.356 5.517 1.00 70.50 339 ILE A CA 1
ATOM 2791 C C . ILE A 1 339 ? -3.309 -12.535 4.946 1.00 70.50 339 ILE A C 1
ATOM 2793 O O . ILE A 1 339 ? -2.698 -13.413 4.350 1.00 70.50 339 ILE A O 1
ATOM 2797 N N . ASN A 1 340 ? -4.642 -12.532 4.997 1.00 73.00 340 ASN A N 1
ATOM 2798 C CA . ASN A 1 340 ? -5.449 -13.575 4.358 1.00 73.00 340 ASN A CA 1
ATOM 2799 C C . ASN A 1 340 ? -5.328 -13.622 2.843 1.00 73.00 340 ASN A C 1
ATOM 2801 O O . ASN A 1 340 ? -5.520 -14.679 2.247 1.00 73.00 340 ASN A O 1
ATOM 2805 N N . ARG A 1 341 ? -4.985 -12.494 2.212 1.00 74.69 341 ARG A N 1
ATOM 2806 C CA . ARG A 1 341 ? -4.706 -12.463 0.772 1.00 74.69 341 ARG A CA 1
ATOM 2807 C C . ARG A 1 341 ? -3.440 -13.251 0.438 1.00 74.69 341 ARG A C 1
ATOM 2809 O O . ARG A 1 341 ? -3.338 -13.800 -0.651 1.00 74.69 341 ARG A O 1
ATOM 2816 N N . VAL A 1 342 ? -2.504 -13.317 1.383 1.00 65.75 342 VAL A N 1
ATOM 2817 C CA . VAL A 1 342 ? -1.164 -13.888 1.208 1.00 65.75 342 VAL A CA 1
ATOM 2818 C C . VAL A 1 342 ? -1.061 -15.296 1.817 1.00 65.75 342 VAL A C 1
ATOM 2820 O O . VAL A 1 342 ? -0.365 -16.162 1.294 1.00 65.75 342 VAL A O 1
ATOM 2823 N N . SER A 1 343 ? -1.781 -15.557 2.908 1.00 66.44 343 SER A N 1
ATOM 2824 C CA . SER A 1 343 ? -1.880 -16.845 3.594 1.00 66.44 343 SER A CA 1
ATOM 2825 C C . SER A 1 343 ? -3.327 -17.066 4.064 1.00 66.44 343 SER A C 1
ATOM 2827 O O . SER A 1 343 ? -3.673 -16.713 5.196 1.00 66.44 343 SER A O 1
ATOM 2829 N N . PRO A 1 344 ? -4.196 -17.616 3.194 1.00 74.12 344 PRO A N 1
ATOM 2830 C CA . PRO A 1 344 ? -5.617 -17.779 3.491 1.00 74.12 344 PRO A CA 1
ATOM 2831 C C . PRO A 1 344 ? -5.862 -18.599 4.763 1.00 74.12 344 PRO A C 1
ATOM 2833 O O . PRO A 1 344 ? -5.280 -19.671 4.936 1.00 74.12 344 PRO A O 1
ATOM 2836 N N . GLY A 1 345 ? -6.741 -18.118 5.645 1.00 68.69 345 GLY A N 1
ATOM 2837 C CA . GLY A 1 345 ? -7.155 -18.829 6.857 1.00 68.69 345 GLY A CA 1
ATOM 2838 C C . GLY A 1 345 ? -6.241 -18.626 8.068 1.00 68.69 345 GLY A C 1
ATOM 2839 O O . GLY A 1 345 ? -6.634 -18.972 9.186 1.00 68.69 345 GLY A O 1
ATOM 2840 N N . ALA A 1 346 ? -5.031 -18.085 7.888 1.00 69.06 346 ALA A N 1
ATOM 2841 C CA . ALA A 1 346 ? -4.080 -17.903 8.984 1.00 69.06 346 ALA A CA 1
ATOM 2842 C C . ALA A 1 346 ? -4.554 -16.825 9.972 1.00 69.06 346 ALA A C 1
ATOM 2844 O O . ALA A 1 346 ? -4.516 -17.039 11.186 1.00 69.06 346 ALA A O 1
ATOM 2845 N N . TYR A 1 347 ? -5.044 -15.692 9.462 1.00 75.44 347 TYR A N 1
ATOM 2846 C CA . TYR A 1 347 ? -5.531 -14.604 10.304 1.00 75.44 347 TYR A CA 1
ATOM 2847 C C . TYR A 1 347 ? -6.873 -14.945 10.961 1.00 75.44 347 TYR A C 1
ATOM 2849 O O . TYR A 1 347 ? -7.017 -14.721 12.165 1.00 75.44 347 TYR A O 1
ATOM 2857 N N . GLU A 1 348 ? -7.829 -15.551 10.241 1.00 77.75 348 GLU A N 1
ATOM 2858 C CA . GLU A 1 348 ? -9.100 -15.956 10.861 1.00 77.75 348 GLU A CA 1
ATOM 2859 C C . GLU A 1 348 ? -8.882 -16.976 11.973 1.00 77.75 348 GLU A C 1
ATOM 2861 O O . GLU A 1 348 ? -9.526 -16.887 13.017 1.00 77.75 348 GLU A O 1
ATOM 2866 N N . THR A 1 349 ? -7.971 -17.934 11.771 1.00 76.38 349 THR A N 1
ATOM 2867 C CA . THR A 1 349 ? -7.657 -18.940 12.791 1.00 76.38 349 THR A CA 1
ATOM 2868 C C . THR A 1 349 ? -7.092 -18.279 14.042 1.00 76.38 349 THR A C 1
ATOM 2870 O O . THR A 1 349 ? -7.574 -18.559 15.136 1.00 76.38 349 THR A O 1
ATOM 2873 N N . LEU A 1 350 ? -6.144 -17.351 13.886 1.00 74.38 350 LEU A N 1
ATOM 2874 C CA . LEU A 1 350 ? -5.560 -16.609 15.001 1.00 74.38 350 LEU A CA 1
ATOM 2875 C C . LEU A 1 350 ? -6.607 -15.791 15.771 1.00 74.38 350 LEU A C 1
ATOM 2877 O O . LEU A 1 350 ? -6.713 -15.901 16.993 1.00 74.38 350 LEU A O 1
ATOM 2881 N N . MET A 1 351 ? -7.406 -14.992 15.062 1.00 79.62 351 MET A N 1
ATOM 2882 C CA . MET A 1 351 ? -8.438 -14.162 15.690 1.00 79.62 351 MET A CA 1
ATOM 2883 C C . MET A 1 351 ? -9.504 -15.001 16.390 1.00 79.62 351 MET A C 1
ATOM 2885 O O . MET A 1 351 ? -9.982 -14.624 17.462 1.00 79.62 351 MET A O 1
ATOM 2889 N N . ARG A 1 352 ? -9.862 -16.150 15.806 1.00 83.31 352 ARG A N 1
ATOM 2890 C CA . ARG A 1 352 ? -10.801 -17.095 16.403 1.00 83.31 352 ARG A CA 1
ATOM 2891 C C . ARG A 1 352 ? -10.250 -17.698 17.695 1.00 83.31 352 ARG A C 1
ATOM 2893 O O . ARG A 1 352 ? -10.969 -17.660 18.686 1.00 83.31 352 ARG A O 1
ATOM 2900 N N . CYS A 1 353 ? -9.000 -18.167 17.715 1.00 78.31 353 CYS A N 1
ATOM 2901 C CA . CYS A 1 353 ? -8.380 -18.715 18.928 1.00 78.31 353 CYS A CA 1
ATOM 2902 C C . CYS A 1 353 ? -8.342 -17.681 20.065 1.00 78.31 353 CYS A C 1
ATOM 2904 O O . CYS A 1 353 ? -8.826 -17.955 21.158 1.00 78.31 353 CYS A O 1
ATOM 2906 N N . ILE A 1 354 ? -7.877 -16.453 19.790 1.00 78.12 354 ILE A N 1
ATOM 2907 C CA . ILE A 1 354 ? -7.835 -15.375 20.797 1.00 78.12 354 ILE A CA 1
ATOM 2908 C C . ILE A 1 354 ? -9.237 -15.083 21.354 1.00 78.12 354 ILE A C 1
ATOM 2910 O O . ILE A 1 354 ? -9.402 -14.871 22.557 1.00 78.12 354 ILE A O 1
ATOM 2914 N N . ARG A 1 355 ? -10.259 -15.066 20.489 1.00 85.12 355 ARG A N 1
ATOM 2915 C CA . ARG A 1 355 ? -11.655 -14.859 20.899 1.00 85.12 355 ARG A CA 1
ATOM 2916 C C . ARG A 1 355 ? -12.164 -16.001 21.777 1.00 85.12 355 ARG A C 1
ATOM 2918 O O . ARG A 1 355 ? -12.756 -15.727 22.818 1.00 85.12 355 ARG A O 1
ATOM 2925 N N . GLU A 1 356 ? -11.961 -17.247 21.356 1.00 85.12 356 GLU A N 1
ATOM 2926 C CA . GLU A 1 356 ? -12.393 -18.444 22.087 1.00 85.12 356 GLU A CA 1
ATOM 2927 C C . GLU A 1 356 ? -11.746 -18.503 23.483 1.00 85.12 356 GLU A C 1
ATOM 2929 O O . GLU A 1 356 ? -12.456 -18.707 24.469 1.00 85.12 356 GLU A O 1
ATOM 2934 N N . ASP A 1 357 ? -10.449 -18.206 23.595 1.00 80.88 357 ASP A N 1
ATOM 2935 C CA . ASP A 1 357 ? -9.721 -18.210 24.871 1.00 80.88 357 ASP A CA 1
ATOM 2936 C C . ASP A 1 357 ? -10.182 -17.101 25.826 1.00 80.88 357 ASP A C 1
ATOM 2938 O O . ASP A 1 357 ? -10.369 -17.336 27.023 1.00 80.88 357 ASP A O 1
ATOM 2942 N N . LEU A 1 358 ? -10.415 -15.889 25.310 1.00 84.06 358 LEU A N 1
ATOM 2943 C CA . LEU A 1 358 ? -10.931 -14.775 26.109 1.00 84.06 358 LEU A CA 1
ATOM 2944 C C . LEU A 1 358 ? -12.331 -15.060 26.655 1.00 84.06 358 LEU A C 1
ATOM 2946 O O . LEU A 1 358 ? -12.601 -14.803 27.831 1.00 84.06 358 LEU A O 1
ATOM 2950 N N . ILE A 1 359 ? -13.207 -15.621 25.817 1.00 86.88 359 ILE A N 1
ATOM 2951 C CA . ILE A 1 359 ? -14.548 -16.046 26.229 1.00 86.88 359 ILE A CA 1
ATOM 2952 C C . ILE A 1 359 ? -14.449 -17.171 27.265 1.00 86.88 359 ILE A C 1
ATOM 2954 O O . ILE A 1 359 ? -15.130 -17.118 28.289 1.00 86.88 359 ILE A O 1
ATOM 2958 N N . GLY A 1 360 ? -13.577 -18.157 27.041 1.00 85.50 360 GLY A N 1
ATOM 2959 C CA . GLY A 1 360 ? -13.346 -19.254 27.980 1.00 85.50 360 GLY A CA 1
ATOM 2960 C C . GLY A 1 360 ? -12.851 -18.771 29.346 1.00 85.50 360 GLY A C 1
ATOM 2961 O O . GLY A 1 360 ? -13.299 -19.272 30.378 1.00 85.50 360 GLY A O 1
ATOM 2962 N N . ASN A 1 361 ? -11.979 -17.760 29.389 1.00 84.00 361 ASN A N 1
ATOM 2963 C CA . ASN A 1 361 ? -11.526 -17.163 30.646 1.00 84.00 361 ASN A CA 1
ATOM 2964 C C . ASN A 1 361 ? -12.663 -16.425 31.377 1.00 84.00 361 ASN A C 1
ATOM 2966 O O . ASN A 1 361 ? -12.870 -16.631 32.573 1.00 84.00 361 ASN A O 1
ATOM 2970 N N . ALA A 1 362 ? -13.467 -15.634 30.658 1.00 87.06 362 ALA A N 1
ATOM 2971 C CA . ALA A 1 362 ? -14.635 -14.968 31.239 1.00 87.06 362 ALA A CA 1
ATOM 2972 C C . ALA A 1 362 ? -15.642 -15.973 31.838 1.00 87.06 362 ALA A C 1
ATOM 2974 O O . ALA A 1 362 ? -16.131 -15.769 32.949 1.00 87.06 362 ALA A O 1
ATOM 2975 N N . GLN A 1 363 ? -15.875 -17.104 31.160 1.00 87.81 363 GLN A N 1
ATOM 2976 C CA . GLN A 1 363 ? -16.700 -18.206 31.674 1.00 87.81 363 GLN A CA 1
ATOM 2977 C C . GLN A 1 363 ? -16.113 -18.835 32.945 1.00 87.81 363 GLN A C 1
ATOM 2979 O O . GLN A 1 363 ? -16.835 -19.048 33.918 1.00 87.81 363 GLN A O 1
ATOM 2984 N N . LYS A 1 364 ? -14.798 -19.093 32.986 1.00 86.75 364 LYS A N 1
ATOM 2985 C CA . LYS A 1 364 ? -14.131 -19.610 34.195 1.00 86.75 364 LYS A CA 1
ATOM 2986 C C . LYS A 1 364 ? -14.294 -18.659 35.383 1.00 86.75 364 LYS A C 1
ATOM 2988 O O . LYS A 1 364 ? -14.498 -19.127 36.502 1.00 86.75 364 LYS A O 1
ATOM 2993 N N . LEU A 1 365 ? -14.191 -17.347 35.164 1.00 87.62 365 LEU A N 1
ATOM 2994 C CA . LEU A 1 365 ? -14.384 -16.333 36.207 1.00 87.62 365 LEU A CA 1
ATOM 2995 C C . LEU A 1 365 ? -15.838 -16.301 36.704 1.00 87.62 365 LEU A C 1
ATOM 2997 O O . LEU A 1 365 ? -16.062 -16.254 37.915 1.00 87.62 365 LEU A O 1
ATOM 3001 N N . GLU A 1 366 ? -16.811 -16.409 35.796 1.00 88.81 366 GLU A N 1
ATOM 3002 C CA . GLU A 1 366 ? -18.235 -16.539 36.136 1.00 88.81 366 GLU A CA 1
ATOM 3003 C C . GLU A 1 366 ? -18.487 -17.778 37.012 1.00 88.81 366 GLU A C 1
ATOM 3005 O O . GLU A 1 366 ? -19.077 -17.673 38.089 1.00 88.81 366 GLU A O 1
ATOM 3010 N N . GLU A 1 367 ? -17.974 -18.944 36.611 1.00 88.62 367 GLU A N 1
ATOM 3011 C CA . GLU A 1 367 ? -18.102 -20.182 37.387 1.00 88.62 367 GLU A CA 1
ATOM 3012 C C . GLU A 1 367 ? -17.428 -20.093 38.760 1.00 88.62 367 GLU A C 1
ATOM 3014 O O . GLU A 1 367 ? -17.961 -20.595 39.752 1.00 88.62 367 GLU A O 1
ATOM 3019 N N . GLN A 1 368 ? -16.245 -19.474 38.836 1.00 87.12 368 GLN A N 1
ATOM 3020 C CA . GLN A 1 368 ? -15.543 -19.275 40.103 1.00 87.12 368 GLN A CA 1
ATOM 3021 C C . GLN A 1 368 ? -16.378 -18.428 41.062 1.00 87.12 368 GLN A C 1
ATOM 3023 O O . GLN A 1 368 ? -16.492 -18.797 42.229 1.00 87.12 368 GLN A O 1
ATOM 3028 N N . LEU A 1 369 ? -17.000 -17.353 40.572 1.00 88.44 369 LEU A N 1
ATOM 3029 C CA . LEU A 1 369 ? -17.868 -16.494 41.373 1.00 88.44 369 LEU A CA 1
ATOM 3030 C C . LEU A 1 369 ? -19.117 -17.237 41.857 1.00 88.44 369 LEU A C 1
ATOM 3032 O O . LEU A 1 369 ? -19.467 -17.147 43.031 1.00 88.44 369 LEU A O 1
ATOM 3036 N N . GLN A 1 370 ? -19.769 -18.001 40.979 1.00 87.25 370 GLN A N 1
ATOM 3037 C CA . GLN A 1 370 ? -20.979 -18.758 41.320 1.00 87.25 370 GLN A CA 1
ATOM 3038 C C . GLN A 1 370 ? -20.731 -19.853 42.367 1.00 87.25 370 GLN A C 1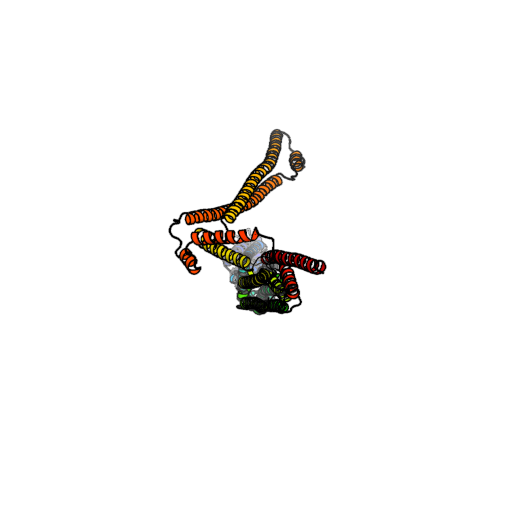
ATOM 3040 O O . GLN A 1 370 ? -21.647 -20.223 43.097 1.00 87.25 370 GLN A O 1
ATOM 3045 N N . ARG A 1 371 ? -19.500 -20.371 42.461 1.00 87.38 371 ARG A N 1
ATOM 3046 C CA . ARG A 1 371 ? -19.105 -21.376 43.463 1.00 87.38 371 ARG A CA 1
ATOM 3047 C C . ARG A 1 371 ? -18.756 -20.780 44.828 1.00 87.38 371 ARG A C 1
ATOM 3049 O O . ARG A 1 371 ? -18.595 -21.546 45.780 1.00 87.38 371 ARG A O 1
ATOM 3056 N N . LEU A 1 372 ? -18.595 -19.461 44.943 1.00 86.31 372 LEU A N 1
ATOM 3057 C CA . LEU A 1 372 ? -18.314 -18.822 46.227 1.00 86.31 372 LEU A CA 1
ATOM 3058 C C . LEU A 1 372 ? -19.569 -18.822 47.105 1.00 86.31 372 LEU A C 1
ATOM 3060 O O . LEU A 1 372 ? -20.645 -18.411 46.681 1.00 86.31 372 LEU A O 1
ATOM 3064 N N . ASP A 1 373 ? -19.413 -19.249 48.357 1.00 82.75 373 ASP A N 1
ATOM 3065 C CA . ASP A 1 373 ? -20.463 -19.124 49.366 1.00 82.75 373 ASP A CA 1
ATOM 3066 C C . ASP A 1 373 ? -20.395 -17.737 50.020 1.00 82.75 373 ASP A C 1
ATOM 3068 O O . ASP A 1 373 ? -19.456 -17.428 50.757 1.00 82.75 373 ASP A O 1
ATOM 3072 N N . PHE A 1 374 ? -21.389 -16.895 49.755 1.00 77.88 374 PHE A N 1
ATOM 3073 C CA . PHE A 1 374 ? -21.478 -15.531 50.284 1.00 77.88 374 PHE A CA 1
ATOM 3074 C C . PHE A 1 374 ? -22.228 -15.437 51.617 1.00 77.88 374 PHE A C 1
ATOM 3076 O O . PHE A 1 374 ? -22.584 -14.348 52.068 1.00 77.88 374 PHE A O 1
ATOM 3083 N N . HIS A 1 375 ? -22.466 -16.561 52.290 1.00 80.38 375 HIS A N 1
ATOM 3084 C CA . HIS A 1 375 ? -23.042 -16.542 53.625 1.00 80.38 375 HIS A CA 1
ATOM 3085 C C . HIS A 1 375 ? -22.186 -15.700 54.589 1.00 80.38 375 HIS A C 1
ATOM 3087 O O . HIS A 1 375 ? -20.955 -15.756 54.578 1.00 80.38 375 HIS A O 1
ATOM 3093 N N . LEU A 1 376 ? -22.832 -15.029 55.553 1.00 77.88 376 LEU A N 1
ATOM 3094 C CA . LEU A 1 376 ? -22.179 -14.251 56.623 1.00 77.88 376 LEU A CA 1
ATOM 3095 C C . LEU A 1 376 ? -21.092 -15.020 57.403 1.00 77.88 376 LEU A C 1
ATOM 3097 O O . LEU A 1 376 ? -20.298 -14.416 58.106 1.00 77.88 376 LEU A O 1
ATOM 3101 N N . ARG A 1 377 ? -21.029 -16.354 57.308 1.00 78.00 377 ARG A N 1
ATOM 3102 C CA . ARG A 1 377 ? -20.006 -17.177 57.977 1.00 78.00 377 ARG A CA 1
ATOM 3103 C C . ARG A 1 377 ? -18.653 -17.124 57.260 1.00 78.00 377 ARG A C 1
ATOM 3105 O O . ARG A 1 377 ? -17.643 -17.493 57.855 1.00 78.00 377 ARG A O 1
ATOM 3112 N N . HIS A 1 378 ? -18.626 -16.644 56.018 1.00 81.88 378 HIS A N 1
ATOM 3113 C CA . HIS A 1 378 ? -17.454 -16.635 55.152 1.00 81.88 378 HIS A CA 1
ATOM 3114 C C . HIS A 1 378 ? -17.176 -15.240 54.561 1.00 81.88 378 HIS A C 1
ATOM 3116 O O . HIS A 1 378 ? -17.044 -15.104 53.348 1.00 81.88 378 HIS A O 1
ATOM 3122 N N . PRO A 1 379 ? -16.988 -14.188 55.385 1.00 77.88 379 PRO A N 1
ATOM 3123 C CA . PRO A 1 379 ? -16.750 -12.825 54.889 1.00 77.88 379 PRO A CA 1
ATOM 3124 C C . PRO A 1 379 ? -15.482 -12.700 54.024 1.00 77.88 379 PRO A C 1
ATOM 3126 O O . PRO A 1 379 ? -15.356 -11.777 53.228 1.00 77.88 379 PRO A O 1
ATOM 3129 N N . LYS A 1 380 ? -14.547 -13.655 54.127 1.00 80.12 380 LYS A N 1
ATOM 3130 C CA . LYS A 1 380 ? -13.356 -13.740 53.264 1.00 80.12 380 LYS A CA 1
ATOM 3131 C C . LYS A 1 380 ? -13.696 -13.998 51.789 1.00 80.12 380 LYS A C 1
ATOM 3133 O O . LYS A 1 380 ? -12.910 -13.618 50.928 1.00 80.12 380 LYS A O 1
ATOM 3138 N N . ASN A 1 381 ? -14.847 -14.605 51.493 1.00 86.38 381 ASN A N 1
ATOM 3139 C CA . ASN A 1 381 ? -15.266 -14.886 50.119 1.00 86.38 381 ASN A CA 1
ATOM 3140 C C . ASN A 1 381 ? -15.667 -13.610 49.364 1.00 86.38 381 ASN A C 1
ATOM 3142 O O . ASN A 1 381 ? -15.554 -13.579 48.144 1.00 86.38 381 ASN A O 1
ATOM 3146 N N . VAL A 1 382 ? -16.029 -12.534 50.074 1.00 83.62 382 VAL A N 1
ATOM 3147 C CA . VAL A 1 382 ? -16.277 -11.213 49.471 1.00 83.62 382 VAL A CA 1
ATOM 3148 C C . VAL A 1 382 ? -15.004 -10.649 48.838 1.00 83.62 382 VAL A C 1
ATOM 3150 O O . VAL A 1 382 ? -15.062 -10.122 47.735 1.00 83.62 382 VAL A O 1
ATOM 3153 N N . ALA A 1 383 ? -13.846 -10.822 49.484 1.00 81.00 383 ALA A N 1
ATOM 3154 C CA . ALA A 1 383 ? -12.565 -10.388 48.923 1.00 81.00 383 ALA A CA 1
ATOM 3155 C C . ALA A 1 383 ? -12.200 -11.182 47.655 1.00 81.00 383 ALA A C 1
ATOM 3157 O O . ALA A 1 383 ? -11.771 -10.603 46.665 1.00 81.00 383 ALA A O 1
ATOM 3158 N N . LEU A 1 384 ? -12.448 -12.498 47.647 1.00 83.81 384 LEU A N 1
ATOM 3159 C CA . LEU A 1 384 ? -12.253 -13.324 46.448 1.00 83.81 384 LEU A CA 1
ATOM 3160 C C . LEU A 1 384 ? -13.197 -12.919 45.307 1.00 83.81 384 LEU A C 1
ATOM 3162 O O . LEU A 1 384 ? -12.794 -12.913 44.147 1.00 83.81 384 LEU A O 1
ATOM 3166 N N . ALA A 1 385 ? -14.444 -12.574 45.627 1.00 86.19 385 ALA A N 1
ATOM 3167 C CA . ALA A 1 385 ? -15.401 -12.067 44.652 1.00 86.19 385 ALA A CA 1
ATOM 3168 C C . ALA A 1 385 ? -14.972 -10.708 44.086 1.00 86.19 385 ALA A C 1
ATOM 3170 O O . ALA A 1 385 ? -15.087 -10.482 42.885 1.00 86.19 385 ALA A O 1
ATOM 3171 N N . GLN A 1 386 ? -14.428 -9.832 44.933 1.00 82.62 386 GLN A N 1
ATOM 3172 C CA . GLN A 1 386 ? -13.870 -8.553 44.514 1.00 82.62 386 GLN A CA 1
ATOM 3173 C C . GLN A 1 386 ? -12.700 -8.737 43.541 1.00 82.62 386 GLN A C 1
ATOM 3175 O O . GLN A 1 386 ? -12.710 -8.113 42.484 1.00 82.62 386 GLN A O 1
ATOM 3180 N N . ASP A 1 387 ? -11.757 -9.639 43.831 1.00 83.31 387 ASP A N 1
ATOM 3181 C CA . ASP A 1 387 ? -10.646 -9.944 42.917 1.00 83.31 387 ASP A CA 1
ATOM 3182 C C . ASP A 1 387 ? -11.151 -10.417 41.541 1.00 83.31 387 ASP A C 1
ATOM 3184 O O . ASP A 1 387 ? -10.579 -10.074 40.503 1.00 83.31 387 ASP A O 1
ATOM 3188 N N . ILE A 1 388 ? -12.229 -11.211 41.513 1.00 86.50 388 ILE A N 1
ATOM 3189 C CA . ILE A 1 388 ? -12.865 -11.652 40.263 1.00 86.50 388 ILE A CA 1
ATOM 3190 C C . ILE A 1 388 ? -13.473 -10.456 39.521 1.00 86.50 388 ILE A C 1
ATOM 3192 O O . ILE A 1 388 ? -13.251 -10.312 38.321 1.00 86.50 388 ILE A O 1
ATOM 3196 N N . ILE A 1 389 ? -14.200 -9.581 40.216 1.00 85.81 389 ILE A N 1
ATOM 3197 C CA . ILE A 1 389 ? -14.827 -8.395 39.616 1.00 85.81 389 ILE A CA 1
ATOM 3198 C C . ILE A 1 389 ? -13.778 -7.446 39.042 1.00 85.81 389 ILE A C 1
ATOM 3200 O O . ILE A 1 389 ? -13.924 -7.006 37.907 1.00 85.81 389 ILE A O 1
ATOM 3204 N N . GLU A 1 390 ? -12.698 -7.168 39.771 1.00 84.12 390 GLU A N 1
ATOM 3205 C CA . GLU A 1 390 ? -11.611 -6.303 39.295 1.00 84.12 390 GLU A CA 1
ATOM 3206 C C . GLU A 1 390 ? -10.935 -6.877 38.038 1.00 84.12 390 GLU A C 1
ATOM 3208 O O . GLU A 1 390 ? -10.618 -6.147 37.091 1.00 84.12 390 GLU A O 1
ATOM 3213 N N . LYS A 1 391 ? -10.770 -8.204 37.972 1.00 83.62 391 LYS A N 1
ATOM 3214 C CA . LYS A 1 391 ? -10.279 -8.881 36.762 1.00 83.62 391 LYS A CA 1
ATOM 3215 C C . LYS A 1 391 ? -11.234 -8.734 35.584 1.00 83.62 391 LYS A C 1
ATOM 3217 O O . LYS A 1 391 ? -10.784 -8.467 34.479 1.00 83.62 391 LYS A O 1
ATOM 3222 N N . VAL A 1 392 ? -12.531 -8.895 35.806 1.00 86.44 392 VAL A N 1
ATOM 3223 C CA . VAL A 1 392 ? -13.541 -8.810 34.745 1.00 86.44 392 VAL A CA 1
ATOM 3224 C C . VAL A 1 392 ? -13.721 -7.367 34.258 1.00 86.44 392 VAL A C 1
ATOM 3226 O O . VAL A 1 392 ? -13.765 -7.125 33.057 1.00 86.44 392 VAL A O 1
ATOM 3229 N N . GLU A 1 393 ? -13.722 -6.387 35.160 1.00 85.06 393 GLU A N 1
ATOM 3230 C CA . GLU A 1 393 ? -13.733 -4.959 34.813 1.00 85.06 393 GLU A CA 1
ATOM 3231 C C . GLU A 1 393 ? -12.492 -4.554 34.011 1.00 85.06 393 GLU A C 1
ATOM 3233 O O . GLU A 1 393 ? -12.581 -3.816 33.030 1.00 85.06 393 GLU A O 1
ATOM 3238 N N . SER A 1 394 ? -11.317 -5.085 34.355 1.00 83.69 394 SER A N 1
ATOM 3239 C CA . SER A 1 394 ? -10.104 -4.818 33.576 1.00 83.69 394 SER A CA 1
ATOM 3240 C C . SER A 1 394 ? -10.099 -5.478 32.188 1.00 83.69 394 SER A C 1
ATOM 3242 O O . SER A 1 394 ? -9.359 -5.017 31.318 1.00 83.69 394 SER A O 1
ATOM 3244 N N . MET A 1 395 ? -10.972 -6.459 31.918 1.00 84.62 395 MET A N 1
ATOM 3245 C CA . MET A 1 395 ? -11.206 -6.990 30.566 1.00 84.62 395 MET A CA 1
ATOM 3246 C C . MET A 1 395 ? -12.040 -6.050 29.682 1.00 84.62 395 MET A C 1
ATOM 3248 O O . MET A 1 395 ? -12.035 -6.228 28.465 1.00 84.62 395 MET A O 1
ATOM 3252 N N . LYS A 1 396 ? -12.688 -5.011 30.232 1.00 87.62 396 LYS A N 1
ATOM 3253 C CA . LYS A 1 396 ? -13.540 -4.064 29.482 1.00 87.62 396 LYS A CA 1
ATOM 3254 C C . LYS A 1 396 ? -12.863 -3.463 28.251 1.00 87.62 396 LYS A C 1
ATOM 3256 O O . LYS A 1 396 ? -13.472 -3.270 27.204 1.00 87.62 396 LYS A O 1
ATOM 3261 N N . ILE A 1 397 ? -11.564 -3.188 28.342 1.00 85.44 397 ILE A N 1
ATOM 3262 C CA . ILE A 1 397 ? -10.783 -2.639 27.224 1.00 85.44 397 ILE A CA 1
ATOM 3263 C C . ILE A 1 397 ? -10.699 -3.581 26.009 1.00 85.44 397 ILE A C 1
ATOM 3265 O O . ILE A 1 397 ? -10.418 -3.115 24.905 1.00 85.44 397 ILE A O 1
ATOM 3269 N N . LEU A 1 398 ? -10.957 -4.879 26.194 1.00 84.75 398 LEU A N 1
ATOM 3270 C CA . LEU A 1 398 ? -10.971 -5.892 25.139 1.00 84.75 398 LEU A CA 1
ATOM 3271 C C . LEU A 1 398 ? -12.326 -5.998 24.432 1.00 84.75 398 LEU A C 1
ATOM 3273 O O . LEU A 1 398 ? -12.380 -6.574 23.349 1.00 84.75 398 LEU A O 1
ATOM 3277 N N . GLU A 1 399 ? -13.398 -5.408 24.970 1.00 88.06 399 GLU A N 1
ATOM 3278 C CA . GLU A 1 399 ? -14.751 -5.469 24.385 1.00 88.06 399 GLU A CA 1
ATOM 3279 C C . GLU A 1 399 ? -14.811 -4.853 22.980 1.00 88.06 399 GLU A C 1
ATOM 3281 O O . GLU A 1 399 ? -15.573 -5.296 22.126 1.00 88.06 399 GLU A O 1
ATOM 3286 N N . ARG A 1 400 ? -13.928 -3.888 22.683 1.00 83.12 400 ARG A N 1
ATOM 3287 C CA . ARG A 1 400 ? -13.778 -3.320 21.330 1.00 83.12 400 ARG A CA 1
ATOM 3288 C C . ARG A 1 400 ? -13.318 -4.346 20.288 1.00 83.12 400 ARG A C 1
ATOM 3290 O O . ARG A 1 400 ? -13.590 -4.174 19.097 1.00 83.12 400 ARG A O 1
ATOM 3297 N N . SER A 1 401 ? -12.582 -5.366 20.723 1.00 77.56 401 SER A N 1
ATOM 3298 C CA . SER A 1 401 ? -12.079 -6.451 19.876 1.00 77.56 401 SER A CA 1
ATOM 3299 C C . SER A 1 401 ? -12.944 -7.707 19.977 1.00 77.56 401 SER A C 1
ATOM 3301 O O . SER A 1 401 ? -13.112 -8.403 18.979 1.00 77.56 401 SER A O 1
ATOM 3303 N N . VAL A 1 402 ? -13.507 -7.988 21.156 1.00 85.44 402 VAL A N 1
ATOM 3304 C CA . VAL A 1 402 ? -14.372 -9.142 21.432 1.00 85.44 402 VAL A CA 1
ATOM 3305 C C . VAL A 1 402 ? -15.633 -8.671 22.171 1.00 85.44 402 VAL A C 1
ATOM 3307 O O . VAL A 1 402 ? -15.672 -8.715 23.402 1.00 85.44 402 VAL A O 1
ATOM 3310 N N . PRO A 1 403 ? -16.679 -8.235 21.442 1.00 85.88 403 PRO A N 1
ATOM 3311 C CA . PRO A 1 403 ? -17.894 -7.676 22.046 1.00 85.88 403 PRO A CA 1
ATOM 3312 C C . PRO A 1 403 ? -18.635 -8.646 22.972 1.00 85.88 403 PRO A C 1
ATOM 3314 O O . PRO A 1 403 ? -19.283 -8.224 23.922 1.00 85.88 403 PRO A O 1
ATOM 3317 N N . ASP A 1 404 ? -18.499 -9.958 22.748 1.00 88.44 404 ASP A N 1
ATOM 3318 C CA . ASP A 1 404 ? -19.166 -10.979 23.567 1.00 88.44 404 ASP A CA 1
ATOM 3319 C C . ASP A 1 404 ? -18.765 -10.930 25.052 1.00 88.44 404 ASP A C 1
ATOM 3321 O O . ASP A 1 404 ? -19.497 -11.452 25.893 1.00 88.44 404 ASP A O 1
ATOM 3325 N N . LEU A 1 405 ? -17.615 -10.324 25.381 1.00 88.50 405 LEU A N 1
ATOM 3326 C CA . LEU A 1 405 ? -17.130 -10.189 26.757 1.00 88.50 405 LEU A CA 1
ATOM 3327 C C . LEU A 1 405 ? -18.049 -9.327 27.631 1.00 88.50 405 LEU A C 1
ATOM 3329 O O . LEU A 1 405 ? -18.196 -9.626 28.816 1.00 88.50 405 LEU A O 1
ATOM 3333 N N . GLU A 1 406 ? -18.717 -8.326 27.052 1.00 91.00 406 GLU A N 1
ATOM 3334 C CA . GLU A 1 406 ? -19.619 -7.419 27.775 1.00 91.00 406 GLU A CA 1
ATOM 3335 C C . GLU A 1 406 ? -20.730 -8.190 28.501 1.00 91.00 406 GLU A C 1
ATOM 3337 O O . GLU A 1 406 ? -20.978 -7.997 29.690 1.00 91.00 406 GLU A O 1
ATOM 3342 N N . LYS A 1 407 ? -21.323 -9.173 27.819 1.00 92.31 407 LYS A N 1
ATOM 3343 C CA . LYS A 1 407 ? -22.374 -10.025 28.382 1.00 92.31 407 LYS A CA 1
ATOM 3344 C C . LYS A 1 407 ? -21.915 -10.792 29.625 1.00 92.31 407 LYS A C 1
ATOM 3346 O O . LYS A 1 407 ? -22.714 -11.004 30.537 1.00 92.31 407 LYS A O 1
ATOM 3351 N N . TYR A 1 408 ? -20.669 -11.264 29.650 1.00 90.50 408 TYR A N 1
ATOM 3352 C CA . TYR A 1 408 ? -20.126 -11.980 30.808 1.00 90.50 408 TYR A CA 1
ATOM 3353 C C . TYR A 1 408 ? -19.805 -11.018 31.950 1.00 90.50 408 TYR A C 1
ATOM 3355 O O . TYR A 1 408 ? -20.114 -11.330 33.100 1.00 90.50 408 TYR A O 1
ATOM 3363 N N . ARG A 1 409 ? -19.262 -9.835 31.633 1.00 90.44 409 ARG A N 1
ATOM 3364 C CA . ARG A 1 409 ? -19.035 -8.764 32.611 1.00 90.44 409 ARG A CA 1
ATOM 3365 C C . ARG A 1 409 ? -20.322 -8.409 33.342 1.00 90.44 409 ARG A C 1
ATOM 3367 O O . ARG A 1 409 ? -20.362 -8.474 34.569 1.00 90.44 409 ARG A O 1
ATOM 3374 N N . ASP A 1 410 ? -21.376 -8.104 32.597 1.00 89.06 410 ASP A N 1
ATOM 3375 C CA . ASP A 1 410 ? -22.637 -7.643 33.176 1.00 89.06 410 ASP A CA 1
ATOM 3376 C C . ASP A 1 410 ? -23.286 -8.730 34.048 1.00 89.06 410 ASP A C 1
ATOM 3378 O O . ASP A 1 410 ? -23.701 -8.457 35.173 1.00 89.06 410 ASP A O 1
ATOM 3382 N N . ARG A 1 411 ? -23.266 -9.997 33.605 1.00 89.19 411 ARG A N 1
ATOM 3383 C CA . ARG A 1 411 ? -23.749 -11.138 34.407 1.00 89.19 411 ARG A CA 1
ATOM 3384 C C . ARG A 1 411 ? -23.003 -11.303 35.725 1.00 89.19 411 ARG A C 1
ATOM 3386 O O . ARG A 1 411 ? -23.634 -11.549 36.751 1.00 89.19 411 ARG A O 1
ATOM 3393 N N . ILE A 1 412 ? -21.675 -11.200 35.695 1.00 89.19 412 ILE A N 1
ATOM 3394 C CA . ILE A 1 412 ? -20.823 -11.324 36.883 1.00 89.19 412 ILE A CA 1
ATOM 3395 C C . ILE A 1 412 ? -21.136 -10.203 37.881 1.00 89.19 412 ILE A C 1
ATOM 3397 O O . ILE A 1 412 ? -21.339 -10.476 39.068 1.00 89.19 412 ILE A O 1
ATOM 3401 N N . LEU A 1 413 ? -21.238 -8.962 37.401 1.00 87.94 413 LEU A N 1
ATOM 3402 C CA . LEU A 1 413 ? -21.575 -7.802 38.227 1.00 87.94 413 LEU A CA 1
ATOM 3403 C C . LEU A 1 413 ? -22.977 -7.920 38.837 1.00 87.94 413 LEU A C 1
ATOM 3405 O O . LEU A 1 413 ? -23.148 -7.715 40.041 1.00 87.94 413 LEU A O 1
ATOM 3409 N N . ASP A 1 414 ? -23.976 -8.292 38.039 1.00 87.50 414 ASP A N 1
ATOM 3410 C CA . ASP A 1 414 ? -25.358 -8.431 38.500 1.00 87.50 414 ASP A CA 1
ATOM 3411 C C . ASP A 1 414 ? -25.518 -9.566 39.514 1.00 87.50 414 ASP A C 1
ATOM 3413 O O . ASP A 1 414 ? -26.210 -9.407 40.525 1.00 87.50 414 ASP A O 1
ATOM 3417 N N . TRP A 1 415 ? -24.838 -10.694 39.293 1.00 87.94 415 TRP A N 1
ATOM 3418 C CA . TRP A 1 415 ? -24.828 -11.813 40.231 1.00 87.94 415 TRP A CA 1
ATOM 3419 C C . TRP A 1 415 ? -24.238 -11.408 41.584 1.00 87.94 415 TRP A C 1
ATOM 3421 O O . TRP A 1 415 ? -24.845 -11.658 42.628 1.00 87.94 415 TRP A O 1
ATOM 3431 N N . PHE A 1 416 ? -23.092 -10.721 41.573 1.00 88.50 416 PHE A N 1
ATOM 3432 C CA . PHE A 1 416 ? -22.470 -10.220 42.794 1.00 88.50 416 PHE A CA 1
ATOM 3433 C C . PHE A 1 416 ? -23.378 -9.240 43.546 1.00 88.50 416 PHE A C 1
ATOM 3435 O O . PHE A 1 416 ? -23.578 -9.389 44.753 1.00 88.50 416 PHE A O 1
ATOM 3442 N N . ARG A 1 417 ? -23.978 -8.272 42.839 1.00 86.19 417 ARG A N 1
ATOM 3443 C CA . ARG A 1 417 ? -24.912 -7.299 43.431 1.00 86.19 417 ARG A CA 1
ATOM 3444 C C . ARG A 1 417 ? -26.103 -7.981 44.087 1.00 86.19 417 ARG A C 1
ATOM 3446 O O . ARG A 1 417 ? -26.461 -7.634 45.211 1.00 86.19 417 ARG A O 1
ATOM 3453 N N . LYS A 1 418 ? -26.703 -8.954 43.398 1.00 86.25 418 LYS A N 1
ATOM 3454 C CA . LYS A 1 418 ? -27.850 -9.709 43.907 1.00 86.25 418 LYS A CA 1
ATOM 3455 C C . LYS A 1 418 ? -27.506 -10.420 45.213 1.00 86.25 418 LYS A C 1
ATOM 3457 O O . LYS A 1 418 ? -28.226 -10.280 46.196 1.00 86.25 418 LYS A O 1
ATOM 3462 N N . ILE A 1 419 ? -26.388 -11.138 45.240 1.00 84.94 419 ILE A N 1
ATOM 3463 C CA . ILE A 1 419 ? -25.988 -11.899 46.422 1.00 84.94 419 ILE A CA 1
ATOM 3464 C C . ILE A 1 419 ? -25.586 -10.979 47.583 1.00 84.94 419 ILE A C 1
ATOM 3466 O O . ILE A 1 419 ? -25.950 -11.235 48.732 1.00 84.94 419 ILE A O 1
ATOM 3470 N N . ALA A 1 420 ? -24.878 -9.880 47.306 1.00 84.75 420 ALA A N 1
ATOM 3471 C CA . ALA A 1 420 ? -24.562 -8.885 48.326 1.00 84.75 420 ALA A CA 1
ATOM 3472 C C . ALA A 1 420 ? -25.841 -8.306 48.954 1.00 84.75 420 ALA A C 1
ATOM 3474 O O . ALA A 1 420 ? -25.929 -8.220 50.179 1.00 84.75 420 ALA A O 1
ATOM 3475 N N . GLN A 1 421 ? -26.853 -7.991 48.138 1.00 84.25 421 GLN A N 1
ATOM 3476 C CA . GLN A 1 421 ? -28.155 -7.521 48.615 1.00 84.25 421 GLN A CA 1
ATOM 3477 C C . GLN A 1 421 ? -28.844 -8.547 49.525 1.00 84.25 421 GLN A C 1
ATOM 3479 O O . GLN A 1 421 ? -29.306 -8.178 50.601 1.00 84.25 421 GLN A O 1
ATOM 3484 N N . GLU A 1 422 ? -28.870 -9.826 49.141 1.00 84.56 422 GLU A N 1
ATOM 3485 C CA . GLU A 1 422 ? -29.454 -10.898 49.962 1.00 84.56 422 GLU A CA 1
ATOM 3486 C C . GLU A 1 422 ? -28.766 -11.003 51.338 1.00 84.56 422 GLU A C 1
ATOM 3488 O O . GLU A 1 422 ? -29.429 -11.163 52.370 1.00 84.56 422 GLU A O 1
ATOM 3493 N N . ALA A 1 423 ? -27.437 -10.850 51.383 1.00 85.06 423 ALA A N 1
ATOM 3494 C CA . ALA A 1 423 ? -26.680 -10.830 52.632 1.00 85.06 423 ALA A CA 1
ATOM 3495 C C . ALA A 1 423 ? -27.016 -9.601 53.496 1.00 85.06 423 ALA A C 1
ATOM 3497 O O . ALA A 1 423 ? -27.228 -9.745 54.705 1.00 85.06 423 ALA A O 1
ATOM 3498 N N . PHE A 1 424 ? -27.118 -8.410 52.899 1.00 84.81 424 PHE A N 1
ATOM 3499 C CA . PHE A 1 424 ? -27.502 -7.192 53.618 1.00 84.81 424 PHE A CA 1
ATOM 3500 C C . PHE A 1 424 ? -28.924 -7.267 54.170 1.00 84.81 424 PHE A C 1
ATOM 3502 O O . PHE A 1 424 ? -29.134 -6.952 55.342 1.00 84.81 424 PHE A O 1
ATOM 3509 N N . ASP A 1 425 ? -29.879 -7.770 53.389 1.00 82.06 425 ASP A N 1
ATOM 3510 C CA . ASP A 1 425 ? -31.256 -7.978 53.841 1.00 82.06 425 ASP A CA 1
ATOM 3511 C C . ASP A 1 425 ? -31.289 -8.927 55.054 1.00 82.06 425 ASP A C 1
ATOM 3513 O O . ASP A 1 425 ? -31.973 -8.666 56.048 1.00 82.06 425 ASP A O 1
ATOM 3517 N N . SER A 1 426 ? -30.475 -9.991 55.039 1.00 83.12 426 SER A N 1
ATOM 3518 C CA . SER A 1 426 ? -30.331 -10.901 56.181 1.00 83.12 426 SER A CA 1
ATOM 3519 C C . SER A 1 426 ? -29.743 -10.218 57.424 1.00 83.12 426 SER A C 1
ATOM 3521 O O . SER A 1 426 ? -30.190 -10.501 58.542 1.00 83.12 426 SER A O 1
ATOM 3523 N N . ILE A 1 427 ? -28.749 -9.336 57.268 1.00 82.00 427 ILE A N 1
ATOM 3524 C CA . ILE A 1 427 ? -28.177 -8.558 58.381 1.00 82.00 427 ILE A CA 1
ATOM 3525 C C . ILE A 1 427 ? -29.247 -7.629 58.955 1.00 82.00 427 ILE A C 1
ATOM 3527 O O . ILE A 1 427 ? -29.507 -7.669 60.159 1.00 82.00 427 ILE A O 1
ATOM 3531 N N . GLN A 1 428 ? -29.916 -6.850 58.104 1.00 78.81 428 GLN A N 1
ATOM 3532 C CA . GLN A 1 428 ? -30.941 -5.902 58.532 1.00 78.81 428 GLN A CA 1
ATOM 3533 C C . GLN A 1 428 ? -32.090 -6.600 59.266 1.00 78.81 428 GLN A C 1
ATOM 3535 O O . GLN A 1 428 ? -32.527 -6.121 60.308 1.00 78.81 428 GLN A O 1
ATOM 3540 N N . LYS A 1 429 ? -32.532 -7.771 58.791 1.00 77.12 429 LYS A N 1
ATOM 3541 C CA . LYS A 1 429 ? -33.552 -8.583 59.470 1.00 77.12 429 LYS A CA 1
ATOM 3542 C C . LYS A 1 429 ? -33.104 -9.075 60.851 1.00 77.12 429 LYS A C 1
ATOM 3544 O O . LYS A 1 429 ? -33.928 -9.191 61.756 1.00 77.12 429 LYS A O 1
ATOM 3549 N N . THR A 1 430 ? -31.820 -9.397 61.006 1.00 78.06 430 THR A N 1
ATOM 3550 C CA . THR A 1 430 ? -31.258 -9.961 62.246 1.00 78.06 430 THR A CA 1
ATOM 3551 C C . THR A 1 430 ? -31.013 -8.894 63.312 1.00 78.06 430 THR A C 1
ATOM 3553 O O . THR A 1 430 ? -31.249 -9.148 64.490 1.00 78.06 430 THR A O 1
ATOM 3556 N N . PHE A 1 431 ? -30.562 -7.706 62.906 1.00 75.19 431 PHE A N 1
ATOM 3557 C CA . PHE A 1 431 ? -30.159 -6.613 63.798 1.00 75.19 431 PHE A CA 1
ATOM 3558 C C . PHE A 1 431 ? -31.119 -5.420 63.739 1.00 75.19 431 PHE A C 1
ATOM 3560 O O . PHE A 1 431 ? -30.709 -4.273 63.909 1.00 75.19 431 PHE A O 1
ATOM 3567 N N . ASN A 1 432 ? -32.407 -5.660 63.483 1.00 69.06 432 ASN A N 1
ATOM 3568 C CA . ASN A 1 432 ? -33.379 -4.576 63.495 1.00 69.06 432 ASN A CA 1
ATOM 3569 C C . ASN A 1 432 ? -33.748 -4.176 64.930 1.00 69.06 432 ASN A C 1
ATOM 3571 O O . ASN A 1 432 ? -34.145 -5.014 65.736 1.00 69.06 432 ASN A O 1
ATOM 3575 N N . LEU A 1 433 ? -33.675 -2.876 65.219 1.00 63.91 433 LEU A N 1
ATOM 3576 C CA . LEU A 1 433 ? -34.155 -2.282 66.469 1.00 63.91 433 LEU A CA 1
ATOM 3577 C C . LEU A 1 433 ? -35.676 -2.098 66.502 1.00 63.91 433 LEU A C 1
ATOM 3579 O O . LEU A 1 433 ? -36.252 -1.878 67.559 1.00 63.91 433 LEU A O 1
ATOM 3583 N N . GLN A 1 434 ? -36.343 -2.148 65.352 1.00 61.44 434 GLN A N 1
ATOM 3584 C CA . GLN A 1 434 ? -37.799 -2.050 65.274 1.00 61.44 434 GLN A CA 1
ATOM 3585 C C . GLN A 1 434 ? -38.413 -3.452 65.407 1.00 61.44 434 GLN A C 1
ATOM 3587 O O . GLN A 1 434 ? -37.793 -4.435 64.999 1.00 61.44 434 GLN A O 1
ATOM 3592 N N . GLY A 1 435 ? -39.634 -3.561 65.946 1.00 58.97 435 GLY A N 1
ATOM 3593 C CA . GLY A 1 435 ? -40.339 -4.847 66.028 1.00 58.97 435 GLY A CA 1
ATOM 3594 C C . GLY A 1 435 ? -40.367 -5.563 64.670 1.00 58.97 435 GLY A C 1
ATOM 3595 O O . GLY A 1 435 ? -40.372 -4.904 63.623 1.00 58.97 435 GLY A O 1
ATOM 3596 N N . ARG A 1 436 ? -40.386 -6.908 64.667 1.00 57.16 436 ARG A N 1
ATOM 3597 C CA . ARG A 1 436 ? -40.414 -7.719 63.426 1.00 57.16 436 ARG A CA 1
ATOM 3598 C C . ARG A 1 436 ? -41.485 -7.234 62.443 1.00 57.16 436 ARG A C 1
ATOM 3600 O O . ARG A 1 436 ? -41.250 -7.249 61.236 1.00 57.16 436 ARG A O 1
ATOM 3607 N N . ASP A 1 437 ? -42.600 -6.726 62.955 1.00 60.50 437 ASP A N 1
ATOM 3608 C CA . ASP A 1 437 ? -43.696 -6.191 62.152 1.00 60.50 437 ASP A CA 1
ATOM 3609 C C . ASP A 1 437 ? -43.294 -4.930 61.374 1.00 60.50 437 ASP A C 1
ATOM 3611 O O . ASP A 1 437 ? -43.581 -4.842 60.187 1.00 60.50 437 ASP A O 1
ATOM 3615 N N . VAL A 1 438 ? -42.533 -3.997 61.960 1.00 65.06 438 VAL A N 1
ATOM 3616 C CA . VAL A 1 438 ? -42.093 -2.759 61.281 1.00 65.06 438 VAL A CA 1
ATOM 3617 C C . VAL A 1 438 ? -41.050 -3.044 60.199 1.00 65.06 438 VAL A C 1
ATOM 3619 O O . VAL A 1 438 ? -41.108 -2.447 59.126 1.00 65.06 438 VAL A O 1
ATOM 3622 N N . TYR A 1 439 ? -40.136 -3.995 60.434 1.00 62.94 439 TYR A N 1
ATOM 3623 C CA . TYR A 1 439 ? -39.224 -4.477 59.386 1.00 62.94 439 TYR A CA 1
ATOM 3624 C C . TYR A 1 439 ? -39.995 -5.033 58.191 1.00 62.94 439 TYR A C 1
ATOM 3626 O O . TYR A 1 439 ? -39.772 -4.643 57.047 1.00 62.94 439 TYR A O 1
ATOM 3634 N N . THR A 1 440 ? -40.935 -5.933 58.481 1.00 68.38 440 THR A N 1
ATOM 3635 C CA . THR A 1 440 ? -41.754 -6.597 57.467 1.00 68.38 440 THR A CA 1
ATOM 3636 C C . THR A 1 440 ? -42.592 -5.568 56.708 1.00 68.38 440 THR A C 1
ATOM 3638 O O . THR A 1 440 ? -42.706 -5.649 55.490 1.00 68.38 440 THR A O 1
ATOM 3641 N N . LEU A 1 441 ? -43.104 -4.540 57.395 1.00 72.19 441 LEU A N 1
ATOM 3642 C CA . LEU A 1 441 ? -43.800 -3.411 56.777 1.00 72.19 441 LEU A CA 1
ATOM 3643 C C . LEU A 1 441 ? -42.884 -2.583 55.864 1.00 72.19 441 LEU A C 1
ATOM 3645 O O . LEU A 1 441 ? -43.330 -2.190 54.790 1.00 72.19 441 LEU A O 1
ATOM 3649 N N . LYS A 1 442 ? -41.619 -2.346 56.238 1.00 70.94 442 LYS A N 1
ATOM 3650 C CA . LYS A 1 442 ? -40.630 -1.648 55.393 1.00 70.94 442 LYS A CA 1
ATOM 3651 C C . LYS A 1 442 ? -40.229 -2.462 54.161 1.00 70.94 442 LYS A C 1
ATOM 3653 O O . LYS A 1 442 ? -40.150 -1.895 53.076 1.00 70.94 442 LYS A O 1
ATOM 3658 N N . GLN A 1 443 ? -40.037 -3.777 54.293 1.00 71.94 443 GLN A N 1
ATOM 3659 C CA . GLN A 1 443 ? -39.804 -4.663 53.144 1.00 71.94 443 GLN A CA 1
ATOM 3660 C C . GLN A 1 443 ? -41.007 -4.677 52.197 1.00 71.94 443 GLN A C 1
ATOM 3662 O O . GLN A 1 443 ? -40.845 -4.458 51.001 1.00 71.94 443 GLN A O 1
ATOM 3667 N N . GLN A 1 444 ? -42.219 -4.834 52.737 1.00 78.38 444 GLN A N 1
ATOM 3668 C CA . GLN A 1 444 ? -43.454 -4.763 51.952 1.00 78.38 444 GLN A CA 1
ATOM 3669 C C . GLN A 1 444 ? -43.628 -3.396 51.284 1.00 78.38 444 GLN A C 1
ATOM 3671 O O . GLN A 1 444 ? -44.073 -3.328 50.144 1.00 78.38 444 GLN A O 1
ATOM 3676 N N . LEU A 1 445 ? -43.271 -2.300 51.961 1.00 81.44 445 LEU A N 1
ATOM 3677 C CA . LEU A 1 445 ? -43.288 -0.965 51.368 1.00 81.44 445 LEU A CA 1
ATOM 3678 C C . LEU A 1 445 ? -42.315 -0.881 50.184 1.00 81.44 445 LEU A C 1
ATOM 3680 O O . LEU A 1 445 ? -42.715 -0.416 49.122 1.00 81.44 445 LEU A O 1
ATOM 3684 N N . LYS A 1 446 ? -41.086 -1.387 50.340 1.00 76.56 446 LYS A N 1
ATOM 3685 C CA . LYS A 1 446 ? -40.066 -1.418 49.280 1.00 76.56 446 LYS A CA 1
ATOM 3686 C C . LYS A 1 446 ? -40.516 -2.263 48.083 1.00 76.56 446 LYS A C 1
ATOM 3688 O O . LYS A 1 446 ? -40.348 -1.846 46.942 1.00 76.56 446 LYS A O 1
ATOM 3693 N N . GLU A 1 447 ? -41.150 -3.410 48.322 1.00 78.12 447 GLU A N 1
ATOM 3694 C CA . GLU A 1 447 ? -41.759 -4.233 47.267 1.00 78.12 447 GLU A CA 1
ATOM 3695 C C . GLU A 1 447 ? -42.902 -3.504 46.549 1.00 78.12 447 GLU A C 1
ATOM 3697 O O . GLU A 1 447 ? -42.959 -3.512 45.322 1.00 78.12 447 GLU A O 1
ATOM 3702 N N . LEU A 1 448 ? -43.796 -2.835 47.284 1.00 81.88 448 LEU A N 1
ATOM 3703 C CA . LEU A 1 448 ? -44.894 -2.062 46.692 1.00 81.88 448 LEU A CA 1
ATOM 3704 C C . LEU A 1 448 ? -44.378 -0.853 45.897 1.00 81.88 448 LEU A C 1
ATOM 3706 O O . LEU A 1 448 ? -44.915 -0.544 44.833 1.00 81.88 448 LEU A O 1
ATOM 3710 N N . GLU A 1 449 ? -43.327 -0.185 46.373 1.00 75.00 449 GLU A N 1
ATOM 3711 C CA . GLU A 1 449 ? -42.653 0.899 45.656 1.00 75.00 449 GLU A CA 1
ATOM 3712 C C . GLU A 1 449 ? -41.928 0.389 44.404 1.00 75.00 449 GLU A C 1
ATOM 3714 O O . GLU A 1 449 ? -42.021 1.031 43.359 1.00 75.00 449 GLU A O 1
ATOM 3719 N N . ASN A 1 450 ? -41.313 -0.796 44.453 1.00 78.19 450 ASN A N 1
ATOM 3720 C CA . ASN A 1 450 ? -40.754 -1.454 43.270 1.00 78.19 450 ASN A CA 1
ATOM 3721 C C . ASN A 1 450 ? -41.838 -1.799 42.247 1.00 78.19 450 ASN A C 1
ATOM 3723 O O . ASN A 1 450 ? -41.700 -1.424 41.088 1.00 78.19 450 ASN A O 1
ATOM 3727 N N . ILE A 1 451 ? -42.954 -2.407 42.663 1.00 79.56 451 ILE A N 1
ATOM 3728 C CA . ILE A 1 451 ? -44.096 -2.695 41.776 1.00 79.56 451 ILE A CA 1
ATOM 3729 C C . ILE A 1 451 ? -44.638 -1.397 41.159 1.00 79.56 451 ILE A C 1
ATOM 3731 O O . ILE A 1 451 ? -44.992 -1.365 39.982 1.00 79.56 451 ILE A O 1
ATOM 3735 N N . ARG A 1 452 ? -44.681 -0.300 41.925 1.00 79.81 452 ARG A N 1
ATOM 3736 C CA . ARG A 1 452 ? -45.096 1.018 41.425 1.00 79.81 452 ARG A CA 1
ATOM 3737 C C . ARG A 1 452 ? -44.112 1.564 40.392 1.00 79.81 452 ARG A C 1
ATOM 3739 O O . ARG A 1 452 ? -44.547 2.150 39.403 1.00 79.81 452 ARG A O 1
ATOM 3746 N N . ASN A 1 453 ? -42.814 1.407 40.621 1.00 73.19 453 ASN A N 1
ATOM 3747 C CA . ASN A 1 453 ? -41.772 1.871 39.710 1.00 73.19 453 ASN A CA 1
ATOM 3748 C C . ASN A 1 453 ? -41.737 1.031 38.424 1.00 73.19 453 ASN A C 1
ATOM 3750 O O . ASN A 1 453 ? -41.719 1.604 37.338 1.00 73.19 453 ASN A O 1
ATOM 3754 N N . GLU A 1 454 ? -41.843 -0.294 38.534 1.00 76.94 454 GLU A N 1
ATOM 3755 C CA . GLU A 1 454 ? -41.978 -1.218 37.401 1.00 76.94 454 GLU A CA 1
ATOM 3756 C C . GLU A 1 454 ? -43.250 -0.912 36.589 1.00 76.94 454 GLU A C 1
ATOM 3758 O O . GLU A 1 454 ? -43.201 -0.768 35.368 1.00 76.94 454 GLU A O 1
ATOM 3763 N N . TYR A 1 455 ? -44.385 -0.673 37.253 1.00 77.12 455 TYR A N 1
ATOM 3764 C CA . TYR A 1 455 ? -45.611 -0.242 36.578 1.00 77.12 455 TYR A CA 1
ATOM 3765 C C . TYR A 1 455 ? -45.447 1.104 35.854 1.00 77.12 455 TYR A C 1
ATOM 3767 O O . TYR A 1 455 ? -45.904 1.261 34.725 1.00 77.12 455 TYR A O 1
ATOM 3775 N N . LYS A 1 456 ? -44.762 2.080 36.467 1.00 70.56 456 LYS A N 1
ATOM 3776 C CA . LYS A 1 456 ? -44.453 3.361 35.813 1.00 70.56 456 LYS A CA 1
ATOM 3777 C C . LYS A 1 456 ? -43.545 3.182 34.593 1.00 70.56 456 LYS A C 1
ATOM 3779 O O . LYS A 1 456 ? -43.744 3.891 33.611 1.00 70.56 456 LYS A O 1
ATOM 3784 N N . SER A 1 457 ? -42.606 2.233 34.617 1.00 69.06 457 SER A N 1
ATOM 3785 C CA . SER A 1 457 ? -41.778 1.904 33.444 1.00 69.06 457 SER A CA 1
ATOM 3786 C C . SER A 1 457 ? -42.545 1.222 32.307 1.00 69.06 457 SER A C 1
ATOM 3788 O O . SER A 1 457 ? -42.117 1.305 31.162 1.00 69.06 457 SER A O 1
ATOM 3790 N N . LEU A 1 458 ? -43.711 0.623 32.579 1.00 72.25 458 LEU A N 1
ATOM 3791 C CA . LEU A 1 458 ? -44.591 0.058 31.545 1.00 72.25 458 LEU A CA 1
ATOM 3792 C C . LEU A 1 458 ? -45.426 1.120 30.811 1.00 72.25 458 LEU A C 1
ATOM 3794 O O . LEU A 1 458 ? -46.120 0.796 29.844 1.00 72.25 458 LEU A O 1
ATOM 3798 N N . HIS A 1 459 ? -45.388 2.383 31.248 1.00 73.44 459 HIS A N 1
ATOM 3799 C CA . HIS A 1 459 ? -46.070 3.461 30.542 1.00 73.44 459 HIS A CA 1
ATOM 3800 C C . HIS A 1 459 ? -45.428 3.661 29.157 1.00 73.44 459 HIS A C 1
ATOM 3802 O O . HIS A 1 459 ? -44.206 3.809 29.098 1.00 73.44 459 HIS A O 1
ATOM 3808 N N . PRO A 1 460 ? -46.198 3.742 28.053 1.00 75.19 460 PRO A N 1
ATOM 3809 C CA . PRO A 1 460 ? -45.649 3.856 26.697 1.00 75.19 460 PRO A CA 1
ATOM 3810 C C . PRO A 1 460 ? -44.619 4.980 26.545 1.00 75.19 460 PRO A C 1
ATOM 3812 O O . PRO A 1 460 ? -43.563 4.780 25.957 1.00 75.19 460 PRO A O 1
ATOM 3815 N N . ALA A 1 461 ? -44.886 6.136 27.160 1.00 78.69 461 ALA A N 1
ATOM 3816 C CA . ALA A 1 461 ? -43.947 7.256 27.175 1.00 78.69 461 ALA A CA 1
ATOM 3817 C C . ALA A 1 461 ? -42.634 6.933 27.917 1.00 78.69 461 ALA A C 1
ATOM 3819 O O . ALA A 1 461 ? -41.559 7.279 27.439 1.00 78.69 461 ALA A O 1
ATOM 3820 N N . GLN A 1 462 ? -42.698 6.241 29.059 1.00 78.62 462 GLN A N 1
ATOM 3821 C CA . GLN A 1 462 ? -41.511 5.908 29.853 1.00 78.62 462 GLN A CA 1
ATOM 3822 C C . GLN A 1 462 ? -40.693 4.786 29.203 1.00 78.62 462 GLN A C 1
ATOM 3824 O O . GLN A 1 462 ? -39.468 4.857 29.184 1.00 78.62 462 GLN A O 1
ATOM 3829 N N . LYS A 1 463 ? -41.374 3.790 28.624 1.00 78.44 463 LYS A N 1
ATOM 3830 C CA . LYS A 1 463 ? -40.764 2.720 27.834 1.00 78.44 463 LYS A CA 1
ATOM 3831 C C . LYS A 1 463 ? -40.030 3.284 26.620 1.00 78.44 463 LYS A C 1
ATOM 3833 O O . LYS A 1 463 ? -38.870 2.957 26.421 1.00 78.44 463 LYS A O 1
ATOM 3838 N N . TYR A 1 464 ? -40.666 4.193 25.879 1.00 83.94 464 TYR A N 1
ATOM 3839 C CA . TYR A 1 464 ? -40.024 4.895 24.770 1.00 83.94 464 TYR A CA 1
ATOM 3840 C C . TYR A 1 464 ? -38.769 5.649 25.230 1.00 83.94 464 TYR A C 1
ATOM 3842 O O . TYR A 1 464 ? -37.731 5.570 24.585 1.00 83.94 464 TYR A O 1
ATOM 3850 N N . LEU A 1 465 ? -38.827 6.329 26.379 1.00 85.25 465 LEU A N 1
ATOM 3851 C CA . LEU A 1 465 ? -37.669 7.043 26.916 1.00 85.25 465 LEU A CA 1
ATOM 3852 C C . LEU A 1 465 ? -36.506 6.090 27.265 1.00 85.25 465 LEU A C 1
ATOM 3854 O O . LEU A 1 465 ? -35.362 6.381 26.925 1.00 85.25 465 LEU A O 1
ATOM 3858 N N . GLN A 1 466 ? -36.804 4.934 27.871 1.00 80.75 466 GLN A N 1
ATOM 3859 C CA . GLN A 1 466 ? -35.818 3.889 28.181 1.00 80.75 466 GLN A CA 1
ATOM 3860 C C . GLN A 1 466 ? -35.250 3.211 26.926 1.00 80.75 466 GLN A C 1
ATOM 3862 O O . GLN A 1 466 ? -34.058 2.927 26.884 1.00 80.75 466 GLN A O 1
ATOM 3867 N N . GLU A 1 467 ? -36.070 2.985 25.895 1.00 84.00 467 GLU A N 1
ATOM 3868 C CA . GLU A 1 467 ? -35.624 2.498 24.579 1.00 84.00 467 GLU A CA 1
ATOM 3869 C C . GLU A 1 467 ? -34.673 3.488 23.891 1.00 84.00 467 GLU A C 1
ATOM 3871 O O . GLU A 1 467 ? -33.843 3.081 23.083 1.00 84.00 467 GLU A O 1
ATOM 3876 N N . GLN A 1 468 ? -34.775 4.778 24.220 1.00 88.25 468 GLN A N 1
ATOM 3877 C CA . GLN A 1 468 ? -33.833 5.818 23.801 1.00 88.25 468 GLN A CA 1
ATOM 3878 C C . GLN A 1 468 ? -32.686 6.035 24.809 1.00 88.25 468 GLN A C 1
ATOM 3880 O O . GLN A 1 468 ? -31.986 7.036 24.709 1.00 88.25 468 GLN A O 1
ATOM 3885 N N . GLU A 1 469 ? -32.492 5.113 25.761 1.00 87.12 469 GLU A N 1
ATOM 3886 C CA . GLU A 1 469 ? -31.422 5.109 26.776 1.00 87.12 469 GLU A CA 1
ATOM 3887 C C . GLU A 1 469 ? -31.506 6.226 27.835 1.00 87.12 469 GLU A C 1
ATOM 3889 O O . GLU A 1 469 ? -30.544 6.497 28.557 1.00 87.12 469 GLU A O 1
ATOM 3894 N N . TYR A 1 470 ? -32.678 6.841 28.007 1.00 84.81 470 TYR A N 1
ATOM 3895 C CA . TYR A 1 470 ? -32.912 7.849 29.040 1.00 84.81 470 TYR A CA 1
ATOM 3896 C C . TYR A 1 470 ? -33.660 7.265 30.241 1.00 84.81 470 TYR A C 1
ATOM 3898 O O . TYR A 1 470 ? -34.717 6.646 30.118 1.00 84.81 470 TYR A O 1
ATOM 3906 N N . SER A 1 471 ? -33.138 7.520 31.442 1.00 76.06 471 SER A N 1
ATOM 3907 C CA . SER A 1 471 ? -33.757 7.082 32.701 1.00 76.06 471 SER A CA 1
ATOM 3908 C C . SER A 1 471 ? -34.922 7.978 33.141 1.00 76.06 471 SER A C 1
ATOM 3910 O O . SER A 1 471 ? -35.851 7.513 33.808 1.00 76.06 471 SER A O 1
ATOM 3912 N N . SER A 1 472 ? -34.898 9.258 32.756 1.00 82.69 472 SER A N 1
ATOM 3913 C CA . SER A 1 472 ? -35.934 10.241 33.074 1.00 82.69 472 SER A CA 1
ATOM 3914 C C . SER A 1 472 ? -35.994 11.379 32.052 1.00 82.69 472 SER A C 1
ATOM 3916 O O . SER A 1 472 ? -35.024 11.670 31.350 1.00 82.69 472 SER A O 1
ATOM 3918 N N . ILE A 1 473 ? -37.140 12.066 31.999 1.00 85.56 473 ILE A N 1
ATOM 3919 C CA . ILE A 1 473 ? -37.313 13.261 31.161 1.00 85.56 473 ILE A CA 1
ATOM 3920 C C . ILE A 1 473 ? -36.375 14.400 31.585 1.00 85.56 473 ILE A C 1
ATOM 3922 O O . ILE A 1 473 ? -35.948 15.189 30.747 1.00 85.56 473 ILE A O 1
ATOM 3926 N N . ASP A 1 474 ? -36.006 14.459 32.866 1.00 85.56 474 ASP A N 1
ATOM 3927 C CA . ASP A 1 474 ? -35.063 15.448 33.390 1.00 85.56 474 ASP A CA 1
ATOM 3928 C C . ASP A 1 474 ? -33.647 15.198 32.866 1.00 85.56 474 ASP A C 1
ATOM 3930 O O . ASP A 1 474 ? -32.948 16.152 32.529 1.00 85.56 474 ASP A O 1
ATOM 3934 N N . GLN A 1 475 ? -33.246 13.929 32.713 1.00 87.06 475 GLN A N 1
ATOM 3935 C CA . GLN A 1 475 ? -31.973 13.570 32.087 1.00 87.06 475 GLN A CA 1
ATOM 3936 C C . GLN A 1 475 ? -31.933 14.026 30.623 1.00 87.06 475 GLN A C 1
ATOM 3938 O O . GLN A 1 475 ? -30.971 14.673 30.214 1.00 87.06 475 GLN A O 1
ATOM 3943 N N . LEU A 1 476 ? -32.997 13.755 29.857 1.00 90.12 476 LEU A N 1
ATOM 3944 C CA . LEU A 1 476 ? -33.113 14.212 28.469 1.00 90.12 476 LEU A CA 1
ATOM 3945 C C . LEU A 1 476 ? -33.077 15.746 28.380 1.00 90.12 476 LEU A C 1
ATOM 3947 O O . LEU A 1 476 ? -32.359 16.305 27.555 1.00 90.12 476 LEU A O 1
ATOM 3951 N N . ASN A 1 477 ? -33.813 16.443 29.250 1.00 89.12 477 ASN A N 1
ATOM 3952 C CA . ASN A 1 477 ? -33.822 17.906 29.287 1.00 89.12 477 ASN A CA 1
ATOM 3953 C C . ASN A 1 477 ? -32.451 18.484 29.662 1.00 89.12 477 ASN A C 1
ATOM 3955 O O . ASN A 1 477 ? -32.036 19.482 29.077 1.00 89.12 477 ASN A O 1
ATOM 3959 N N . SER A 1 478 ? -31.737 17.855 30.598 1.00 90.12 478 SER A N 1
ATOM 3960 C CA . SER A 1 478 ? -30.389 18.270 30.984 1.00 90.12 478 SER A CA 1
ATOM 3961 C C . SER A 1 478 ? -29.392 18.091 29.840 1.00 90.12 478 SER A C 1
ATOM 3963 O O . SER A 1 478 ? -28.551 18.966 29.640 1.00 90.12 478 SER A O 1
ATOM 3965 N N . GLU A 1 479 ? -29.495 17.005 29.068 1.00 92.50 479 GLU A N 1
ATOM 3966 C CA . GLU A 1 479 ? -28.648 16.794 27.891 1.00 92.50 479 GLU A CA 1
ATOM 3967 C C . GLU A 1 479 ? -28.974 17.789 26.772 1.00 92.50 479 GLU A C 1
ATOM 3969 O O . GLU A 1 479 ? -28.062 18.375 26.191 1.00 92.50 479 GLU A O 1
ATOM 3974 N N . ILE A 1 480 ? -30.260 18.064 26.522 1.00 90.31 480 ILE A N 1
ATOM 3975 C CA . ILE A 1 480 ? -30.679 19.127 25.596 1.00 90.31 480 ILE A CA 1
ATOM 3976 C C . ILE A 1 480 ? -30.072 20.469 26.021 1.00 90.31 480 ILE A C 1
ATOM 3978 O O . ILE A 1 480 ? -29.533 21.193 25.183 1.00 90.31 480 ILE A O 1
ATOM 3982 N N . GLU A 1 481 ? -30.123 20.811 27.311 1.00 92.94 481 GLU A N 1
ATOM 3983 C CA . GLU A 1 481 ? -29.564 22.064 27.821 1.00 92.94 481 GLU A CA 1
ATOM 3984 C C . GLU A 1 481 ? -28.034 22.123 27.665 1.00 92.94 481 GLU A C 1
ATOM 3986 O O . GLU A 1 481 ? -27.496 23.158 27.261 1.00 92.94 481 GLU A O 1
ATOM 3991 N N . ASP A 1 482 ? -27.327 21.024 27.933 1.00 93.12 482 ASP A N 1
ATOM 3992 C CA . ASP A 1 482 ? -25.872 20.933 27.766 1.00 93.12 482 ASP A CA 1
ATOM 3993 C C . ASP A 1 482 ? -25.452 21.064 26.293 1.00 93.12 482 ASP A C 1
ATOM 3995 O O . ASP A 1 482 ? -24.584 21.876 25.958 1.00 93.12 482 ASP A O 1
ATOM 3999 N N . VAL A 1 483 ? -26.122 20.346 25.386 1.00 91.50 483 VAL A N 1
ATOM 4000 C CA . VAL A 1 483 ? -25.884 20.445 23.936 1.00 91.50 483 VAL A CA 1
ATOM 4001 C C . VAL A 1 483 ? -26.213 21.850 23.428 1.00 91.50 483 VAL A C 1
ATOM 4003 O O . VAL A 1 483 ? -25.442 22.416 22.655 1.00 91.50 483 VAL A O 1
ATOM 4006 N N . THR A 1 484 ? -27.287 22.474 23.923 1.00 90.81 484 THR A N 1
ATOM 4007 C CA . THR A 1 484 ? -27.637 23.867 23.594 1.00 90.81 484 THR A CA 1
ATOM 4008 C C . THR A 1 484 ? -26.540 24.839 24.035 1.00 90.81 484 THR A C 1
ATOM 4010 O O . THR A 1 484 ? -26.159 25.737 23.279 1.00 90.81 484 THR A O 1
ATOM 4013 N N . LYS A 1 485 ? -25.992 24.667 25.247 1.00 92.25 485 LYS A N 1
ATOM 4014 C CA . LYS A 1 485 ? -24.880 25.488 25.757 1.00 92.25 485 LYS A CA 1
ATOM 4015 C C . LYS A 1 485 ? -23.619 25.316 24.910 1.00 92.25 485 LYS A C 1
ATOM 4017 O O . LYS A 1 485 ? -22.980 26.315 24.584 1.00 92.25 485 LYS A O 1
ATOM 4022 N N . LYS A 1 486 ? -23.284 24.082 24.520 1.00 91.00 486 LYS A N 1
ATOM 4023 C CA . LYS A 1 486 ? -22.133 23.774 23.653 1.00 91.00 486 LYS A CA 1
ATOM 4024 C C . LYS A 1 486 ? -22.287 24.372 22.256 1.00 91.00 486 LYS A C 1
ATOM 4026 O O . LYS A 1 486 ? -21.369 25.041 21.789 1.00 91.00 486 LYS A O 1
ATOM 4031 N N . LEU A 1 487 ? -23.461 24.226 21.641 1.00 91.69 487 LEU A N 1
ATOM 4032 C CA . LEU A 1 487 ? -23.774 24.824 20.341 1.00 91.69 487 LEU A CA 1
ATOM 4033 C C . LEU A 1 487 ? -23.659 26.353 20.387 1.00 91.69 487 LEU A C 1
ATOM 4035 O O . LEU A 1 487 ? -23.083 26.966 19.490 1.00 91.69 487 LEU A O 1
ATOM 4039 N N . LYS A 1 488 ? -24.161 26.981 21.456 1.00 91.94 488 LYS A N 1
ATOM 4040 C CA . LYS A 1 488 ? -24.022 28.427 21.653 1.00 91.94 488 LYS A CA 1
ATOM 4041 C C . LYS A 1 488 ? -22.555 28.843 21.786 1.00 91.94 488 LYS A C 1
ATOM 4043 O O . LYS A 1 488 ? -22.138 29.781 21.117 1.00 91.94 488 LYS A O 1
ATOM 4048 N N . ALA A 1 489 ? -21.769 28.126 22.588 1.00 91.38 489 ALA A N 1
ATOM 4049 C CA . ALA A 1 489 ? -20.348 28.411 22.760 1.00 91.38 489 ALA A CA 1
ATOM 4050 C C . ALA A 1 489 ? -19.554 28.287 21.447 1.00 91.38 489 ALA A C 1
ATOM 4052 O O . ALA A 1 489 ? -18.676 29.109 21.191 1.00 91.38 489 ALA A O 1
ATOM 4053 N N . ASP A 1 490 ? -19.852 27.296 20.605 1.00 90.12 490 ASP A N 1
ATOM 4054 C CA . ASP A 1 490 ? -19.177 27.134 19.313 1.00 90.12 490 ASP A CA 1
ATOM 4055 C C . ASP A 1 490 ? -19.620 28.182 18.280 1.00 90.12 490 ASP A C 1
ATOM 4057 O O . ASP A 1 490 ? -18.773 28.714 17.560 1.00 90.12 490 ASP A O 1
ATOM 4061 N N . ASN A 1 491 ? -20.892 28.592 18.285 1.00 90.12 491 ASN A N 1
ATOM 4062 C CA . ASN A 1 491 ? -21.353 29.743 17.500 1.00 90.12 491 ASN A CA 1
ATOM 4063 C C . ASN A 1 491 ? -20.670 31.050 17.939 1.00 90.12 491 ASN A C 1
ATOM 4065 O O . ASN A 1 491 ? -20.254 31.849 17.096 1.00 90.12 491 ASN A O 1
ATOM 4069 N N . ASP A 1 492 ? -20.508 31.266 19.246 1.00 90.75 492 ASP A N 1
ATOM 4070 C CA . ASP A 1 492 ? -19.804 32.435 19.782 1.00 90.75 492 ASP A CA 1
ATOM 4071 C C . ASP A 1 492 ? -18.316 32.416 19.377 1.00 90.75 492 ASP A C 1
ATOM 4073 O O . ASP A 1 492 ? -17.760 33.448 18.987 1.00 90.75 492 ASP A O 1
ATOM 4077 N N . LYS A 1 493 ? -17.673 31.236 19.376 1.00 90.25 493 LYS A N 1
ATOM 4078 C CA . LYS A 1 493 ? -16.307 31.060 18.846 1.00 90.25 493 LYS A CA 1
ATOM 4079 C C . LYS A 1 493 ? -16.230 31.351 17.350 1.00 90.25 493 LYS A C 1
ATOM 4081 O O . LYS A 1 493 ? -15.280 32.007 16.926 1.00 90.25 493 LYS A O 1
ATOM 4086 N N . GLU A 1 494 ? -17.199 30.900 16.553 1.00 89.81 494 GLU A N 1
ATOM 4087 C CA . GLU A 1 494 ? -17.251 31.190 15.116 1.00 89.81 494 GLU A CA 1
ATOM 4088 C C . GLU A 1 494 ? -17.309 32.704 14.865 1.00 89.81 494 GLU A C 1
ATOM 4090 O O . GLU A 1 494 ? -16.559 33.236 14.042 1.00 89.81 494 GLU A O 1
ATOM 4095 N N . GLN A 1 495 ? -18.161 33.418 15.606 1.00 88.56 495 GLN A N 1
ATOM 4096 C CA . GLN A 1 495 ? -18.276 34.876 15.514 1.00 88.56 495 GLN A CA 1
ATOM 4097 C C . GLN A 1 495 ? -16.979 35.577 15.932 1.00 88.56 495 GLN A C 1
ATOM 4099 O O . GLN A 1 495 ? -16.496 36.456 15.214 1.00 88.56 495 GLN A O 1
ATOM 4104 N N . ALA A 1 496 ? -16.366 35.157 17.041 1.00 88.69 496 ALA A N 1
ATOM 4105 C CA . ALA A 1 496 ? -15.082 35.694 17.485 1.00 88.69 496 ALA A CA 1
ATOM 4106 C C . ALA A 1 496 ? -13.971 35.464 16.443 1.00 88.69 496 ALA A C 1
ATOM 4108 O O . ALA A 1 496 ? -13.196 36.376 16.148 1.00 88.69 496 ALA A O 1
ATOM 4109 N N . MET A 1 497 ? -13.926 34.281 15.820 1.00 87.62 497 MET A N 1
ATOM 4110 C CA . MET A 1 497 ? -12.971 33.980 14.749 1.00 87.62 497 MET A CA 1
ATOM 4111 C C . MET A 1 497 ? -13.212 34.825 13.496 1.00 87.62 497 MET A C 1
ATOM 4113 O O . MET A 1 497 ? -12.246 35.314 12.910 1.00 87.62 497 MET A O 1
ATOM 4117 N N . LYS A 1 498 ? -14.471 35.043 13.089 1.00 87.44 498 LYS A N 1
ATOM 4118 C CA . LYS A 1 498 ? -14.813 35.931 11.961 1.00 87.44 498 LYS A CA 1
ATOM 4119 C C . LYS A 1 498 ? -14.300 37.351 12.187 1.00 87.44 498 LYS A C 1
ATOM 4121 O O . LYS A 1 498 ? -13.760 37.961 11.262 1.00 87.44 498 LYS A O 1
ATOM 4126 N N . ILE A 1 499 ? -14.454 37.863 13.408 1.00 88.94 499 ILE A N 1
ATOM 4127 C CA . ILE A 1 499 ? -13.960 39.188 13.796 1.00 88.94 499 ILE A CA 1
ATOM 4128 C C . ILE A 1 499 ? -12.428 39.215 13.744 1.00 88.94 499 ILE A C 1
ATOM 4130 O O . ILE A 1 499 ? -11.874 40.054 13.034 1.00 88.94 499 ILE A O 1
ATOM 4134 N N . ASN A 1 500 ? -11.747 38.259 14.388 1.00 89.19 500 ASN A N 1
ATOM 4135 C CA . ASN A 1 500 ? -10.282 38.225 14.415 1.00 89.19 500 ASN A CA 1
ATOM 4136 C C . ASN A 1 500 ? -9.674 38.095 13.006 1.00 89.19 500 ASN A C 1
ATOM 4138 O O . ASN A 1 500 ? -8.763 38.838 12.646 1.00 89.19 500 ASN A O 1
ATOM 4142 N N . ARG A 1 501 ? -10.241 37.233 12.149 1.00 88.62 501 ARG A N 1
ATOM 4143 C CA . ARG A 1 501 ? -9.827 37.111 10.740 1.00 88.62 501 ARG A CA 1
ATOM 4144 C C . ARG A 1 501 ? -9.927 38.450 10.016 1.00 88.62 501 ARG A C 1
ATOM 4146 O O . ARG A 1 501 ? -9.006 38.842 9.301 1.00 88.62 501 ARG A O 1
ATOM 4153 N N . LYS A 1 502 ? -11.055 39.150 10.170 1.00 89.62 502 LYS A N 1
ATOM 4154 C CA . LYS A 1 502 ? -11.276 40.445 9.517 1.00 89.62 502 LYS A CA 1
ATOM 4155 C C . LYS A 1 502 ? -10.244 41.473 9.977 1.00 89.62 502 LYS A C 1
ATOM 4157 O O . LYS A 1 502 ? -9.752 42.239 9.153 1.00 89.62 502 LYS A O 1
ATOM 4162 N N . GLU A 1 503 ? -9.893 41.477 11.259 1.00 90.81 503 GLU A N 1
ATOM 4163 C CA . GLU A 1 503 ? -8.860 42.356 11.810 1.00 90.81 503 GLU A CA 1
ATOM 4164 C C . GLU A 1 503 ? -7.462 42.031 11.271 1.00 90.81 503 GLU A C 1
ATOM 4166 O O . GLU A 1 503 ? -6.753 42.937 10.831 1.00 90.81 503 GLU A O 1
ATOM 4171 N N . GLU A 1 504 ? -7.069 40.758 11.253 1.00 89.12 504 GLU A N 1
ATOM 4172 C CA . GLU A 1 504 ? -5.760 40.315 10.757 1.00 89.12 504 GLU A CA 1
ATOM 4173 C C . GLU A 1 504 ? -5.592 40.567 9.253 1.00 89.12 504 GLU A C 1
ATOM 4175 O O . GLU A 1 504 ? -4.587 41.141 8.826 1.00 89.12 504 GLU A O 1
ATOM 4180 N N . ILE A 1 505 ? -6.607 40.239 8.446 1.00 89.25 505 ILE A N 1
ATOM 4181 C CA . ILE A 1 505 ? -6.595 40.530 7.007 1.00 89.25 505 ILE A CA 1
ATOM 4182 C C . ILE A 1 505 ? -6.543 42.036 6.766 1.00 89.25 505 ILE A C 1
ATOM 4184 O O . ILE A 1 505 ? -5.780 42.478 5.910 1.00 89.25 505 ILE A O 1
ATOM 4188 N N . ASN A 1 506 ? -7.299 42.839 7.522 1.00 91.38 506 ASN A N 1
ATOM 4189 C CA . ASN A 1 506 ? -7.248 44.294 7.391 1.00 91.38 506 ASN A CA 1
ATOM 4190 C C . ASN A 1 506 ? -5.857 44.851 7.716 1.00 91.38 506 ASN A C 1
ATOM 4192 O O . ASN A 1 506 ? -5.392 45.734 6.997 1.00 91.38 506 ASN A O 1
ATOM 4196 N N . LYS A 1 507 ? -5.160 44.329 8.736 1.00 90.75 507 LYS A N 1
ATOM 4197 C CA . LYS A 1 507 ? -3.773 44.732 9.040 1.00 90.75 507 LYS A CA 1
ATOM 4198 C C . LYS A 1 507 ? -2.852 44.485 7.842 1.00 90.75 507 LYS A C 1
ATOM 4200 O O . LYS A 1 507 ? -2.136 45.396 7.430 1.00 90.75 507 LYS A O 1
ATOM 4205 N N . LEU A 1 508 ? -2.920 43.300 7.233 1.00 89.62 508 LEU A N 1
ATOM 4206 C CA . LEU A 1 508 ? -2.121 42.976 6.044 1.00 89.62 508 LEU A CA 1
ATOM 4207 C C . LEU A 1 508 ? -2.542 43.798 4.815 1.00 89.62 508 LEU A C 1
ATOM 4209 O O . LEU A 1 508 ? -1.693 44.253 4.053 1.00 89.62 508 LEU A O 1
ATOM 4213 N N . GLN A 1 509 ? -3.840 44.062 4.646 1.00 90.19 509 GLN A N 1
ATOM 4214 C CA . GLN A 1 509 ? -4.374 44.905 3.575 1.00 90.19 509 GLN A CA 1
ATOM 4215 C C . GLN A 1 509 ? -3.843 46.343 3.672 1.00 90.19 509 GLN A C 1
ATOM 4217 O O . GLN A 1 509 ? -3.479 46.929 2.654 1.00 90.19 509 GLN A O 1
ATOM 4222 N N . VAL A 1 510 ? -3.761 46.899 4.885 1.00 90.50 510 VAL A N 1
ATOM 4223 C CA . VAL A 1 510 ? -3.184 48.229 5.140 1.00 90.50 510 VAL A CA 1
ATOM 4224 C C . VAL A 1 510 ? -1.700 48.258 4.768 1.00 90.50 510 VAL A C 1
ATOM 4226 O O . VAL A 1 510 ? -1.256 49.221 4.141 1.00 90.50 510 VAL A O 1
ATOM 4229 N N . ILE A 1 511 ? -0.944 47.200 5.085 1.00 88.62 511 ILE A N 1
ATOM 4230 C CA . ILE A 1 511 ? 0.470 47.074 4.692 1.00 88.62 511 ILE A CA 1
ATOM 4231 C C . ILE A 1 511 ? 0.603 47.052 3.165 1.00 88.62 511 ILE A C 1
ATOM 4233 O O . ILE A 1 511 ? 1.394 47.816 2.610 1.00 88.62 511 ILE A O 1
ATOM 4237 N N . ILE A 1 512 ? -0.218 46.249 2.479 1.00 88.00 512 ILE A N 1
ATOM 4238 C CA . ILE A 1 512 ? -0.238 46.165 1.012 1.00 88.00 512 ILE A CA 1
ATOM 4239 C C . ILE A 1 512 ? -0.574 47.528 0.391 1.00 88.00 512 ILE A C 1
ATOM 4241 O O . ILE A 1 512 ? 0.161 48.012 -0.465 1.00 88.00 512 ILE A O 1
ATOM 4245 N N . GLN A 1 513 ? -1.644 48.193 0.838 1.00 87.12 513 GLN A N 1
ATOM 4246 C CA . GLN A 1 513 ? -2.056 49.500 0.305 1.00 87.12 513 GLN A CA 1
ATOM 4247 C C . GLN A 1 513 ? -0.991 50.580 0.514 1.00 87.12 513 GLN A C 1
ATOM 4249 O O . GLN A 1 513 ? -0.748 51.405 -0.373 1.00 87.12 513 GLN A O 1
ATOM 4254 N N . ARG A 1 514 ? -0.331 50.578 1.675 1.00 87.19 514 ARG A N 1
ATOM 4255 C CA . ARG A 1 514 ? 0.734 51.535 1.978 1.00 87.19 514 ARG A CA 1
ATOM 4256 C C . ARG A 1 514 ? 1.980 51.268 1.138 1.00 87.19 514 ARG A C 1
ATOM 4258 O O . ARG A 1 514 ? 2.554 52.221 0.619 1.00 87.19 514 ARG A O 1
ATOM 4265 N N . TYR A 1 515 ? 2.341 50.002 0.932 1.00 86.19 515 TYR A N 1
ATOM 4266 C CA . TYR A 1 515 ? 3.411 49.608 0.017 1.00 86.19 515 TYR A CA 1
ATOM 4267 C C . TYR A 1 515 ? 3.116 50.027 -1.438 1.00 86.19 515 TYR A C 1
ATOM 4269 O O . TYR A 1 515 ? 3.970 50.628 -2.092 1.00 86.19 515 TYR A O 1
ATOM 4277 N N . MET A 1 516 ? 1.885 49.816 -1.919 1.00 82.81 516 MET A N 1
ATOM 4278 C CA . MET A 1 516 ? 1.432 50.272 -3.244 1.00 82.81 516 MET A CA 1
ATOM 4279 C C . MET A 1 516 ? 1.494 51.804 -3.382 1.00 82.81 516 MET A C 1
ATOM 4281 O O . MET A 1 516 ? 1.972 52.334 -4.377 1.00 82.81 516 MET A O 1
ATOM 4285 N N . SER A 1 517 ? 1.112 52.542 -2.337 1.00 82.56 517 SER A N 1
ATOM 4286 C CA . SER A 1 517 ? 1.192 54.011 -2.332 1.00 82.56 517 SER A CA 1
ATOM 4287 C C . SER A 1 517 ? 2.636 54.539 -2.363 1.00 82.56 517 SER A C 1
ATOM 4289 O O . SER A 1 517 ? 2.887 55.628 -2.882 1.00 82.56 517 SER A O 1
ATOM 4291 N N . ILE A 1 518 ? 3.590 53.808 -1.775 1.00 81.62 518 ILE A N 1
ATOM 4292 C CA . ILE A 1 518 ? 5.024 54.149 -1.800 1.00 81.62 518 ILE A CA 1
ATOM 4293 C C . ILE A 1 518 ? 5.602 53.879 -3.197 1.00 81.62 518 ILE A C 1
ATOM 4295 O O . ILE A 1 518 ? 6.276 54.745 -3.759 1.00 81.62 518 ILE A O 1
ATOM 4299 N N . THR A 1 519 ? 5.278 52.726 -3.786 1.00 75.00 519 THR A N 1
ATOM 4300 C CA . THR A 1 519 ? 5.731 52.334 -5.134 1.00 75.00 519 THR A CA 1
ATOM 4301 C C . THR A 1 519 ? 5.153 53.241 -6.228 1.00 75.00 519 THR A C 1
ATOM 4303 O O . THR A 1 519 ? 5.892 53.687 -7.109 1.00 75.00 519 THR A O 1
ATOM 4306 N N . GLU A 1 520 ? 3.875 53.626 -6.148 1.00 74.31 520 GLU A N 1
ATOM 4307 C CA . GLU A 1 520 ? 3.252 54.569 -7.090 1.00 74.31 520 GLU A CA 1
ATOM 4308 C C . GLU A 1 520 ? 3.903 55.962 -7.035 1.00 74.31 520 GLU A C 1
ATOM 4310 O O . GLU A 1 520 ? 4.298 56.499 -8.076 1.00 74.31 520 GLU A O 1
ATOM 4315 N N . LYS A 1 521 ? 4.140 56.512 -5.833 1.00 68.62 521 LYS A N 1
ATOM 4316 C CA . LYS A 1 521 ? 4.838 57.804 -5.648 1.00 68.62 521 LYS A CA 1
ATOM 4317 C C . LYS A 1 521 ? 6.279 57.794 -6.173 1.00 68.62 521 LYS A C 1
ATOM 4319 O O . LYS A 1 521 ? 6.785 58.834 -6.607 1.00 68.62 521 LYS A O 1
ATOM 4324 N N . ASN A 1 522 ? 6.940 56.638 -6.159 1.00 61.19 522 ASN A N 1
ATOM 4325 C CA . ASN A 1 522 ? 8.274 56.457 -6.733 1.00 61.19 522 ASN A CA 1
ATOM 4326 C C . ASN A 1 522 ? 8.234 56.305 -8.264 1.00 61.19 522 ASN A C 1
ATOM 4328 O O . ASN A 1 522 ? 9.130 56.798 -8.958 1.00 61.19 522 ASN A O 1
ATOM 4332 N N . SER A 1 523 ? 7.172 55.708 -8.812 1.00 54.47 523 SER A N 1
ATOM 4333 C CA . SER A 1 523 ? 6.965 55.578 -10.260 1.00 54.47 523 SER A CA 1
ATOM 4334 C C . SER A 1 523 ? 6.680 56.923 -10.954 1.00 54.47 523 SER A C 1
ATOM 4336 O O . SER A 1 523 ? 7.219 57.181 -12.035 1.00 54.47 523 SER A O 1
ATOM 4338 N N . ASP A 1 524 ? 5.964 57.842 -10.295 1.00 51.28 524 ASP A N 1
ATOM 4339 C CA . ASP A 1 524 ? 5.717 59.197 -10.813 1.00 51.28 524 ASP A CA 1
ATOM 4340 C C . ASP A 1 524 ? 6.975 60.079 -10.778 1.00 51.28 524 ASP A C 1
ATOM 4342 O O . ASP A 1 524 ? 7.250 60.829 -11.722 1.00 51.28 524 ASP A O 1
ATOM 4346 N N . LYS A 1 525 ? 7.838 59.914 -9.765 1.00 50.75 525 LYS A N 1
ATOM 4347 C CA . LYS A 1 525 ? 9.178 60.530 -9.759 1.00 50.75 525 LYS A CA 1
ATOM 4348 C C . LYS A 1 525 ? 10.093 59.959 -10.853 1.00 50.75 525 LYS A C 1
ATOM 4350 O O . LYS A 1 525 ? 10.968 60.676 -11.338 1.00 50.75 525 LYS A O 1
ATOM 4355 N N . SER A 1 526 ? 9.887 58.707 -11.271 1.00 45.28 526 SER A N 1
ATOM 4356 C CA . SER A 1 526 ? 10.631 58.050 -12.358 1.00 45.28 526 SER A CA 1
ATOM 4357 C C . SER A 1 526 ? 10.187 58.520 -13.753 1.00 45.28 526 SER A C 1
ATOM 4359 O O . SER A 1 526 ? 11.029 58.715 -14.634 1.00 45.28 526 SER A O 1
ATOM 4361 N N . ARG A 1 527 ? 8.896 58.833 -13.957 1.00 44.62 527 ARG A N 1
ATOM 4362 C CA . ARG A 1 527 ? 8.424 59.492 -15.194 1.00 44.62 527 ARG A CA 1
ATOM 4363 C C . ARG A 1 527 ? 8.899 60.944 -15.312 1.00 44.62 527 ARG A C 1
ATOM 4365 O O . ARG A 1 527 ? 9.284 61.347 -16.406 1.00 44.62 527 ARG A O 1
ATOM 4372 N N . ALA A 1 528 ? 9.008 61.684 -14.207 1.00 46.31 528 ALA A N 1
ATOM 4373 C CA . ALA A 1 528 ? 9.598 63.030 -14.210 1.00 46.31 528 ALA A CA 1
ATOM 4374 C C . ALA A 1 528 ? 11.128 63.045 -14.451 1.00 46.31 528 ALA A C 1
ATOM 4376 O O . ALA A 1 528 ? 11.684 64.073 -14.833 1.00 46.31 528 ALA A O 1
ATOM 4377 N N . LYS A 1 529 ? 11.823 61.908 -14.282 1.00 45.03 529 LYS A N 1
ATOM 4378 C CA . LYS A 1 529 ? 13.283 61.771 -14.471 1.00 45.03 529 LYS A CA 1
ATOM 4379 C C . LYS A 1 529 ? 13.708 61.020 -15.738 1.00 45.03 529 LYS A C 1
ATOM 4381 O O . LYS A 1 529 ? 14.886 60.714 -15.890 1.00 45.03 529 LYS A O 1
ATOM 4386 N N . LYS A 1 530 ? 12.797 60.779 -16.688 1.00 43.09 530 LYS A N 1
ATOM 4387 C CA . LYS A 1 530 ? 13.126 60.203 -18.009 1.00 43.09 530 LYS A CA 1
ATOM 4388 C C . LYS A 1 530 ? 13.370 61.237 -19.117 1.00 43.09 530 LYS A C 1
ATOM 4390 O O . LYS A 1 530 ? 13.472 60.861 -20.280 1.00 43.09 530 LYS A O 1
ATOM 4395 N N . ALA A 1 531 ? 13.524 62.514 -18.757 1.00 44.88 531 ALA A N 1
ATOM 4396 C CA . ALA A 1 531 ? 13.928 63.576 -19.680 1.00 44.88 531 ALA A CA 1
ATOM 4397 C C . ALA A 1 531 ? 15.427 63.942 -19.616 1.00 44.88 531 ALA A C 1
ATOM 4399 O O . ALA A 1 531 ? 15.879 64.699 -20.469 1.00 44.88 531 ALA A O 1
ATOM 4400 N N . VAL A 1 532 ? 16.231 63.422 -18.673 1.00 44.69 532 VAL A N 1
ATOM 4401 C CA . VAL A 1 532 ? 17.664 63.781 -18.602 1.00 44.69 532 VAL A CA 1
ATOM 4402 C C . VAL A 1 532 ? 18.566 62.588 -18.247 1.00 44.69 532 VAL A C 1
ATOM 4404 O O . VAL A 1 532 ? 18.504 62.047 -17.150 1.00 44.69 532 VAL A O 1
ATOM 4407 N N . ALA A 1 533 ? 19.450 62.280 -19.203 1.00 38.75 533 ALA A N 1
ATOM 4408 C CA . ALA A 1 533 ? 20.776 61.653 -19.091 1.00 38.75 533 ALA A CA 1
ATOM 4409 C C . ALA A 1 533 ? 20.927 60.136 -18.810 1.00 38.75 533 ALA A C 1
ATOM 4411 O O . ALA A 1 533 ? 21.015 59.651 -17.689 1.00 38.75 533 ALA A O 1
ATOM 4412 N N . LYS A 1 534 ? 21.085 59.424 -19.932 1.00 44.38 534 LYS A N 1
ATOM 4413 C CA . LYS A 1 534 ? 22.132 58.444 -20.297 1.00 44.38 534 LYS A CA 1
ATOM 4414 C C . LYS A 1 534 ? 23.403 58.352 -19.400 1.00 44.38 534 LYS A C 1
ATOM 4416 O O . LYS A 1 534 ? 24.067 59.358 -19.185 1.00 44.38 534 LYS A O 1
ATOM 4421 N N . VAL A 1 535 ? 23.811 57.090 -19.154 1.00 38.84 535 VAL A N 1
ATOM 4422 C CA . VAL A 1 535 ? 25.176 56.512 -18.958 1.00 38.84 535 VAL A CA 1
ATOM 4423 C C . VAL A 1 535 ? 25.581 56.033 -17.542 1.00 38.84 535 VAL A C 1
ATOM 4425 O O . VAL A 1 535 ? 25.663 56.801 -16.596 1.00 38.84 535 VAL A O 1
ATOM 4428 N N . ALA A 1 536 ? 25.964 54.744 -17.526 1.00 32.78 536 ALA A N 1
ATOM 4429 C CA . ALA A 1 536 ? 26.832 53.983 -16.611 1.00 32.78 536 ALA A CA 1
ATOM 4430 C C . ALA A 1 536 ? 26.261 53.373 -15.307 1.00 32.78 536 ALA A C 1
ATOM 4432 O O . ALA A 1 536 ? 25.923 54.046 -14.344 1.00 32.78 536 ALA A O 1
ATOM 4433 N N . ALA A 1 537 ? 26.233 52.033 -15.336 1.00 39.59 537 ALA A N 1
ATOM 4434 C CA . ALA A 1 537 ? 26.318 51.032 -14.270 1.00 39.59 537 ALA A CA 1
ATOM 4435 C C . ALA A 1 537 ? 26.379 51.511 -12.805 1.00 39.59 537 ALA A C 1
ATOM 4437 O O . ALA A 1 537 ? 27.348 52.121 -12.374 1.00 39.59 537 ALA A O 1
ATOM 4438 N N . VAL A 1 538 ? 25.383 51.114 -12.013 1.00 38.62 538 VAL A N 1
ATOM 4439 C CA . VAL A 1 538 ? 25.460 50.070 -10.970 1.00 38.62 538 VAL A CA 1
ATOM 4440 C C . VAL A 1 538 ? 24.058 49.997 -10.359 1.00 38.62 538 VAL A C 1
ATOM 4442 O O . VAL A 1 538 ? 23.562 50.931 -9.729 1.00 38.62 538 VAL A O 1
ATOM 4445 N N . PHE A 1 539 ? 23.390 48.873 -10.600 1.00 44.50 539 PHE A N 1
ATOM 4446 C CA . PHE A 1 539 ? 22.177 48.474 -9.900 1.00 44.50 539 PHE A CA 1
ATOM 4447 C C . PHE A 1 539 ? 22.469 48.423 -8.396 1.00 44.50 539 PHE A C 1
ATOM 4449 O O . PHE A 1 539 ? 23.265 47.578 -8.008 1.00 44.50 539 PHE A O 1
ATOM 4456 N N . GLN A 1 540 ? 21.855 49.299 -7.580 1.00 43.59 540 GLN A N 1
ATOM 4457 C CA . GLN A 1 540 ? 21.459 49.006 -6.178 1.00 43.59 540 GLN A CA 1
ATOM 4458 C C . GLN A 1 540 ? 20.855 50.169 -5.360 1.00 43.59 540 GLN A C 1
ATOM 4460 O O . GLN A 1 540 ? 20.524 49.962 -4.197 1.00 43.59 540 GLN A O 1
ATOM 4465 N N . LYS A 1 541 ? 20.630 51.374 -5.902 1.00 45.34 541 LYS A N 1
ATOM 4466 C CA . LYS A 1 541 ? 20.114 52.511 -5.097 1.00 45.34 541 LYS A CA 1
ATOM 4467 C C . LYS A 1 541 ? 18.691 52.985 -5.428 1.00 45.34 541 LYS A C 1
ATOM 4469 O O . LYS A 1 541 ? 18.387 54.162 -5.275 1.00 45.34 541 LYS A O 1
ATOM 4474 N N . GLY A 1 542 ? 17.823 52.066 -5.861 1.00 45.81 542 GLY A N 1
ATOM 4475 C CA . GLY A 1 542 ? 16.416 52.352 -6.193 1.00 45.81 542 GLY A CA 1
ATOM 4476 C C . GLY A 1 542 ? 15.360 51.948 -5.150 1.00 45.81 542 GLY A C 1
ATOM 4477 O O . GLY A 1 542 ? 14.336 52.609 -5.084 1.00 45.81 542 GLY A O 1
ATOM 4478 N N . ASN A 1 543 ? 15.603 50.938 -4.301 1.00 51.97 543 ASN A N 1
ATOM 4479 C CA . ASN A 1 543 ? 14.534 50.295 -3.498 1.00 51.97 543 ASN A CA 1
ATOM 4480 C C . ASN A 1 543 ? 14.736 50.383 -1.968 1.00 51.97 543 ASN A C 1
ATOM 4482 O O . ASN A 1 543 ? 14.298 49.498 -1.234 1.00 51.97 543 ASN A O 1
ATOM 4486 N N . VAL A 1 544 ? 15.446 51.396 -1.452 1.00 58.34 544 VAL A N 1
ATOM 4487 C CA . VAL A 1 544 ? 15.778 51.450 -0.009 1.00 58.34 544 VAL A CA 1
ATOM 4488 C C . VAL A 1 544 ? 14.543 51.730 0.858 1.00 58.34 544 VAL A C 1
ATOM 4490 O O . VAL A 1 544 ? 14.369 51.056 1.866 1.00 58.34 544 VAL A O 1
ATOM 4493 N N . GLU A 1 545 ? 13.652 52.646 0.463 1.00 59.09 545 GLU A N 1
ATOM 4494 C CA . GLU A 1 545 ? 12.433 52.946 1.242 1.00 59.09 545 GLU A CA 1
ATOM 4495 C C . GLU A 1 545 ? 11.399 51.808 1.189 1.00 59.09 545 GLU A C 1
ATOM 4497 O O . GLU A 1 545 ? 10.802 51.471 2.209 1.00 59.09 545 GLU A O 1
ATOM 4502 N N . GLU A 1 546 ? 11.236 51.163 0.030 1.00 62.03 546 GLU A N 1
ATOM 4503 C CA . GLU A 1 546 ? 10.292 50.050 -0.166 1.00 62.03 546 GLU A CA 1
ATOM 4504 C C . GLU A 1 546 ? 10.676 48.820 0.666 1.00 62.03 546 GLU A C 1
ATOM 4506 O O . GLU A 1 546 ? 9.828 48.229 1.336 1.00 62.03 546 GLU A O 1
ATOM 4511 N N . ASN A 1 547 ? 11.968 48.474 0.682 1.00 66.62 547 ASN A N 1
ATOM 4512 C CA . ASN A 1 547 ? 12.476 47.370 1.494 1.00 66.62 547 ASN A CA 1
ATOM 4513 C C . ASN A 1 547 ? 12.597 47.733 2.984 1.00 66.62 547 ASN A C 1
ATOM 4515 O O . ASN A 1 547 ? 12.555 46.831 3.817 1.00 66.62 547 ASN A O 1
ATOM 4519 N N . SER A 1 548 ? 12.752 49.017 3.342 1.00 76.12 548 SER A N 1
ATOM 4520 C CA . SER A 1 548 ? 12.769 49.458 4.748 1.00 76.12 548 SER A CA 1
ATOM 4521 C C . SER A 1 548 ? 11.392 49.313 5.388 1.00 76.12 548 SER A C 1
ATOM 4523 O O . SER A 1 548 ? 11.281 48.715 6.453 1.00 76.12 548 SER A O 1
ATOM 4525 N N . TYR A 1 549 ? 10.335 49.776 4.708 1.00 84.75 549 TYR A N 1
ATOM 4526 C CA . TYR A 1 549 ? 8.969 49.707 5.233 1.00 84.75 549 TYR A CA 1
ATOM 4527 C C . TYR A 1 549 ? 8.512 48.264 5.485 1.00 84.75 549 TYR A C 1
ATOM 4529 O O . TYR A 1 549 ? 7.973 47.965 6.547 1.00 84.75 549 TYR A O 1
ATOM 4537 N N . LEU A 1 550 ? 8.758 47.347 4.542 1.00 84.88 550 LEU A N 1
ATOM 4538 C CA . LEU A 1 550 ? 8.391 45.940 4.724 1.00 84.88 550 LEU A CA 1
ATOM 4539 C C . LEU A 1 550 ? 9.148 45.300 5.893 1.00 84.88 550 LEU A C 1
ATOM 4541 O O . LEU A 1 550 ? 8.525 44.633 6.719 1.00 84.88 550 LEU A O 1
ATOM 4545 N N . LYS A 1 551 ? 10.454 45.577 6.025 1.00 83.75 551 LYS A N 1
ATOM 4546 C CA . LYS A 1 551 ? 11.267 45.075 7.142 1.00 83.75 551 LYS A CA 1
ATOM 4547 C C . LYS A 1 551 ? 10.799 45.608 8.493 1.00 83.75 551 LYS A C 1
ATOM 4549 O O . LYS A 1 551 ? 10.786 44.849 9.455 1.00 83.75 551 LYS A O 1
ATOM 4554 N N . GLU A 1 552 ? 10.374 46.869 8.568 1.00 85.56 552 GLU A N 1
ATOM 4555 C CA . GLU A 1 552 ? 9.762 47.449 9.775 1.00 85.56 552 GLU A CA 1
ATOM 4556 C C . GLU A 1 552 ? 8.452 46.751 10.161 1.00 85.56 552 GLU A C 1
ATOM 4558 O O . GLU A 1 552 ? 8.128 46.662 11.342 1.00 85.56 552 GLU A O 1
ATOM 4563 N N . GLN A 1 553 ? 7.708 46.232 9.180 1.00 87.25 553 GLN A N 1
ATOM 4564 C CA . GLN A 1 553 ? 6.508 45.421 9.409 1.00 87.25 553 GLN A CA 1
ATOM 4565 C C . GLN A 1 553 ? 6.817 43.925 9.619 1.00 87.25 553 GLN A C 1
ATOM 4567 O O . GLN A 1 553 ? 5.889 43.139 9.790 1.00 87.25 553 GLN A O 1
ATOM 4572 N N . GLY A 1 554 ? 8.094 43.525 9.623 1.00 86.88 554 GLY A N 1
ATOM 4573 C CA . GLY A 1 554 ? 8.531 42.143 9.842 1.00 86.88 554 GLY A CA 1
ATOM 4574 C C . GLY A 1 554 ? 8.586 41.260 8.589 1.00 86.88 554 GLY A C 1
ATOM 4575 O O . GLY A 1 554 ? 8.768 40.053 8.723 1.00 86.88 554 GLY A O 1
ATOM 4576 N N . PHE A 1 555 ? 8.465 41.829 7.386 1.00 88.62 555 PHE A N 1
ATOM 4577 C CA . PHE A 1 555 ? 8.470 41.096 6.112 1.00 88.62 555 PHE A CA 1
ATOM 4578 C C . PHE A 1 555 ? 9.702 41.442 5.266 1.00 88.62 555 PHE A C 1
ATOM 4580 O O . PHE A 1 555 ? 10.172 42.580 5.263 1.00 88.62 555 PHE A O 1
ATOM 4587 N N . LEU A 1 556 ? 10.259 40.475 4.530 1.00 84.38 556 LEU A N 1
ATOM 4588 C CA . LEU A 1 556 ? 11.442 40.713 3.694 1.00 84.38 556 LEU A CA 1
ATOM 4589 C C . LEU A 1 556 ? 11.053 41.222 2.305 1.00 84.38 556 LEU A C 1
ATOM 4591 O O . LEU A 1 556 ? 11.803 42.001 1.710 1.00 84.38 556 LEU A O 1
ATOM 4595 N N . LYS A 1 557 ? 9.901 40.781 1.794 1.00 89.38 557 LYS A N 1
ATOM 4596 C CA . LYS A 1 557 ? 9.345 41.128 0.483 1.00 89.38 557 LYS A CA 1
ATOM 4597 C C . LYS A 1 557 ? 7.821 41.238 0.553 1.00 89.38 557 LYS A C 1
ATOM 4599 O O . LYS A 1 557 ? 7.189 40.709 1.461 1.00 89.38 557 LYS A O 1
ATOM 4604 N N . ILE A 1 558 ? 7.222 41.924 -0.423 1.00 86.50 558 ILE A N 1
ATOM 4605 C CA . ILE A 1 558 ? 5.760 42.068 -0.503 1.00 86.50 558 ILE A CA 1
ATOM 4606 C C . ILE A 1 558 ? 5.069 40.718 -0.743 1.00 86.50 558 ILE A C 1
ATOM 4608 O O . ILE A 1 558 ? 3.974 40.494 -0.233 1.00 86.50 558 ILE A O 1
ATOM 4612 N N . ASP A 1 559 ? 5.742 39.802 -1.445 1.00 87.25 559 ASP A N 1
ATOM 4613 C CA . ASP A 1 559 ? 5.281 38.427 -1.644 1.00 87.25 559 ASP A CA 1
ATOM 4614 C C . ASP A 1 559 ? 5.069 37.711 -0.303 1.00 87.25 559 ASP A C 1
ATOM 4616 O O . ASP A 1 559 ? 4.064 37.025 -0.147 1.00 87.25 559 ASP A O 1
ATOM 4620 N N . ASP A 1 560 ? 5.914 37.970 0.703 1.00 86.19 560 ASP A N 1
ATOM 4621 C CA . ASP A 1 560 ? 5.767 37.399 2.049 1.00 86.19 560 ASP A CA 1
ATOM 4622 C C . ASP A 1 560 ? 4.481 37.894 2.742 1.00 86.19 560 ASP A C 1
ATOM 4624 O O . ASP A 1 560 ? 3.864 37.167 3.518 1.00 86.19 560 ASP A O 1
ATOM 4628 N N . VAL A 1 561 ? 4.044 39.130 2.460 1.00 87.38 561 VAL A N 1
ATOM 4629 C CA . VAL A 1 561 ? 2.792 39.703 2.992 1.00 87.38 561 VAL A CA 1
ATOM 4630 C C . VAL A 1 561 ? 1.581 39.061 2.311 1.00 87.38 561 VAL A C 1
ATOM 4632 O O . VAL A 1 561 ? 0.589 38.745 2.973 1.00 87.38 561 VAL A O 1
ATOM 4635 N N . TYR A 1 562 ? 1.658 38.838 0.993 1.00 86.94 562 TYR A N 1
ATOM 4636 C CA . TYR A 1 562 ? 0.631 38.105 0.250 1.00 86.94 562 TYR A CA 1
ATOM 4637 C C . TYR A 1 562 ? 0.547 36.644 0.698 1.00 86.94 562 TYR A C 1
ATOM 4639 O O . TYR A 1 562 ? -0.555 36.128 0.887 1.00 86.94 562 TYR A O 1
ATOM 4647 N N . GLU A 1 563 ? 1.688 35.997 0.927 1.00 87.56 563 GLU A N 1
ATOM 4648 C CA . GLU A 1 563 ? 1.765 34.628 1.426 1.00 87.56 563 GLU A CA 1
ATOM 4649 C C . GLU A 1 563 ? 1.226 34.523 2.858 1.00 87.56 563 GLU A C 1
ATOM 4651 O O . GLU A 1 563 ? 0.413 33.643 3.142 1.00 87.56 563 GLU A O 1
ATOM 4656 N N . ALA A 1 564 ? 1.571 35.461 3.745 1.00 87.19 564 ALA A N 1
ATOM 4657 C CA . ALA A 1 564 ? 1.010 35.528 5.093 1.00 87.19 564 ALA A CA 1
ATOM 4658 C C . ALA A 1 564 ? -0.516 35.712 5.074 1.00 87.19 564 ALA A C 1
ATOM 4660 O O . ALA A 1 564 ? -1.227 35.031 5.814 1.00 87.19 564 ALA A O 1
ATOM 4661 N N . LYS A 1 565 ? -1.035 36.569 4.185 1.00 90.12 565 LYS A N 1
ATOM 4662 C CA . LYS A 1 565 ? -2.481 36.754 3.999 1.00 90.12 565 LYS A CA 1
ATOM 4663 C C . LYS A 1 565 ? -3.154 35.462 3.530 1.00 90.12 565 LYS A C 1
ATOM 4665 O O . LYS A 1 565 ? -4.162 35.062 4.107 1.00 90.12 565 LYS A O 1
ATOM 4670 N N . LEU A 1 566 ? -2.577 34.791 2.532 1.00 88.31 566 LEU A N 1
ATOM 4671 C CA . LEU A 1 566 ? -3.078 33.517 2.013 1.00 88.31 566 LEU A CA 1
ATOM 4672 C C . LEU A 1 566 ? -3.049 32.413 3.085 1.00 88.31 566 LEU A C 1
ATOM 4674 O O . LEU A 1 566 ? -3.968 31.602 3.172 1.00 88.31 566 LEU A O 1
ATOM 4678 N N . ASN A 1 567 ? -2.003 32.380 3.913 1.00 88.12 567 ASN A N 1
ATOM 4679 C CA . ASN A 1 567 ? -1.855 31.404 4.990 1.00 88.12 567 ASN A CA 1
ATOM 4680 C C . ASN A 1 567 ? -2.879 31.621 6.110 1.00 88.12 567 ASN A C 1
ATOM 4682 O O . ASN A 1 567 ? -3.447 30.640 6.585 1.00 88.12 567 ASN A O 1
ATOM 4686 N N . ILE A 1 568 ? -3.175 32.873 6.478 1.00 88.56 568 ILE A N 1
ATOM 4687 C CA . ILE A 1 568 ? -4.250 33.201 7.430 1.00 88.56 568 ILE A CA 1
ATOM 4688 C C . ILE A 1 568 ? -5.611 32.771 6.878 1.00 88.56 568 ILE A C 1
ATOM 4690 O O . ILE A 1 568 ? -6.406 32.196 7.614 1.00 88.56 568 ILE A O 1
ATOM 4694 N N . GLU A 1 569 ? -5.882 32.993 5.588 1.00 87.25 569 GLU A N 1
ATOM 4695 C CA . GLU A 1 569 ? -7.132 32.535 4.967 1.00 87.25 569 GLU A CA 1
ATOM 4696 C C . GLU A 1 569 ? -7.248 31.008 4.971 1.00 87.25 569 GLU A C 1
ATOM 4698 O O . GLU A 1 569 ? -8.268 30.479 5.403 1.00 87.25 569 GLU A O 1
ATOM 4703 N N . LYS A 1 570 ? -6.179 30.290 4.606 1.00 87.12 570 LYS A N 1
ATOM 4704 C CA . LYS A 1 570 ? -6.152 28.819 4.648 1.00 87.12 570 LYS A CA 1
ATOM 4705 C C . LYS A 1 570 ? -6.304 28.255 6.063 1.00 87.12 570 LYS A C 1
ATOM 4707 O O . LYS A 1 570 ? -6.983 27.246 6.243 1.00 87.12 570 LYS A O 1
ATOM 4712 N N . ASP A 1 571 ? -5.640 28.847 7.055 1.00 87.88 571 ASP A N 1
ATOM 4713 C CA . ASP A 1 571 ? -5.740 28.421 8.456 1.00 87.88 571 ASP A CA 1
ATOM 4714 C C . ASP A 1 571 ? -7.136 28.707 9.026 1.00 87.88 571 ASP A C 1
ATOM 4716 O O . ASP A 1 571 ? -7.732 27.853 9.686 1.00 87.88 571 ASP A O 1
ATOM 4720 N N . TYR A 1 572 ? -7.699 29.871 8.696 1.00 90.69 572 TYR A N 1
ATOM 4721 C CA . TYR A 1 572 ? -9.066 30.227 9.047 1.00 90.69 572 TYR A CA 1
ATOM 4722 C C . TYR A 1 572 ? -10.080 29.262 8.433 1.00 90.69 572 TYR A C 1
ATOM 4724 O O . TYR A 1 572 ? -10.934 28.765 9.159 1.00 90.69 572 TYR A O 1
ATOM 4732 N N . ASP A 1 573 ? -9.979 28.952 7.139 1.00 86.56 573 ASP A N 1
ATOM 4733 C CA . ASP A 1 573 ? -10.922 28.053 6.466 1.00 86.56 573 ASP A CA 1
ATOM 4734 C C . ASP A 1 573 ? -10.901 26.652 7.095 1.00 86.56 573 ASP A C 1
ATOM 4736 O O . ASP A 1 573 ? -11.957 26.067 7.336 1.00 86.56 573 ASP A O 1
ATOM 4740 N N . LYS A 1 574 ? -9.717 26.144 7.465 1.00 88.12 574 LYS A N 1
ATOM 4741 C CA . LYS A 1 574 ? -9.582 24.875 8.203 1.00 88.12 574 LYS A CA 1
ATOM 4742 C C . LYS A 1 574 ? -10.255 24.927 9.575 1.00 88.12 574 LYS A C 1
ATOM 4744 O O . LYS A 1 574 ? -10.991 24.009 9.935 1.00 88.12 574 LYS A O 1
ATOM 4749 N N . LYS A 1 575 ? -10.009 25.985 10.355 1.00 88.81 575 LYS A N 1
ATOM 4750 C CA . LYS A 1 575 ? -10.608 26.159 11.690 1.00 88.81 575 LYS A CA 1
ATOM 4751 C C . LYS A 1 575 ? -12.122 26.356 11.615 1.00 88.81 575 LYS A C 1
ATOM 4753 O O . LYS A 1 575 ? -12.848 25.780 12.421 1.00 88.81 575 LYS A O 1
ATOM 4758 N N . LEU A 1 576 ? -12.599 27.113 10.628 1.00 88.50 576 LEU A N 1
ATOM 4759 C CA . LEU A 1 576 ? -14.018 27.332 10.375 1.00 88.50 576 LEU A CA 1
ATOM 4760 C C . LEU A 1 576 ? -14.708 26.025 9.991 1.00 88.50 576 LEU A C 1
ATOM 4762 O O . LEU A 1 576 ? -15.770 25.735 10.528 1.00 88.50 576 LEU A O 1
ATOM 4766 N N . GLN A 1 577 ? -14.094 25.215 9.125 1.00 89.62 577 GLN A N 1
ATOM 4767 C CA . GLN A 1 577 ? -14.641 23.918 8.735 1.00 89.62 577 GLN A CA 1
ATOM 4768 C C . GLN A 1 577 ? -14.813 22.989 9.946 1.00 89.62 577 GLN A C 1
ATOM 4770 O O . GLN A 1 577 ? -15.854 22.349 10.075 1.00 89.62 577 GLN A O 1
ATOM 4775 N N . LEU A 1 578 ? -13.839 22.955 10.862 1.00 88.81 578 LEU A N 1
ATOM 4776 C CA . LEU A 1 578 ? -13.933 22.175 12.103 1.00 88.81 578 LEU A CA 1
ATOM 4777 C C . LEU A 1 578 ? -15.068 22.665 13.014 1.00 88.81 578 LEU A C 1
ATOM 4779 O O . LEU A 1 578 ? -15.825 21.852 13.542 1.00 88.81 578 LEU A O 1
ATOM 4783 N N . ILE A 1 579 ? -15.218 23.983 13.177 1.00 89.00 579 ILE A N 1
ATOM 4784 C CA . ILE A 1 579 ? -16.304 24.562 13.983 1.00 89.00 579 ILE A CA 1
ATOM 4785 C C . ILE A 1 579 ? -17.664 24.297 13.332 1.00 89.00 579 ILE A C 1
ATOM 4787 O O . ILE A 1 579 ? -18.593 23.897 14.020 1.00 89.00 579 ILE A O 1
ATOM 4791 N N . GLN A 1 580 ? -17.783 24.436 12.012 1.00 88.06 580 GLN A N 1
ATOM 4792 C CA . GLN A 1 580 ? -19.021 24.149 11.285 1.00 88.06 580 GLN A CA 1
ATOM 4793 C C . GLN A 1 580 ? -19.412 22.672 11.374 1.00 88.06 580 GLN A C 1
ATOM 4795 O O . GLN A 1 580 ? -20.587 22.370 11.560 1.00 88.06 580 GLN A O 1
ATOM 4800 N N . GLN A 1 581 ? -18.444 21.754 11.303 1.00 90.12 581 GLN A N 1
ATOM 4801 C CA . GLN A 1 581 ? -18.683 20.327 11.540 1.00 90.12 581 GLN A CA 1
ATOM 4802 C C . GLN A 1 581 ? -19.166 20.065 12.973 1.00 90.12 581 GLN A C 1
ATOM 4804 O O . GLN A 1 581 ? -20.114 19.306 13.161 1.00 90.12 581 GLN A O 1
ATOM 4809 N N . SER A 1 582 ? -18.558 20.723 13.968 1.00 89.56 582 SER A N 1
ATOM 4810 C CA . SER A 1 582 ? -18.979 20.652 15.376 1.00 89.56 582 SER A CA 1
ATOM 4811 C C . SER A 1 582 ? -20.409 21.177 15.567 1.00 89.56 582 SER A C 1
ATOM 4813 O O . SER A 1 582 ? -21.262 20.479 16.113 1.00 89.56 582 SER A O 1
ATOM 4815 N N . CYS A 1 583 ? -20.717 22.365 15.036 1.00 88.62 583 CYS A N 1
ATOM 4816 C CA . CYS A 1 583 ? -22.052 22.962 15.090 1.00 88.62 583 CYS A CA 1
ATOM 4817 C C . CYS A 1 583 ? -23.101 22.101 14.380 1.00 88.62 583 CYS A C 1
ATOM 4819 O O . CYS A 1 583 ? -24.198 21.936 14.910 1.00 88.62 583 CYS A O 1
ATOM 4821 N N . GLN A 1 584 ? -22.775 21.523 13.219 1.00 89.62 584 GLN A N 1
ATOM 4822 C CA . GLN A 1 584 ? -23.675 20.614 12.510 1.00 89.62 584 GLN A CA 1
ATOM 4823 C C . GLN A 1 584 ? -23.950 19.360 13.345 1.00 89.62 584 GLN A C 1
ATOM 4825 O O . GLN A 1 584 ? -25.108 19.015 13.555 1.00 89.62 584 GLN A O 1
ATOM 4830 N N . ALA A 1 585 ? -22.910 18.737 13.908 1.00 89.88 585 ALA A N 1
ATOM 4831 C CA . ALA A 1 585 ? -23.061 17.563 14.764 1.00 89.88 585 ALA A CA 1
ATOM 4832 C C . ALA A 1 585 ? -23.916 17.859 16.009 1.00 89.88 585 ALA A C 1
ATOM 4834 O O . ALA A 1 585 ? -24.788 17.064 16.370 1.00 89.88 585 ALA A O 1
ATOM 4835 N N . PHE A 1 586 ? -23.718 19.015 16.651 1.00 91.31 586 PHE A N 1
ATOM 4836 C CA . PHE A 1 586 ? -24.555 19.440 17.774 1.00 91.31 586 PHE A CA 1
ATOM 4837 C C . PHE A 1 586 ? -25.990 19.756 17.351 1.00 91.31 586 PHE A C 1
ATOM 4839 O O . PHE A 1 586 ? -26.910 19.382 18.070 1.00 91.31 586 PHE A O 1
ATOM 4846 N N . SER A 1 587 ? -26.204 20.383 16.192 1.00 91.81 587 SER A N 1
ATOM 4847 C CA . SER A 1 587 ? -27.540 20.655 15.647 1.00 91.81 587 SER A CA 1
ATOM 4848 C C . SER A 1 587 ? -28.304 19.369 15.323 1.00 91.81 587 SER A C 1
ATOM 4850 O O . SER A 1 587 ? -29.486 19.247 15.652 1.00 91.81 587 SER A O 1
ATOM 4852 N N . ASP A 1 588 ? -27.634 18.391 14.713 1.00 90.31 588 ASP A N 1
ATOM 4853 C CA . ASP A 1 588 ? -28.214 17.084 14.396 1.00 90.31 588 ASP A CA 1
ATOM 4854 C C . ASP A 1 588 ? -28.564 16.328 15.684 1.00 90.31 588 ASP A C 1
ATOM 4856 O O . ASP A 1 588 ? -29.656 15.768 15.820 1.00 90.31 588 ASP A O 1
ATOM 4860 N N . THR A 1 589 ? -27.666 16.384 16.674 1.00 90.81 589 THR A N 1
ATOM 4861 C CA . THR A 1 589 ? -27.900 15.813 18.004 1.00 90.81 589 THR A CA 1
ATOM 4862 C C . THR A 1 589 ? -29.097 16.480 18.675 1.00 90.81 589 THR A C 1
ATOM 4864 O O . THR A 1 589 ? -29.993 15.781 19.138 1.00 90.81 589 THR A O 1
ATOM 4867 N N . LEU A 1 590 ? -29.167 17.813 18.679 1.00 92.94 590 LEU A N 1
ATOM 4868 C CA . LEU A 1 590 ? -30.273 18.561 19.273 1.00 92.94 590 LEU A CA 1
ATOM 4869 C C . LEU A 1 590 ? -31.607 18.207 18.606 1.00 92.94 590 LEU A C 1
ATOM 4871 O O . LEU A 1 590 ? -32.572 17.908 19.299 1.00 92.94 590 LEU A O 1
ATOM 4875 N N . SER A 1 591 ? -31.636 18.140 17.273 1.00 91.00 591 SER A N 1
ATOM 4876 C CA . SER A 1 591 ? -32.829 17.760 16.506 1.00 91.00 591 SER A CA 1
ATOM 4877 C C . SER A 1 591 ? -33.312 16.353 16.869 1.00 91.00 591 SER A C 1
ATOM 4879 O O . SER A 1 591 ? -34.512 16.119 17.026 1.00 91.00 591 SER A O 1
ATOM 4881 N N . ARG A 1 592 ? -32.380 15.408 17.052 1.00 93.19 592 ARG A N 1
ATOM 4882 C CA . ARG A 1 592 ? -32.691 14.054 17.530 1.00 93.19 592 ARG A CA 1
ATOM 4883 C C . ARG A 1 592 ? -33.293 14.088 18.936 1.00 93.19 592 ARG A C 1
ATOM 4885 O O . ARG A 1 592 ? -34.333 13.474 19.157 1.00 93.19 592 ARG A O 1
ATOM 4892 N N . LEU A 1 593 ? -32.668 14.805 19.869 1.00 92.12 593 LEU A N 1
ATOM 4893 C CA . LEU A 1 593 ? -33.130 14.896 21.258 1.00 92.12 593 LEU A CA 1
ATOM 4894 C C . LEU A 1 593 ? -34.499 15.585 21.370 1.00 92.12 593 LEU A C 1
ATOM 4896 O O . LEU A 1 593 ? -35.361 15.140 22.127 1.00 92.12 593 LEU A O 1
ATOM 4900 N N . GLU A 1 594 ? -34.736 16.636 20.586 1.00 90.56 594 GLU A N 1
ATOM 4901 C CA . GLU A 1 594 ? -36.031 17.314 20.520 1.00 90.56 594 GLU A CA 1
ATOM 4902 C C . GLU A 1 594 ? -37.117 16.415 19.929 1.00 90.56 594 GLU A C 1
ATOM 4904 O O . GLU A 1 594 ? -38.229 16.390 20.455 1.00 90.56 594 GLU A O 1
ATOM 4909 N N . ASN A 1 595 ? -36.798 15.617 18.906 1.00 91.88 595 ASN A N 1
ATOM 4910 C CA . ASN A 1 595 ? -37.719 14.616 18.372 1.00 91.88 595 ASN A CA 1
ATOM 4911 C C . ASN A 1 595 ? -38.090 13.581 19.445 1.00 91.88 595 ASN A C 1
ATOM 4913 O O . ASN A 1 595 ? -39.273 13.338 19.666 1.00 91.88 595 ASN A O 1
ATOM 4917 N N . ILE A 1 596 ? -37.110 13.057 20.191 1.00 89.38 596 ILE A N 1
ATOM 4918 C CA . ILE A 1 596 ? -37.370 12.153 21.325 1.00 89.38 596 ILE A CA 1
ATOM 4919 C C . ILE A 1 596 ? -38.299 12.829 22.345 1.00 89.38 596 ILE A C 1
ATOM 4921 O O . ILE A 1 596 ? -39.268 12.225 22.806 1.00 89.38 596 ILE A O 1
ATOM 4925 N N . ARG A 1 597 ? -38.066 14.107 22.665 1.00 90.69 597 ARG A N 1
ATOM 4926 C CA . ARG A 1 597 ? -38.912 14.862 23.600 1.00 90.69 597 ARG A CA 1
ATOM 4927 C C . ARG A 1 597 ? -40.344 15.036 23.087 1.00 90.69 597 ARG A C 1
ATOM 4929 O O . ARG A 1 597 ? -41.288 14.916 23.868 1.00 90.69 597 ARG A O 1
ATOM 4936 N N . GLU A 1 598 ? -40.526 15.334 21.806 1.00 88.81 598 GLU A N 1
ATOM 4937 C CA . GLU A 1 598 ? -41.856 15.496 21.212 1.00 88.81 598 GLU A CA 1
ATOM 4938 C C . GLU A 1 598 ? -42.590 14.157 21.078 1.00 88.81 598 GLU A C 1
ATOM 4940 O O . GLU A 1 598 ? -43.765 14.076 21.428 1.00 88.81 598 GLU A O 1
ATOM 4945 N N . GLN A 1 599 ? -41.904 13.077 20.699 1.00 84.44 599 GLN A N 1
ATOM 4946 C CA . GLN A 1 599 ? -42.476 11.727 20.707 1.00 84.44 599 GLN A CA 1
ATOM 4947 C C . GLN A 1 599 ? -42.886 11.302 22.118 1.00 84.44 599 GLN A C 1
ATOM 4949 O O . GLN A 1 599 ? -43.996 10.815 22.316 1.00 84.44 599 GLN A O 1
ATOM 4954 N N . TYR A 1 600 ? -42.057 11.577 23.129 1.00 86.75 600 TYR A N 1
ATOM 4955 C CA . TYR A 1 600 ? -42.411 11.358 24.532 1.00 86.75 600 TYR A CA 1
ATOM 4956 C C . TYR A 1 600 ? -43.700 12.100 24.928 1.00 86.75 600 TYR A C 1
ATOM 4958 O O . TYR A 1 600 ? -44.591 11.509 25.540 1.00 86.75 600 TYR A O 1
ATOM 4966 N N . LYS A 1 601 ? -43.853 13.373 24.532 1.00 85.38 601 LYS A N 1
ATOM 4967 C CA . LYS A 1 601 ? -45.094 14.138 24.760 1.00 85.38 601 LYS A CA 1
ATOM 4968 C C . LYS A 1 601 ? -46.289 13.554 24.012 1.00 85.38 601 LYS A C 1
ATOM 4970 O O . LYS A 1 601 ? -47.384 13.520 24.567 1.00 85.38 601 LYS A O 1
ATOM 4975 N N . LEU A 1 602 ? -46.100 13.080 22.782 1.00 84.06 602 LEU A N 1
ATOM 4976 C CA . LEU A 1 602 ? -47.155 12.407 22.023 1.00 84.06 602 LEU A CA 1
ATOM 4977 C C . LEU A 1 602 ? -47.604 11.128 22.736 1.00 84.06 602 LEU A C 1
ATOM 4979 O O . LEU A 1 602 ? -48.802 10.934 22.922 1.00 84.06 602 LEU A O 1
ATOM 4983 N N . PHE A 1 603 ? -46.671 10.313 23.233 1.00 78.62 603 PHE A N 1
ATOM 4984 C CA . PHE A 1 603 ? -46.985 9.124 24.030 1.00 78.62 603 PHE A CA 1
ATOM 4985 C C . PHE A 1 603 ? -47.632 9.438 25.387 1.00 78.62 603 PHE A C 1
ATOM 4987 O O . PHE A 1 603 ? -48.332 8.584 25.926 1.00 78.62 603 PHE A O 1
ATOM 4994 N N . LEU A 1 604 ? -47.439 10.642 25.938 1.00 76.88 604 LEU A N 1
ATOM 4995 C CA . LEU A 1 604 ? -48.196 11.131 27.100 1.00 76.88 604 LEU A CA 1
ATOM 4996 C C . LEU A 1 604 ? -49.628 11.568 26.740 1.00 76.88 604 LEU A C 1
ATOM 4998 O O . LEU A 1 604 ? -50.509 11.515 27.594 1.00 76.88 604 LEU A O 1
ATOM 5002 N N . LEU A 1 605 ? -49.860 12.017 25.501 1.00 71.25 605 LEU A N 1
ATOM 5003 C CA . LEU A 1 605 ? -51.149 12.522 25.006 1.00 71.25 605 LEU A CA 1
ATOM 5004 C C . LEU A 1 605 ? -52.062 11.431 24.428 1.00 71.25 605 LEU A C 1
ATOM 5006 O O . LEU A 1 605 ? -53.272 11.649 24.316 1.00 71.25 605 LEU A O 1
ATOM 5010 N N . VAL A 1 606 ? -51.523 10.261 24.064 1.00 66.44 606 VAL A N 1
ATOM 5011 C CA . VAL A 1 606 ? -52.337 9.084 23.723 1.00 66.44 606 VAL A CA 1
ATOM 5012 C C . VAL A 1 606 ? -53.175 8.717 24.955 1.00 66.44 606 VAL A C 1
ATOM 5014 O O . VAL A 1 606 ? -52.637 8.292 25.971 1.00 66.44 606 VAL A O 1
ATOM 5017 N N . ARG A 1 607 ? -54.492 8.959 24.858 1.00 49.28 607 ARG A N 1
ATOM 5018 C CA . ARG A 1 607 ? -55.509 8.898 25.926 1.00 49.28 607 ARG A CA 1
ATOM 5019 C C . ARG A 1 607 ? -55.181 7.937 27.079 1.00 49.28 607 ARG A C 1
ATOM 5021 O O . ARG A 1 607 ? -55.237 6.719 26.934 1.00 49.28 607 ARG A O 1
ATOM 5028 N N . SER A 1 608 ? -55.037 8.543 28.252 1.00 49.66 608 SER A N 1
ATOM 5029 C CA . SER A 1 608 ? -54.985 8.011 29.620 1.00 49.66 608 SER A CA 1
ATOM 5030 C C . SER A 1 608 ? -56.131 7.076 30.057 1.00 49.66 608 SER A C 1
ATOM 5032 O O . SER A 1 608 ? -56.178 6.705 31.226 1.00 49.66 608 SER A O 1
ATOM 5034 N N . ASP A 1 609 ? -57.042 6.680 29.162 1.00 44.56 609 ASP A N 1
ATOM 5035 C CA . ASP A 1 609 ? -58.237 5.890 29.507 1.00 44.56 609 ASP A CA 1
ATOM 5036 C C . ASP A 1 609 ? -58.127 4.409 29.123 1.00 44.56 609 ASP A C 1
ATOM 5038 O O . ASP A 1 609 ? -58.925 3.591 29.580 1.00 44.56 609 ASP A O 1
ATOM 5042 N N . SER A 1 610 ? -57.123 4.019 28.335 1.00 49.06 610 SER A N 1
ATOM 5043 C CA . SER A 1 610 ? -56.738 2.612 28.241 1.00 49.06 610 SER A CA 1
ATOM 5044 C C . SER A 1 610 ? -55.462 2.417 29.039 1.00 49.06 610 SER A C 1
ATOM 5046 O O . SER A 1 610 ? -54.361 2.635 28.530 1.00 49.06 610 SER A O 1
ATOM 5048 N N . VAL A 1 611 ? -55.615 1.981 30.292 1.00 54.06 611 VAL A N 1
ATOM 5049 C CA . VAL A 1 611 ? -54.576 1.210 30.983 1.00 54.06 611 VAL A CA 1
ATOM 5050 C C . VAL A 1 611 ? -54.007 0.253 29.937 1.00 54.06 611 VAL A C 1
ATOM 5052 O O . VAL A 1 611 ? -54.787 -0.491 29.332 1.00 54.06 611 VAL A O 1
ATOM 5055 N N . SER A 1 612 ? -52.706 0.325 29.620 1.00 59.59 612 SER A N 1
ATOM 5056 C CA . SER A 1 612 ? -52.158 -0.592 28.616 1.00 59.59 612 SER A CA 1
ATOM 5057 C C . SER A 1 612 ? -52.552 -2.006 29.055 1.00 59.59 612 SER A C 1
ATOM 5059 O O . SER A 1 612 ? -52.539 -2.319 30.254 1.00 59.59 612 SER A O 1
ATOM 5061 N N . SER A 1 613 ? -53.025 -2.844 28.132 1.00 64.44 613 SER A N 1
ATOM 5062 C CA . SER A 1 613 ? -53.449 -4.206 28.484 1.00 64.44 613 SER A CA 1
ATOM 5063 C C . SER A 1 613 ? -52.343 -4.933 29.262 1.00 64.44 613 SER A C 1
ATOM 5065 O O . SER A 1 613 ? -52.632 -5.682 30.191 1.00 64.44 613 SER A O 1
ATOM 5067 N N . GLU A 1 614 ? -51.085 -4.601 28.962 1.00 67.12 614 GLU A N 1
ATOM 5068 C CA . GLU A 1 614 ? -49.876 -4.965 29.703 1.00 67.12 614 GLU A CA 1
ATOM 5069 C C . GLU A 1 614 ? -49.812 -4.420 31.134 1.00 67.12 614 GLU A C 1
ATOM 5071 O O . GLU A 1 614 ? -49.596 -5.201 32.052 1.00 67.12 614 GLU A O 1
ATOM 5076 N N . GLY A 1 615 ? -50.031 -3.124 31.371 1.00 70.31 615 GLY A N 1
ATOM 5077 C CA . GLY A 1 615 ? -50.011 -2.542 32.717 1.00 70.31 615 GLY A CA 1
ATOM 5078 C C . GLY A 1 615 ? -51.123 -3.096 33.611 1.00 70.31 615 GLY A C 1
ATOM 5079 O O . GLY A 1 615 ? -50.897 -3.386 34.787 1.00 70.31 615 GLY A O 1
ATOM 5080 N N . THR A 1 616 ? -52.312 -3.321 33.042 1.00 69.56 616 THR A N 1
ATOM 5081 C CA . THR A 1 616 ? -53.440 -3.937 33.763 1.00 69.56 616 THR A CA 1
ATOM 5082 C C . THR A 1 616 ? -53.124 -5.383 34.133 1.00 69.56 616 THR A C 1
ATOM 5084 O O . THR A 1 616 ? -53.348 -5.802 35.268 1.00 69.56 616 THR A O 1
ATOM 5087 N N . LYS A 1 617 ? -52.568 -6.137 33.178 1.00 75.88 617 LYS A N 1
ATOM 5088 C CA . LYS A 1 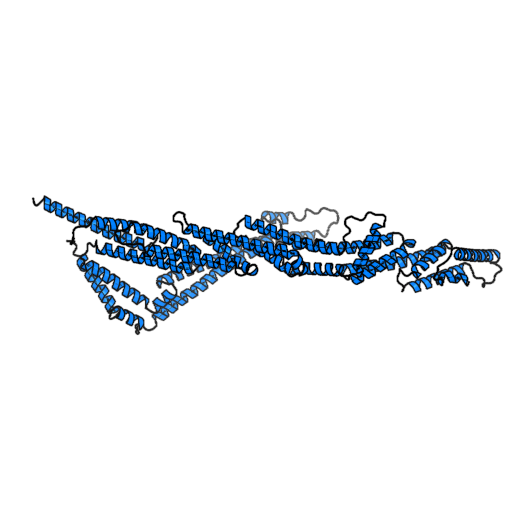617 ? -52.167 -7.530 33.367 1.00 75.88 617 LYS A CA 1
ATOM 5089 C C . LYS A 1 617 ? -51.025 -7.653 34.378 1.00 75.88 617 LYS A C 1
ATOM 5091 O O . LYS A 1 617 ? -51.111 -8.490 35.266 1.00 75.88 617 LYS A O 1
ATOM 5096 N N . TYR A 1 618 ? -50.026 -6.774 34.319 1.00 81.75 618 TYR A N 1
ATOM 5097 C CA . TYR A 1 618 ? -48.920 -6.724 35.278 1.00 81.75 618 TYR A CA 1
ATOM 5098 C C . TYR A 1 618 ? -49.418 -6.447 36.705 1.00 81.75 618 TYR A C 1
ATOM 5100 O O . TYR A 1 618 ? -49.040 -7.152 37.640 1.00 81.75 618 TYR A O 1
ATOM 5108 N N . LEU A 1 619 ? -50.326 -5.478 36.895 1.00 80.56 619 LEU A N 1
ATOM 5109 C CA . LEU A 1 619 ? -50.923 -5.237 38.215 1.00 80.56 619 LEU A CA 1
ATOM 5110 C C . LEU A 1 619 ? -51.734 -6.446 38.703 1.00 80.56 619 LEU A C 1
ATOM 5112 O O . LEU A 1 619 ? -51.616 -6.805 39.873 1.00 80.56 619 LEU A O 1
ATOM 5116 N N . GLN A 1 620 ? -52.489 -7.114 37.824 1.00 79.69 620 GLN A N 1
ATOM 5117 C CA . GLN A 1 620 ? -53.207 -8.349 38.163 1.00 79.69 620 GLN A CA 1
ATOM 5118 C C . GLN A 1 620 ? -52.258 -9.495 38.551 1.00 79.69 620 GLN A C 1
ATOM 5120 O O . GLN A 1 620 ? -52.493 -10.153 39.565 1.00 79.69 620 GLN A O 1
ATOM 5125 N N . GLU A 1 621 ? -51.167 -9.702 37.809 1.00 83.25 621 GLU A N 1
ATOM 5126 C CA . GLU A 1 621 ? -50.119 -10.690 38.115 1.00 83.25 621 GLU A CA 1
ATOM 5127 C C . GLU A 1 621 ? -49.456 -10.412 39.472 1.00 83.25 621 GLU A C 1
ATOM 5129 O O . GLU A 1 621 ? -49.191 -11.335 40.244 1.00 83.25 621 GLU A O 1
ATOM 5134 N N . LYS A 1 622 ? -49.260 -9.134 39.815 1.00 83.62 622 LYS A N 1
ATOM 5135 C CA . LYS A 1 622 ? -48.753 -8.685 41.124 1.00 83.62 622 LYS A CA 1
ATOM 5136 C C . LYS A 1 622 ? -49.845 -8.548 42.197 1.00 83.62 622 LYS A C 1
ATOM 5138 O O . LYS A 1 622 ? -49.594 -7.978 43.260 1.00 83.62 622 LYS A O 1
ATOM 5143 N N . GLN A 1 623 ? -51.046 -9.076 41.941 1.00 82.50 623 GLN A N 1
ATOM 5144 C CA . GLN A 1 623 ? -52.191 -9.105 42.863 1.00 82.50 623 GLN A CA 1
ATOM 5145 C C . GLN A 1 623 ? -52.654 -7.715 43.350 1.00 82.50 623 GLN A C 1
ATOM 5147 O O . GLN A 1 623 ? -53.150 -7.550 44.470 1.00 82.50 623 GLN A O 1
ATOM 5152 N N . GLN A 1 624 ? -52.513 -6.691 42.508 1.00 83.50 624 GLN A N 1
ATOM 5153 C CA . GLN A 1 624 ? -53.004 -5.335 42.748 1.00 83.50 624 GLN A CA 1
ATOM 5154 C C . GLN A 1 624 ? -54.215 -5.035 41.861 1.00 83.50 624 GLN A C 1
ATOM 5156 O O . GLN A 1 624 ? -54.244 -5.373 40.681 1.00 83.50 624 GLN A O 1
ATOM 5161 N N . ARG A 1 625 ? -55.239 -4.390 42.436 1.00 77.50 625 ARG A N 1
ATOM 5162 C CA . ARG A 1 625 ? -56.502 -4.106 41.728 1.00 77.50 625 ARG A CA 1
ATOM 5163 C C . ARG A 1 625 ? -56.390 -2.936 40.749 1.00 77.50 625 ARG A C 1
ATOM 5165 O O . ARG A 1 625 ? -57.036 -2.958 39.711 1.00 77.50 625 ARG A O 1
ATOM 5172 N N . SER A 1 626 ? -55.608 -1.919 41.103 1.00 80.38 626 SER A N 1
ATOM 5173 C CA . SER A 1 626 ? -55.349 -0.733 40.282 1.00 80.38 626 SER A CA 1
ATOM 5174 C C . SER A 1 626 ? -54.129 0.028 40.815 1.00 80.38 626 SER A C 1
ATOM 5176 O O . SER A 1 626 ? -53.639 -0.265 41.914 1.00 80.38 626 SER A O 1
ATOM 5178 N N . ILE A 1 627 ? -53.653 1.025 40.065 1.00 79.62 627 ILE A N 1
ATOM 5179 C CA . ILE A 1 627 ? -52.560 1.899 40.507 1.00 79.62 627 ILE A CA 1
ATOM 5180 C C . ILE A 1 627 ? -52.974 2.774 41.703 1.00 79.62 627 ILE A C 1
ATOM 5182 O O . ILE A 1 627 ? -52.168 3.010 42.600 1.00 79.62 627 ILE A O 1
ATOM 5186 N N . GLU A 1 628 ? -54.242 3.184 41.787 1.00 79.62 628 GLU A N 1
ATOM 5187 C CA . GLU A 1 628 ? -54.806 3.895 42.942 1.00 79.62 628 GLU A CA 1
ATOM 5188 C C . GLU A 1 628 ? -54.824 2.992 44.177 1.00 79.62 628 GLU A C 1
ATOM 5190 O O . GLU A 1 628 ? -54.444 3.428 45.261 1.00 79.62 628 GLU A O 1
ATOM 5195 N N . SER A 1 629 ? -55.186 1.713 44.012 1.00 83.69 629 SER A N 1
ATOM 5196 C CA . SER A 1 629 ? -55.139 0.727 45.096 1.00 83.69 629 SER A CA 1
ATOM 5197 C C . SER A 1 629 ? -53.711 0.465 45.580 1.00 83.69 629 SER A C 1
ATOM 5199 O O . SER A 1 629 ? -53.511 0.292 46.782 1.00 83.69 629 SER A O 1
ATOM 5201 N N . LEU A 1 630 ? -52.727 0.432 44.675 1.00 84.69 630 LEU A N 1
ATOM 5202 C CA . LEU A 1 630 ? -51.312 0.294 45.026 1.00 84.69 630 LEU A CA 1
ATOM 5203 C C . LEU A 1 630 ? -50.809 1.529 45.786 1.00 84.69 630 LEU A C 1
ATOM 5205 O O . LEU A 1 630 ? -50.205 1.389 46.847 1.00 84.69 630 LEU A O 1
ATOM 5209 N N . ASN A 1 631 ? -51.108 2.734 45.291 1.00 81.75 631 ASN A N 1
ATOM 5210 C CA . ASN A 1 631 ? -50.736 3.987 45.954 1.00 81.75 631 ASN A CA 1
ATOM 5211 C C . ASN A 1 631 ? -51.387 4.112 47.343 1.00 81.75 631 ASN A C 1
ATOM 5213 O O . ASN A 1 631 ? -50.719 4.519 48.290 1.00 81.75 631 ASN A O 1
ATOM 5217 N N . ALA A 1 632 ? -52.652 3.706 47.492 1.00 82.56 632 ALA A N 1
ATOM 5218 C CA . ALA A 1 632 ? -53.335 3.692 48.783 1.00 82.56 632 ALA A CA 1
ATOM 5219 C C . ALA A 1 632 ? -52.665 2.733 49.783 1.00 82.56 632 ALA A C 1
ATOM 5221 O O . ALA A 1 632 ? -52.434 3.123 50.924 1.00 82.56 632 ALA A O 1
ATOM 5222 N N . LYS A 1 633 ? -52.276 1.520 49.351 1.00 85.06 633 LYS A N 1
ATOM 5223 C CA . LYS A 1 633 ? -51.517 0.571 50.191 1.00 85.06 633 LYS A CA 1
ATOM 5224 C C . LYS A 1 633 ? -50.139 1.107 50.581 1.00 85.06 633 LYS A C 1
ATOM 5226 O O . LYS A 1 633 ? -49.707 0.888 51.707 1.00 85.06 633 LYS A O 1
ATOM 5231 N N . ILE A 1 634 ? -49.444 1.798 49.674 1.00 84.06 634 ILE A N 1
ATOM 5232 C CA . ILE A 1 634 ? -48.151 2.439 49.966 1.00 84.06 634 ILE A CA 1
ATOM 5233 C C . ILE A 1 634 ? -48.319 3.485 51.072 1.00 84.06 634 ILE A C 1
ATOM 5235 O O . ILE A 1 634 ? -47.574 3.463 52.049 1.00 84.06 634 ILE A O 1
ATOM 5239 N N . GLU A 1 635 ? -49.313 4.367 50.961 1.00 82.69 635 GLU A N 1
ATOM 5240 C CA . GLU A 1 635 ? -49.561 5.404 51.969 1.00 82.69 635 GLU A CA 1
ATOM 5241 C C . GLU A 1 635 ? -50.061 4.829 53.302 1.00 82.69 635 GLU A C 1
ATOM 5243 O O . GLU A 1 635 ? -49.624 5.268 54.366 1.00 82.69 635 GLU A O 1
ATOM 5248 N N . GLU A 1 636 ? -50.896 3.787 53.272 1.00 84.38 636 GLU A N 1
ATOM 5249 C CA . GLU A 1 636 ? -51.297 3.039 54.467 1.00 84.38 636 GLU A CA 1
ATOM 5250 C C . GLU A 1 636 ? -50.078 2.436 55.178 1.00 84.38 636 GLU A C 1
ATOM 5252 O O . GLU A 1 636 ? -49.892 2.651 56.375 1.00 84.38 636 GLU A O 1
ATOM 5257 N N . LYS A 1 637 ? -49.188 1.755 54.442 1.00 83.19 637 LYS A N 1
ATOM 5258 C CA . LYS A 1 637 ? -47.966 1.157 54.999 1.00 83.19 637 LYS A CA 1
ATOM 5259 C C . LYS A 1 637 ? -47.002 2.214 55.536 1.00 83.19 637 LYS A C 1
ATOM 5261 O O . LYS A 1 637 ? -46.473 2.025 56.629 1.00 83.19 637 LYS A O 1
ATOM 5266 N N . LYS A 1 638 ? -46.819 3.346 54.844 1.00 82.00 638 LYS A N 1
ATOM 5267 C CA . LYS A 1 638 ? -46.044 4.491 55.360 1.00 82.00 638 LYS A CA 1
ATOM 5268 C C . LYS A 1 638 ? -46.615 5.005 56.678 1.00 82.00 638 LYS A C 1
ATOM 5270 O O . LYS A 1 638 ? -45.863 5.229 57.627 1.00 82.00 638 LYS A O 1
ATOM 5275 N N . LYS A 1 639 ? -47.942 5.128 56.771 1.00 79.31 639 LYS A N 1
ATOM 5276 C CA . LYS A 1 639 ? -48.623 5.549 57.997 1.00 79.31 639 LYS A CA 1
ATOM 5277 C C . LYS A 1 639 ? -48.422 4.536 59.132 1.00 79.31 639 LYS A C 1
ATOM 5279 O O . LYS A 1 639 ? -47.996 4.936 60.215 1.00 79.31 639 LYS A O 1
ATOM 5284 N N . SER A 1 640 ? -48.594 3.240 58.862 1.00 76.00 640 SER A N 1
ATOM 5285 C CA . SER A 1 640 ? -48.353 2.149 59.822 1.00 76.00 640 SER A CA 1
ATOM 5286 C C . SER A 1 640 ? -46.889 1.997 60.249 1.00 76.00 640 SER A C 1
ATOM 5288 O O . SER A 1 640 ? -46.633 1.448 61.313 1.00 76.00 640 SER A O 1
ATOM 5290 N N . ILE A 1 641 ? -45.921 2.472 59.457 1.00 74.00 641 ILE A N 1
ATOM 5291 C CA . ILE A 1 641 ? -44.502 2.553 59.855 1.00 74.00 641 ILE A CA 1
ATOM 5292 C C . ILE A 1 641 ? -44.259 3.779 60.750 1.00 74.00 641 ILE A C 1
ATOM 5294 O O . ILE A 1 641 ? -43.513 3.698 61.726 1.00 74.00 641 ILE A O 1
ATOM 5298 N N . SER A 1 642 ? -44.915 4.905 60.454 1.00 69.56 642 SER A N 1
ATOM 5299 C CA . SER A 1 642 ? -44.732 6.167 61.184 1.00 69.56 642 SER A CA 1
ATOM 5300 C C . SER A 1 642 ? -45.361 6.198 62.588 1.00 69.56 642 SER A C 1
ATOM 5302 O O . SER A 1 642 ? -44.895 6.944 63.449 1.00 69.56 642 SER A O 1
ATOM 5304 N N . GLU A 1 643 ? -46.394 5.388 62.851 1.00 68.31 643 GLU A N 1
ATOM 5305 C CA . GLU A 1 643 ? -47.045 5.279 64.170 1.00 68.31 643 GLU A CA 1
ATOM 5306 C C . GLU A 1 643 ? -46.141 4.621 65.242 1.00 68.31 643 GLU A C 1
ATOM 5308 O O . GLU A 1 643 ? -45.933 5.234 66.293 1.00 68.31 643 GLU A O 1
ATOM 5313 N N . PRO A 1 644 ? -45.514 3.450 64.999 1.00 60.91 644 PRO A N 1
ATOM 5314 C CA . PRO A 1 644 ? -44.531 2.853 65.908 1.00 60.91 644 PRO A CA 1
ATOM 5315 C C . PRO A 1 644 ? -43.259 3.695 66.077 1.00 60.91 644 PRO A C 1
ATOM 5317 O O . PRO A 1 644 ? -42.685 3.734 67.164 1.00 60.91 644 PRO A O 1
ATOM 5320 N N . GLU A 1 645 ? -42.813 4.400 65.029 1.00 60.00 645 GLU A N 1
ATOM 5321 C CA . GLU A 1 645 ? -41.611 5.247 65.083 1.00 60.00 645 GLU A CA 1
ATOM 5322 C C . GLU A 1 645 ? -41.773 6.488 65.981 1.00 60.00 645 GLU A C 1
ATOM 5324 O O . GLU A 1 645 ? -40.765 7.015 66.458 1.00 60.00 645 GLU A O 1
ATOM 5329 N N . LYS A 1 646 ? -43.011 6.920 66.268 1.00 56.94 646 LYS A N 1
ATOM 5330 C CA . LYS A 1 646 ? -43.317 7.995 67.230 1.00 56.94 646 LYS A CA 1
ATOM 5331 C C . LYS A 1 646 ? -43.350 7.531 68.694 1.00 56.94 646 LYS A C 1
ATOM 5333 O O . LYS A 1 646 ? -43.108 8.348 69.575 1.00 56.94 646 LYS A O 1
ATOM 5338 N N . ASN A 1 647 ? -43.570 6.242 68.963 1.00 53.72 647 ASN A N 1
ATOM 5339 C CA . ASN A 1 647 ? -43.721 5.678 70.317 1.00 53.72 647 ASN A CA 1
ATOM 5340 C C . ASN A 1 647 ? -42.424 5.038 70.869 1.00 53.72 647 ASN A C 1
ATOM 5342 O O . ASN A 1 647 ? -42.462 4.055 71.610 1.00 53.72 647 ASN A O 1
ATOM 5346 N N . ARG A 1 648 ? -41.253 5.584 70.511 1.00 51.12 648 ARG A N 1
ATOM 5347 C CA . ARG A 1 648 ? -39.921 5.080 70.906 1.00 51.12 648 ARG A CA 1
ATOM 5348 C C . ARG A 1 648 ? -39.627 5.227 72.405 1.00 51.12 648 ARG A C 1
ATOM 5350 O O . ARG A 1 648 ? -38.906 6.147 72.786 1.00 51.12 648 ARG A O 1
ATOM 5357 N N . GLN A 1 649 ? -40.087 4.311 73.255 1.00 48.78 649 GLN A N 1
ATOM 5358 C CA . GLN A 1 649 ? -39.509 4.207 74.607 1.00 48.78 649 GLN A CA 1
ATOM 5359 C C . GLN A 1 649 ? -39.121 2.806 75.084 1.00 48.78 649 GLN A C 1
ATOM 5361 O O . GLN A 1 649 ? -38.468 2.708 76.115 1.00 48.78 649 GLN A O 1
ATOM 5366 N N . THR A 1 650 ? -39.391 1.729 74.345 1.00 53.62 650 THR A N 1
ATOM 5367 C CA . THR A 1 650 ? -38.911 0.391 74.736 1.00 53.62 650 THR A CA 1
ATOM 5368 C C . THR A 1 650 ? -38.614 -0.461 73.504 1.00 53.62 650 THR A C 1
ATOM 5370 O O . THR A 1 650 ? -39.517 -0.916 72.810 1.00 53.62 650 THR A O 1
ATOM 5373 N N . TYR A 1 651 ? -37.329 -0.648 73.195 1.00 59.00 651 TYR A N 1
ATOM 5374 C CA . TYR A 1 651 ? -36.901 -1.638 72.209 1.00 59.00 651 TYR A CA 1
ATOM 5375 C C . TYR A 1 651 ? -36.985 -3.036 72.843 1.00 59.00 651 TYR A C 1
ATOM 5377 O O . TYR A 1 651 ? -36.392 -3.272 73.895 1.00 59.00 651 TYR A O 1
ATOM 5385 N N . GLU A 1 652 ? -37.714 -3.967 72.221 1.00 54.28 652 GLU A N 1
ATOM 5386 C CA . GLU A 1 652 ? -37.750 -5.370 72.651 1.00 54.28 652 GLU A CA 1
ATOM 5387 C C . GLU A 1 652 ? -36.609 -6.163 72.003 1.00 54.28 652 GLU A C 1
ATOM 5389 O O . GLU A 1 652 ? -36.681 -6.593 70.848 1.00 54.28 652 GLU A O 1
ATOM 5394 N N . PHE A 1 653 ? -35.548 -6.415 72.769 1.00 65.19 653 PHE A N 1
ATOM 5395 C CA . PHE A 1 653 ? -34.491 -7.342 72.374 1.00 65.19 653 PHE A CA 1
ATOM 5396 C C . PHE A 1 653 ? -34.963 -8.786 72.601 1.00 65.19 653 PHE A C 1
ATOM 5398 O O . PHE A 1 653 ? -34.744 -9.380 73.652 1.00 65.19 653 PHE A O 1
ATOM 5405 N N . SER A 1 654 ? -35.642 -9.356 71.601 1.00 51.56 654 SER A N 1
ATOM 5406 C CA . SER A 1 654 ? -36.278 -10.690 71.662 1.00 51.56 654 SER A CA 1
ATOM 5407 C C . SER A 1 654 ? -35.322 -11.897 71.810 1.00 51.56 654 SER A C 1
ATOM 5409 O O . SER A 1 654 ? -35.766 -13.045 71.777 1.00 51.56 654 SER A O 1
ATOM 5411 N N . GLY A 1 655 ? -34.015 -11.686 72.003 1.00 59.38 655 GLY A N 1
ATOM 5412 C CA . GLY A 1 655 ? -33.039 -12.760 72.209 1.00 59.38 655 GLY A CA 1
ATOM 5413 C C . GLY A 1 655 ? -31.672 -12.270 72.695 1.00 59.38 655 GLY A C 1
ATOM 5414 O O . GLY A 1 655 ? -31.349 -11.088 72.604 1.00 59.38 655 GLY A O 1
ATOM 5415 N N . ARG A 1 656 ? -30.843 -13.197 73.202 1.00 60.16 656 ARG A N 1
ATOM 5416 C CA . ARG A 1 656 ? -29.445 -12.908 73.572 1.00 60.16 656 ARG A CA 1
ATOM 5417 C C . ARG A 1 656 ? -28.658 -12.500 72.323 1.00 60.16 656 ARG A C 1
ATOM 5419 O O . ARG A 1 656 ? -28.637 -13.244 71.343 1.00 60.16 656 ARG A O 1
ATOM 5426 N N . PHE A 1 657 ? -27.979 -11.356 72.374 1.00 73.19 657 PHE A N 1
ATOM 5427 C CA . PHE A 1 657 ? -27.074 -10.909 71.313 1.00 73.19 657 PHE A CA 1
ATOM 5428 C C . PHE A 1 657 ? -26.003 -11.962 71.004 1.00 73.19 657 PHE A C 1
ATOM 5430 O O . PHE A 1 657 ? -25.280 -12.414 71.894 1.00 73.19 657 PHE A O 1
ATOM 5437 N N . ASN A 1 658 ? -25.879 -12.337 69.729 1.00 78.50 658 ASN A N 1
ATOM 5438 C CA . ASN A 1 658 ? -24.823 -13.228 69.263 1.00 78.50 658 ASN A CA 1
ATOM 5439 C C . ASN A 1 658 ? -23.652 -12.404 68.710 1.00 78.50 658 ASN A C 1
ATOM 5441 O O . ASN A 1 658 ? -23.640 -12.026 67.537 1.00 78.50 658 ASN A O 1
ATOM 5445 N N . GLY A 1 659 ? -22.649 -12.163 69.559 1.00 76.62 659 GLY A N 1
ATOM 5446 C CA . GLY A 1 659 ? -21.466 -11.381 69.193 1.00 76.62 659 GLY A CA 1
ATOM 5447 C C . GLY A 1 659 ? -20.674 -11.951 68.012 1.00 76.62 659 GLY A C 1
ATOM 5448 O O . GLY A 1 659 ? -20.098 -11.184 67.247 1.00 76.62 659 GLY A O 1
ATOM 5449 N N . SER A 1 660 ? -20.694 -13.271 67.791 1.00 80.25 660 SER A N 1
ATOM 5450 C CA . SER A 1 660 ? -20.026 -13.888 66.636 1.00 80.25 660 SER A CA 1
ATOM 5451 C C . SER A 1 660 ? -20.731 -13.550 65.320 1.00 80.25 660 SER A C 1
ATOM 5453 O O . SER A 1 660 ? -20.065 -13.208 64.345 1.00 80.25 660 SER A O 1
ATOM 5455 N N . VAL A 1 661 ? -22.068 -13.580 65.293 1.00 82.69 661 VAL A N 1
ATOM 5456 C CA . VAL A 1 661 ? -22.856 -13.206 64.104 1.00 82.69 661 VAL A CA 1
ATOM 5457 C C . VAL A 1 661 ? -22.716 -11.712 63.814 1.00 82.69 661 VAL A C 1
ATOM 5459 O O . VAL A 1 661 ? -22.545 -11.341 62.657 1.00 82.69 661 VAL A O 1
ATOM 5462 N N . ALA A 1 662 ? -22.716 -10.865 64.848 1.00 82.94 662 ALA A N 1
ATOM 5463 C CA . ALA A 1 662 ? -22.509 -9.425 64.694 1.00 82.94 662 ALA A CA 1
ATOM 5464 C C . ALA A 1 662 ? -21.106 -9.094 64.164 1.00 82.94 662 ALA A C 1
ATOM 5466 O O . ALA A 1 662 ? -20.975 -8.311 63.230 1.00 82.94 662 ALA A O 1
ATOM 5467 N N . ASN A 1 663 ? -20.063 -9.741 64.696 1.00 83.19 663 ASN A N 1
ATOM 5468 C CA . ASN A 1 663 ? -18.693 -9.569 64.211 1.00 83.19 663 ASN A CA 1
ATOM 5469 C C . ASN A 1 663 ? -18.538 -10.035 62.755 1.00 83.19 663 ASN A C 1
ATOM 5471 O O . ASN A 1 663 ? -17.892 -9.375 61.952 1.00 83.19 663 ASN A O 1
ATOM 5475 N N . ASN A 1 664 ? -19.166 -11.152 62.395 1.00 85.44 664 ASN A N 1
ATOM 5476 C CA . ASN A 1 664 ? -19.169 -11.658 61.027 1.00 85.44 664 ASN A CA 1
ATOM 5477 C C . ASN A 1 664 ? -19.911 -10.731 60.050 1.00 85.44 664 ASN A C 1
ATOM 5479 O O . ASN A 1 664 ? -19.417 -10.497 58.950 1.00 85.44 664 ASN A O 1
ATOM 5483 N N . ALA A 1 665 ? -21.053 -10.170 60.460 1.00 86.12 665 ALA A N 1
ATOM 5484 C CA . ALA A 1 665 ? -21.776 -9.160 59.692 1.00 86.12 665 ALA A CA 1
ATOM 5485 C C . ALA A 1 665 ? -20.939 -7.886 59.510 1.00 86.12 665 ALA A C 1
ATOM 5487 O O . ALA A 1 665 ? -20.833 -7.388 58.395 1.00 86.12 665 ALA A O 1
ATOM 5488 N N . LEU A 1 666 ? -20.275 -7.414 60.570 1.00 85.75 666 LEU A N 1
ATOM 5489 C CA . LEU A 1 666 ? -19.366 -6.269 60.508 1.00 85.75 666 LEU A CA 1
ATOM 5490 C C . LEU A 1 666 ? -18.202 -6.532 59.542 1.00 85.75 666 LEU A C 1
ATOM 5492 O O . LEU A 1 666 ? -17.911 -5.705 58.686 1.00 85.75 666 LEU A O 1
ATOM 5496 N N . LEU A 1 667 ? -17.559 -7.701 59.634 1.00 85.19 667 LEU A N 1
ATOM 5497 C CA . LEU A 1 667 ? -16.485 -8.090 58.720 1.00 85.19 667 LEU A CA 1
ATOM 5498 C C . LEU A 1 667 ? -16.973 -8.166 57.271 1.00 85.19 667 LEU A C 1
ATOM 5500 O O . LEU A 1 667 ? -16.253 -7.729 56.382 1.00 85.19 667 LEU A O 1
ATOM 5504 N N . TYR A 1 668 ? -18.174 -8.694 57.029 1.00 88.19 668 TYR A N 1
ATOM 5505 C CA . TYR A 1 668 ? -18.777 -8.742 55.697 1.00 88.19 668 TYR A CA 1
ATOM 5506 C C . TYR A 1 668 ? -19.001 -7.330 55.137 1.00 88.19 668 TYR A C 1
ATOM 5508 O O . TYR A 1 668 ? -18.545 -7.029 54.039 1.00 88.19 668 TYR A O 1
ATOM 5516 N N . ILE A 1 669 ? -19.621 -6.447 55.926 1.00 85.44 669 ILE A N 1
ATOM 5517 C CA . ILE A 1 669 ? -19.864 -5.040 55.579 1.00 85.44 669 ILE A CA 1
ATOM 5518 C C . ILE A 1 669 ? -18.549 -4.320 55.265 1.00 85.44 669 ILE A C 1
ATOM 5520 O O . ILE A 1 669 ? -18.440 -3.708 54.209 1.00 85.44 669 ILE A O 1
ATOM 5524 N N . ILE A 1 670 ? -17.524 -4.465 56.113 1.00 85.19 670 ILE A N 1
ATOM 5525 C CA . ILE A 1 670 ? -16.199 -3.859 55.902 1.00 85.19 670 ILE A CA 1
ATOM 5526 C C . ILE A 1 670 ? -15.563 -4.341 54.593 1.00 85.19 670 ILE A C 1
ATOM 5528 O O . ILE A 1 670 ? -14.864 -3.574 53.932 1.00 85.19 670 ILE A O 1
ATOM 5532 N N . GLN A 1 671 ? -15.749 -5.610 54.214 1.00 83.69 671 GLN A N 1
ATOM 5533 C CA . GLN A 1 671 ? -15.252 -6.090 52.922 1.00 83.69 671 GLN A CA 1
ATOM 5534 C C . GLN A 1 671 ? -16.072 -5.514 51.765 1.00 83.69 671 GLN A C 1
ATOM 5536 O O . GLN A 1 671 ? -15.482 -5.076 50.786 1.00 83.69 671 GLN A O 1
ATOM 5541 N N . CYS A 1 672 ? -17.398 -5.421 51.886 1.00 84.62 672 CYS A N 1
ATOM 5542 C CA . CYS A 1 672 ? -18.246 -4.797 50.868 1.00 84.62 672 CYS A CA 1
ATOM 5543 C C . CYS A 1 672 ? -17.993 -3.288 50.691 1.00 84.62 672 CYS A C 1
ATOM 5545 O O . CYS A 1 672 ? -18.040 -2.799 49.567 1.00 84.62 672 CYS A O 1
ATOM 5547 N N . GLU A 1 673 ? -17.656 -2.553 51.754 1.00 83.62 673 GLU A N 1
ATOM 5548 C CA . GLU A 1 673 ? -17.266 -1.133 51.687 1.00 83.62 673 GLU A CA 1
ATOM 5549 C C . GLU A 1 673 ? -15.968 -0.913 50.889 1.00 83.62 673 GLU A C 1
ATOM 5551 O O . GLU A 1 673 ? -15.732 0.172 50.355 1.00 83.62 673 GLU A O 1
ATOM 5556 N N . LYS A 1 674 ? -15.119 -1.941 50.771 1.00 80.12 674 LYS A N 1
ATOM 5557 C CA . LYS A 1 674 ? -13.885 -1.889 49.971 1.00 80.12 674 LYS A CA 1
ATOM 5558 C C . LYS A 1 674 ? -14.114 -2.170 48.490 1.00 80.12 674 LYS A C 1
ATOM 5560 O O . LYS A 1 674 ? -13.212 -1.918 47.693 1.00 80.12 674 LYS A O 1
ATOM 5565 N N . VAL A 1 675 ? -15.298 -2.645 48.111 1.00 78.31 675 VAL A N 1
ATOM 5566 C CA . VAL A 1 675 ? -15.603 -3.032 46.731 1.00 78.31 675 VAL A CA 1
ATOM 5567 C C . VAL A 1 675 ? -15.703 -1.796 45.840 1.00 78.31 675 VAL A C 1
ATOM 5569 O O . VAL A 1 675 ? -16.205 -0.753 46.248 1.00 78.31 675 VAL A O 1
ATOM 5572 N N . GLY A 1 676 ? -15.215 -1.875 44.601 1.00 70.00 676 GLY A N 1
ATOM 5573 C CA . GLY A 1 676 ? -15.286 -0.769 43.635 1.00 70.00 676 GLY A CA 1
ATOM 5574 C C . GLY A 1 676 ? -16.714 -0.322 43.274 1.00 70.00 676 GLY A C 1
ATOM 5575 O O . GLY A 1 676 ? -16.907 0.835 42.914 1.00 70.00 676 GLY A O 1
ATOM 5576 N N . ASP A 1 677 ? -17.707 -1.204 43.418 1.00 79.38 677 ASP A N 1
ATOM 5577 C CA . ASP A 1 677 ? -19.115 -0.957 43.087 1.00 79.38 677 ASP A CA 1
ATOM 5578 C C . ASP A 1 677 ? -19.778 0.036 44.062 1.00 79.38 677 ASP A C 1
ATOM 5580 O O . ASP A 1 677 ? -19.883 -0.212 45.267 1.00 79.38 677 ASP A O 1
ATOM 5584 N N . SER A 1 678 ? -20.241 1.172 43.529 1.00 78.00 678 SER A N 1
ATOM 5585 C CA . SER A 1 678 ? -20.831 2.268 44.308 1.00 78.00 678 SER A CA 1
ATOM 5586 C C . SER A 1 678 ? -22.133 1.885 45.008 1.00 78.00 678 SER A C 1
ATOM 5588 O O . SER A 1 678 ? -22.380 2.342 46.121 1.00 78.00 678 SER A O 1
ATOM 5590 N N . ARG A 1 679 ? -22.947 1.024 44.391 1.00 78.19 679 ARG A N 1
ATOM 5591 C CA . ARG A 1 679 ? -24.251 0.624 44.923 1.00 78.19 679 ARG A CA 1
ATOM 5592 C C . ARG A 1 679 ? -24.082 -0.336 46.094 1.00 78.19 679 ARG A C 1
ATOM 5594 O O . ARG A 1 679 ? -24.728 -0.170 47.122 1.00 78.19 679 ARG A O 1
ATOM 5601 N N . VAL A 1 680 ? -23.178 -1.308 45.966 1.00 82.50 680 VAL A N 1
ATOM 5602 C CA . VAL A 1 680 ? -22.833 -2.225 47.065 1.00 82.50 680 VAL A CA 1
ATOM 5603 C C . VAL A 1 680 ? -22.219 -1.460 48.238 1.00 82.50 680 VAL A C 1
ATOM 5605 O O . VAL A 1 680 ? -22.570 -1.741 49.381 1.00 82.50 680 VAL A O 1
ATOM 5608 N N . LYS A 1 681 ? -21.366 -0.464 47.965 1.00 83.69 681 LYS A N 1
ATOM 5609 C CA . LYS A 1 681 ? -20.815 0.438 48.988 1.00 83.69 681 LYS A CA 1
ATOM 5610 C C . LYS A 1 681 ? -21.893 1.190 49.758 1.00 83.69 681 LYS A C 1
ATOM 5612 O O . LYS A 1 681 ? -21.877 1.162 50.981 1.00 83.69 681 LYS A O 1
ATOM 5617 N N . GLU A 1 682 ? -22.825 1.828 49.057 1.00 82.88 682 GLU A N 1
ATOM 5618 C CA . GLU A 1 682 ? -23.901 2.607 49.679 1.00 82.88 682 GLU A CA 1
ATOM 5619 C C . GLU A 1 682 ? -24.758 1.737 50.610 1.00 82.88 682 GLU A C 1
ATOM 5621 O O . GLU A 1 682 ? -24.955 2.076 51.778 1.00 82.88 682 GLU A O 1
ATOM 5626 N N . ILE A 1 683 ? -25.165 0.552 50.139 1.00 80.75 683 ILE A N 1
ATOM 5627 C CA . ILE A 1 683 ? -25.943 -0.401 50.944 1.00 80.75 683 ILE A CA 1
ATOM 5628 C C . ILE A 1 683 ? -25.123 -0.917 52.136 1.00 80.75 683 ILE A C 1
ATOM 5630 O O . ILE A 1 683 ? -25.669 -1.115 53.228 1.00 80.75 683 ILE A O 1
ATOM 5634 N N . ALA A 1 684 ? -23.817 -1.135 51.955 1.00 84.12 684 ALA A N 1
ATOM 5635 C CA . ALA A 1 684 ? -22.926 -1.537 53.037 1.00 84.12 684 ALA A CA 1
ATOM 5636 C C . ALA A 1 684 ? -22.859 -0.457 54.123 1.00 84.12 684 ALA A C 1
ATOM 5638 O O . ALA A 1 684 ? -23.027 -0.787 55.296 1.00 84.12 684 ALA A O 1
ATOM 5639 N N . THR A 1 685 ? -22.696 0.815 53.744 1.00 83.19 685 THR A N 1
ATOM 5640 C CA . THR A 1 685 ? -22.659 1.949 54.676 1.00 83.19 685 THR A CA 1
ATOM 5641 C C . THR A 1 685 ? -23.974 2.091 55.444 1.00 83.19 685 THR A C 1
ATOM 5643 O O . THR A 1 685 ? -23.946 2.118 56.674 1.00 83.19 685 THR A O 1
ATOM 5646 N N . GLU A 1 686 ? -25.130 2.065 54.767 1.00 81.75 686 GLU A N 1
ATOM 5647 C CA . GLU A 1 686 ? -26.439 2.083 55.446 1.00 81.75 686 GLU A CA 1
ATOM 5648 C C . GLU A 1 686 ? -26.591 0.906 56.423 1.00 81.75 686 GLU A C 1
ATOM 5650 O O . GLU A 1 686 ? -27.063 1.052 57.554 1.00 81.75 686 GLU A O 1
ATOM 5655 N N . THR A 1 687 ? -26.168 -0.290 56.011 1.00 83.12 687 THR A N 1
ATOM 5656 C CA . THR A 1 687 ? -26.275 -1.491 56.847 1.00 83.12 687 THR A CA 1
ATOM 5657 C C . THR A 1 687 ? -25.307 -1.448 58.037 1.00 83.12 687 THR A C 1
ATOM 5659 O O . THR A 1 687 ? -25.647 -1.939 59.117 1.00 83.12 687 THR A O 1
ATOM 5662 N N . ASN A 1 688 ? -24.136 -0.820 57.881 1.00 85.00 688 ASN A N 1
ATOM 5663 C CA . ASN A 1 688 ? -23.182 -0.556 58.960 1.00 85.00 688 ASN A CA 1
ATOM 5664 C C . ASN A 1 688 ? -23.802 0.349 60.027 1.00 85.00 688 ASN A C 1
ATOM 5666 O O . ASN A 1 688 ? -23.752 0.027 61.213 1.00 85.00 688 ASN A O 1
ATOM 5670 N N . GLU A 1 689 ? -24.449 1.441 59.613 1.00 82.88 689 GLU A N 1
ATOM 5671 C CA . GLU A 1 689 ? -25.131 2.364 60.525 1.00 82.88 689 GLU A CA 1
ATOM 5672 C C . GLU A 1 689 ? -26.232 1.660 61.324 1.00 82.88 689 GLU A C 1
ATOM 5674 O O . GLU A 1 689 ? -26.324 1.829 62.544 1.00 82.88 689 GLU A O 1
ATOM 5679 N N . ILE A 1 690 ? -27.031 0.812 60.665 1.00 80.38 690 ILE A N 1
ATOM 5680 C CA . ILE A 1 690 ? -28.068 0.004 61.323 1.00 80.38 690 ILE A CA 1
ATOM 5681 C C . ILE A 1 690 ? -27.443 -0.929 62.367 1.00 80.38 690 ILE A C 1
ATOM 5683 O O . ILE A 1 690 ? -27.909 -0.977 63.509 1.00 80.38 690 ILE A O 1
ATOM 5687 N N . LEU A 1 691 ? -26.377 -1.645 62.001 1.00 83.62 691 LEU A N 1
ATOM 5688 C CA . LEU A 1 691 ? -25.696 -2.583 62.891 1.00 83.62 691 LEU A CA 1
ATOM 5689 C C . LEU A 1 691 ? -25.055 -1.870 64.093 1.00 83.62 691 LEU A C 1
ATOM 5691 O O . LEU A 1 691 ? -25.222 -2.318 65.228 1.00 83.62 691 LEU A O 1
ATOM 5695 N N . GLN A 1 692 ? -24.362 -0.750 63.873 1.00 81.94 692 GLN A N 1
ATOM 5696 C CA . GLN A 1 692 ? -23.750 0.036 64.948 1.00 81.94 692 GLN A CA 1
ATOM 5697 C C . GLN A 1 692 ? -24.797 0.598 65.902 1.00 81.94 692 GLN A C 1
ATOM 5699 O O . GLN A 1 692 ? -24.637 0.507 67.123 1.00 81.94 692 GLN A O 1
ATOM 5704 N N . LYS A 1 693 ? -25.899 1.121 65.358 1.00 81.44 693 LYS A N 1
ATOM 5705 C CA . LYS A 1 693 ? -27.015 1.606 66.163 1.00 81.44 693 LYS A CA 1
ATOM 5706 C C . LYS A 1 693 ? -27.614 0.482 67.007 1.00 81.44 693 LYS A C 1
ATOM 5708 O O . LYS A 1 693 ? -27.841 0.683 68.197 1.00 81.44 693 LYS A O 1
ATOM 5713 N N . TYR A 1 694 ? -27.805 -0.709 66.431 1.00 81.25 694 TYR A N 1
ATOM 5714 C CA . TYR A 1 694 ? -28.291 -1.875 67.172 1.00 81.25 694 TYR A CA 1
ATOM 5715 C C . TYR A 1 694 ? -27.362 -2.257 68.330 1.00 81.25 694 TYR A C 1
ATOM 5717 O O . TYR A 1 694 ? -27.822 -2.455 69.454 1.00 81.25 694 TYR A O 1
ATOM 5725 N N . ILE A 1 695 ? -26.052 -2.328 68.075 1.00 81.12 695 ILE A N 1
ATOM 5726 C CA . ILE A 1 695 ? -25.045 -2.663 69.093 1.00 81.12 695 ILE A CA 1
ATOM 5727 C C . ILE A 1 695 ? -25.028 -1.616 70.217 1.00 81.12 695 ILE A C 1
ATOM 5729 O O . ILE A 1 695 ? -24.970 -1.986 71.390 1.00 81.12 695 ILE A O 1
ATOM 5733 N N . SER A 1 696 ? -25.109 -0.325 69.878 1.00 80.88 696 SER A N 1
ATOM 5734 C CA . SER A 1 696 ? -25.122 0.771 70.854 1.00 80.88 696 SER A CA 1
ATOM 5735 C C . SER A 1 696 ? -26.347 0.713 71.772 1.00 80.88 696 SER A C 1
ATOM 5737 O O . SER A 1 696 ? -26.198 0.726 72.994 1.00 80.88 696 SER A O 1
ATOM 5739 N N . GLU A 1 697 ? -27.544 0.565 71.202 1.00 77.75 697 GLU A N 1
ATOM 5740 C CA . GLU A 1 697 ? -28.798 0.485 71.962 1.00 77.75 697 GLU A CA 1
ATOM 5741 C C . GLU A 1 697 ? -28.866 -0.791 72.819 1.00 77.75 697 GLU A C 1
ATOM 5743 O O . GLU A 1 697 ? -29.309 -0.748 73.968 1.00 77.75 697 GLU A O 1
ATOM 5748 N N . TYR A 1 698 ? -28.355 -1.921 72.314 1.00 77.81 698 TYR A N 1
ATOM 5749 C CA . TYR A 1 698 ? -28.233 -3.150 73.105 1.00 77.81 698 TYR A CA 1
ATOM 5750 C C . TYR A 1 698 ? -27.248 -2.987 74.275 1.00 77.81 698 TYR A C 1
ATOM 5752 O O . TYR A 1 698 ? -27.493 -3.491 75.371 1.00 77.81 698 TYR A O 1
ATOM 5760 N N . GLY A 1 699 ? -26.151 -2.247 74.077 1.00 77.44 699 GLY A N 1
ATOM 5761 C CA . GLY A 1 699 ? -25.214 -1.886 75.144 1.00 77.44 699 GLY A CA 1
ATOM 5762 C C . GLY A 1 699 ? -25.862 -1.019 76.229 1.00 77.44 699 GLY A C 1
ATOM 5763 O O . GLY A 1 699 ? -25.685 -1.286 77.418 1.00 77.44 699 GLY A O 1
ATOM 5764 N N . CYS A 1 700 ? -26.671 -0.029 75.836 1.00 77.38 700 CYS A N 1
ATOM 5765 C CA . CYS A 1 700 ? -27.469 0.776 76.764 1.00 77.38 700 CYS A CA 1
ATOM 5766 C C . CYS A 1 700 ? -28.453 -0.087 77.566 1.00 77.38 700 CYS A C 1
ATOM 5768 O O . CYS A 1 700 ? -28.525 0.048 78.788 1.00 77.38 700 CYS A O 1
ATOM 5770 N N . PHE A 1 701 ? -29.158 -1.005 76.901 1.00 76.62 701 PHE A N 1
ATOM 5771 C CA . PHE A 1 701 ? -30.061 -1.958 77.548 1.00 76.62 701 PHE A CA 1
ATOM 5772 C C . PHE A 1 701 ? -29.336 -2.845 78.569 1.00 76.62 701 PHE A C 1
ATOM 5774 O O . PHE A 1 701 ? -29.781 -2.954 79.711 1.00 76.62 701 PHE A O 1
ATOM 5781 N N . LEU A 1 702 ? -28.186 -3.422 78.204 1.00 75.50 702 LEU A N 1
ATOM 5782 C CA . LEU A 1 702 ? -27.382 -4.227 79.127 1.00 75.50 702 LEU A CA 1
ATOM 5783 C C . LEU A 1 702 ? -26.915 -3.423 80.345 1.00 75.50 702 LEU A C 1
ATOM 5785 O O . LEU A 1 702 ? -27.000 -3.925 81.460 1.00 75.50 702 LEU A O 1
ATOM 5789 N N . ASN A 1 703 ? -26.459 -2.181 80.163 1.00 76.44 703 ASN A N 1
ATOM 5790 C CA . ASN A 1 703 ? -26.047 -1.322 81.278 1.00 76.44 703 ASN A CA 1
ATOM 5791 C C . ASN A 1 703 ? -27.212 -1.004 82.225 1.00 76.44 703 ASN A C 1
ATOM 5793 O O . ASN A 1 703 ? -27.032 -1.006 83.445 1.00 76.44 703 ASN A O 1
ATOM 5797 N N . GLN A 1 704 ? -28.408 -0.758 81.681 1.00 75.31 704 GLN A N 1
ATOM 5798 C CA . GLN A 1 704 ? -29.621 -0.552 82.474 1.00 75.31 704 GLN A CA 1
ATOM 5799 C C . GLN A 1 704 ? -30.008 -1.812 83.256 1.00 75.31 704 GLN A C 1
ATOM 5801 O O . GLN A 1 704 ? -30.313 -1.711 84.442 1.00 75.31 704 GLN A O 1
ATOM 5806 N N . GLU A 1 705 ? -29.943 -2.992 82.637 1.00 72.06 705 GLU A N 1
ATOM 5807 C CA . GLU A 1 705 ? -30.203 -4.269 83.314 1.00 72.06 705 GLU A CA 1
ATOM 5808 C C . GLU A 1 705 ? -29.154 -4.586 84.389 1.00 72.06 705 GLU A C 1
ATOM 5810 O O . GLU A 1 705 ? -29.509 -4.978 85.497 1.00 72.06 705 GLU A O 1
ATOM 5815 N N . ILE A 1 706 ? -27.868 -4.333 84.128 1.00 76.00 706 ILE A N 1
ATOM 5816 C CA . ILE A 1 706 ? -26.800 -4.488 85.128 1.00 76.00 706 ILE A CA 1
ATOM 5817 C C . ILE A 1 706 ? -27.026 -3.538 86.308 1.00 76.00 706 ILE A C 1
ATOM 5819 O O . ILE A 1 706 ? -26.928 -3.961 87.456 1.00 76.00 706 ILE A O 1
ATOM 5823 N N . THR A 1 707 ? -27.386 -2.279 86.047 1.00 73.31 707 THR A N 1
ATOM 5824 C CA . THR A 1 707 ? -27.656 -1.290 87.103 1.00 73.31 707 THR A CA 1
ATOM 5825 C C . THR A 1 707 ? -28.897 -1.675 87.913 1.00 73.31 707 THR A C 1
ATOM 5827 O O . THR A 1 707 ? -28.888 -1.569 89.135 1.00 73.31 707 THR A O 1
ATOM 5830 N N . ARG A 1 708 ? -29.949 -2.202 87.269 1.00 74.00 708 ARG A N 1
ATOM 5831 C CA . ARG A 1 708 ? -31.122 -2.767 87.963 1.00 74.00 708 ARG A CA 1
ATOM 5832 C C . ARG A 1 708 ? -30.744 -3.940 88.864 1.00 74.00 708 ARG A C 1
ATOM 5834 O O . ARG A 1 708 ? -31.205 -3.996 89.998 1.00 74.00 708 ARG A O 1
ATOM 5841 N N . LEU A 1 709 ? -29.889 -4.842 88.386 1.00 71.88 709 LEU A N 1
ATOM 5842 C CA . LEU A 1 709 ? -29.402 -5.986 89.161 1.00 71.88 709 LEU A CA 1
ATOM 5843 C C . LEU A 1 709 ? -28.471 -5.571 90.313 1.00 71.88 709 LEU A C 1
ATOM 5845 O O . LEU A 1 709 ? -28.431 -6.258 91.326 1.00 71.88 709 LEU A O 1
ATOM 5849 N N . GLN A 1 710 ? -27.747 -4.455 90.180 1.00 68.31 710 GLN A N 1
ATOM 5850 C CA . GLN A 1 710 ? -26.842 -3.922 91.207 1.00 68.31 710 GLN A CA 1
ATOM 5851 C C . GLN A 1 710 ? -27.534 -3.024 92.247 1.00 68.31 710 GLN A C 1
ATOM 5853 O O . GLN A 1 710 ? -27.063 -2.958 93.374 1.00 68.31 710 GLN A O 1
ATOM 5858 N N . CYS A 1 711 ? -28.628 -2.338 91.894 1.00 61.94 711 CYS A N 1
ATOM 5859 C CA . CYS A 1 711 ? -29.420 -1.506 92.814 1.00 61.94 711 CYS A CA 1
ATOM 5860 C C . CYS A 1 711 ? -30.626 -2.239 93.433 1.00 61.94 711 CYS A C 1
ATOM 5862 O O . CYS A 1 711 ? -31.307 -1.676 94.287 1.00 61.94 711 CYS A O 1
ATOM 5864 N N . GLY A 1 712 ? -30.929 -3.453 92.962 1.00 53.03 712 GLY A N 1
ATOM 5865 C CA . GLY A 1 712 ? -31.988 -4.329 93.478 1.00 53.03 712 GLY A CA 1
ATOM 5866 C C . GLY A 1 712 ? -31.511 -5.397 94.473 1.00 53.03 712 GLY A C 1
ATOM 5867 O O . GLY A 1 712 ? -32.300 -6.275 94.823 1.00 53.03 712 GLY A O 1
ATOM 5868 N N . ALA A 1 713 ? -30.250 -5.335 94.904 1.00 43.94 713 ALA A N 1
ATOM 5869 C CA . ALA A 1 713 ? -29.679 -6.065 96.038 1.00 43.94 713 ALA A CA 1
ATOM 5870 C C . ALA A 1 713 ? -29.256 -5.049 97.104 1.00 43.94 713 ALA A C 1
ATOM 5872 O O . ALA A 1 713 ? -29.357 -5.391 98.304 1.00 43.94 713 ALA A O 1
#

Sequence (713 aa):
MKKINRAFESQDGLREDDIREYKNAVEYIQAIHKQLGEHLQSGLVSSAALLQNIHIKLWERRHDLEGNDIYCPSVEIFLLNIYMLKAAFEELELDYCKSCKDFNDRFDVLVKSAHDFILTNEFNEVAEIILAIYKSSRVLKAHLSEKMEDKYRDTFVLLLNHLNNFSEKAEPILDKVRLNDNDVKTLNEYIDILRSAKETSTLQDRFLTYAEMLKNGPGTLSDNFKNLNQIYNDFIEKIVKYFDQINIRIKGLFEKNDDYVLEQIEKLVSDMDIIRKIPEIEVKTSGTYYRTVENVRGYMQHLQKDAEQLLADMDKKSGSTNYSHLARSSSRLKNAEWINRVSPGAYETLMRCIREDLIGNAQKLEEQLQRLDFHLRHPKNVALAQDIIEKVESMKILERSVPDLEKYRDRILDWFRKIAQEAFDSIQKTFNLQGRDVYTLKQQLKELENIRNEYKSLHPAQKYLQEQEYSSIDQLNSEIEDVTKKLKADNDKEQAMKINRKEEINKLQVIIQRYMSITEKNSDKSRAKKAVAKVAAVFQKGNVEENSYLKEQGFLKIDDVYEAKLNIEKDYDKKLQLIQQSCQAFSDTLSRLENIREQYKLFLLVRSDSVSSEGTKYLQEKQQRSIESLNAKIEEKKKSISEPEKNRQTYEFSGRFNGSVANNALLYIIQCEKVGDSRVKEIATETNEILQKYISEYGCFLNQEITRLQCGA